Protein AF-A0A954XJX1-F1 (afdb_monomer_lite)

pLDDT: mean 89.87, std 12.23, range [40.66, 98.81]

Foldseek 3Di:
DPPCPCVPDDPVRQLVVVQCVQCVPPPDTDDPVVSVVCVVVVPQPDADDDDDDQAEPDCVVVVCCPPPLNPQARYPVVVVQCVVQVPDPPGGPHHDDDCDGRNVPQPPVPPDDQVNQFAQLLQLFQAAQWAWKFEDDPPDTAGTWIKGQAEPVSQKIFTAHQVQRFTPWIFGDDTWGAGSGRPRLPPMTYDDHGTDDGDDRDGQPADKGWWFWFDAARWIWTWMDGHHFIKIWTWHDDPSDIDIDIDGLVPGPVVCLLLPYDDPWLDKDKFFKAWAPDPPDIDIDADDPCPDPRSDDAQWQEKDADPVRWMWTAHQQFWIKIWDQPDDPPDPDDGTIIMITTADGNAAGFRYWDQDPVAIWTDHPQAIWGFDDNNPSRHGRTTTRPDRD

Radius of gyration: 33.08 Å; chains: 1; bounding box: 94×54×70 Å

Secondary structure (DSSP, 8-state):
--TTTTTTS-HHHHHHHHHHHHHTT-SSPPPHHHHHHHHHHHTTTSPBP-----S-S-GGG-TTTTSGGGTT---SHHHHHHHHHTT-SSPPSSBPPP--TTTTTTGGGTT--TTTT---GGGGS---SEEEEEEEETTEEEEEEEEEEESTT--EEEEEETTTTEEEEEEES--EE--SGGGGTSS-EEE-SEE---------SS-EEEEEEEEETTEEEEEEEETTEEEEEEEEEETTEEEEEEEEGGG-TTGGGGG----S----EEEEEE----SS----EE----S-TT-----EEEEEE-TTS-EEEEETTS-EEEEE--S--S-TTSPPEEEEEEEE---S---EEEEETTEEEEE-SS-EEEEE-SSSSSS--EEEEEE--

Sequence (389 aa):
MPDGLTAAMSREQQVDLIRFLTTLGRPEGLAEPLIDAVVAHAHAHVPAAFEFDRAPLDPRSWPSWEHPVNRDRVYDFYGKQAEYFRRQLPRPSLLSEFPGLDGGQFGHWGNQNDTTWAGDEWNQMRLGSVQSGIFHGGGVTVARGVCVRLGETSELSACFNPDTLSYDAVWSGGFVKFSSFRHGFLHGLIMEGQLRAKPEAKKPSQPHKYLGFYRHGKRVVFAYRIGDVEYLDAPWVENGEFAREVAPVETHPLREVVQGGPSQWPQSLDTKIVYGEGHPYAIDTVELPVDNPWNAPLFCGGHDFLPDGSALVCTMQGDVWHVSGFVGDGRSDRPRKATWRRFASGLHHALGLLVTERGIFVQCRDQLVRLHDRNGDGEADFYECFSNA

Structure (mmCIF, N/CA/C/O backbone):
data_AF-A0A954XJX1-F1
#
_entry.id   AF-A0A954XJX1-F1
#
loop_
_atom_site.group_PDB
_atom_site.id
_atom_site.type_symbol
_atom_site.label_atom_id
_atom_site.label_alt_id
_atom_site.label_comp_id
_atom_site.label_asym_id
_atom_site.label_entity_id
_atom_site.label_seq_id
_atom_site.pdbx_PDB_ins_code
_atom_site.Cartn_x
_atom_site.Cartn_y
_atom_site.Cartn_z
_atom_site.occupancy
_atom_site.B_iso_or_equiv
_atom_site.auth_seq_id
_atom_site.auth_comp_id
_atom_site.auth_asym_id
_atom_site.auth_atom_id
_atom_site.pdbx_PDB_model_num
ATOM 1 N N . MET A 1 1 ? 57.696 -23.082 -15.963 1.00 46.47 1 MET A N 1
ATOM 2 C CA . MET A 1 1 ? 58.788 -22.092 -16.093 1.00 46.47 1 MET A CA 1
ATOM 3 C C . MET A 1 1 ? 58.376 -20.849 -15.322 1.00 46.47 1 MET A C 1
ATOM 5 O O . MET A 1 1 ? 57.176 -20.621 -15.265 1.00 46.47 1 MET A O 1
ATOM 9 N N . PRO A 1 2 ? 59.304 -20.100 -14.703 1.00 40.72 2 PRO A N 1
ATOM 10 C CA . PRO A 1 2 ? 58.972 -18.822 -14.077 1.00 40.72 2 PRO A CA 1
ATOM 11 C C . PRO A 1 2 ? 58.335 -17.880 -15.104 1.00 40.72 2 PRO A C 1
ATOM 13 O O . PRO A 1 2 ? 58.755 -17.879 -16.267 1.00 40.72 2 PRO A O 1
ATOM 16 N N . ASP A 1 3 ? 57.349 -17.093 -14.682 1.00 40.66 3 ASP A N 1
ATOM 17 C CA . ASP A 1 3 ? 56.705 -16.107 -15.549 1.00 40.66 3 ASP A CA 1
ATOM 18 C C . ASP A 1 3 ? 57.731 -15.101 -16.094 1.00 40.66 3 ASP A C 1
ATOM 20 O O . ASP A 1 3 ? 58.612 -14.628 -15.377 1.00 40.66 3 ASP A O 1
ATOM 24 N N . GLY A 1 4 ? 57.634 -14.793 -17.391 1.00 56.50 4 GLY A N 1
ATOM 25 C CA . GLY A 1 4 ? 58.446 -13.763 -18.051 1.00 56.50 4 GLY A CA 1
ATOM 26 C C . GLY A 1 4 ? 59.827 -14.192 -18.564 1.00 56.50 4 GLY A C 1
ATOM 27 O O . GLY A 1 4 ? 60.490 -13.385 -19.213 1.00 56.50 4 GLY A O 1
ATOM 28 N N . LEU A 1 5 ? 60.263 -15.444 -18.364 1.00 59.09 5 LEU A N 1
ATOM 29 C CA . LEU A 1 5 ? 61.597 -15.892 -18.805 1.00 59.09 5 LEU A CA 1
ATOM 30 C C . LEU A 1 5 ? 61.789 -15.803 -20.333 1.00 59.09 5 LEU A C 1
ATOM 32 O O . LEU A 1 5 ? 62.865 -15.446 -20.804 1.00 59.09 5 LEU A O 1
ATOM 36 N N . THR A 1 6 ? 60.743 -16.095 -21.110 1.00 60.44 6 THR A N 1
ATOM 37 C CA . THR A 1 6 ? 60.777 -16.021 -22.580 1.00 60.44 6 THR A CA 1
ATOM 38 C C . THR A 1 6 ? 60.593 -14.600 -23.109 1.00 60.44 6 THR A C 1
ATOM 40 O O . THR A 1 6 ? 60.998 -14.321 -24.232 1.00 60.44 6 THR A O 1
ATOM 43 N N . ALA A 1 7 ? 60.036 -13.680 -22.315 1.00 61.88 7 ALA A N 1
ATOM 44 C CA . ALA A 1 7 ? 59.758 -12.305 -22.739 1.00 61.88 7 ALA A CA 1
ATOM 45 C C . ALA A 1 7 ? 61.032 -11.454 -22.901 1.00 61.88 7 ALA A C 1
ATOM 47 O O . ALA A 1 7 ? 61.037 -10.498 -23.670 1.00 61.88 7 ALA A O 1
ATOM 48 N N . ALA A 1 8 ? 62.113 -11.816 -22.205 1.00 65.88 8 ALA A N 1
ATOM 49 C CA . ALA A 1 8 ? 63.428 -11.188 -22.345 1.00 65.88 8 ALA A CA 1
ATOM 50 C C . ALA A 1 8 ? 64.303 -11.834 -23.441 1.00 65.88 8 ALA A C 1
ATOM 52 O O . ALA A 1 8 ? 65.409 -11.360 -23.695 1.00 65.88 8 ALA A O 1
ATOM 53 N N . MET A 1 9 ? 63.836 -12.921 -24.067 1.00 77.31 9 MET A N 1
ATOM 54 C CA . MET A 1 9 ? 64.569 -13.648 -25.105 1.00 77.31 9 MET A CA 1
ATOM 55 C C . MET A 1 9 ? 64.250 -13.086 -26.490 1.00 77.31 9 MET A C 1
ATOM 57 O O . MET A 1 9 ? 63.100 -12.767 -26.795 1.00 77.31 9 MET A O 1
ATOM 61 N N . SER A 1 10 ? 65.259 -13.013 -27.358 1.00 76.75 10 SER A N 1
ATOM 62 C CA . SER A 1 10 ? 65.035 -12.752 -28.780 1.00 76.75 10 SER A CA 1
ATOM 63 C C . SER A 1 10 ? 64.270 -13.915 -29.426 1.00 76.75 10 SER A C 1
ATOM 65 O O . SER A 1 10 ? 64.261 -15.039 -28.919 1.00 76.75 10 SER A O 1
ATOM 67 N N . ARG A 1 11 ? 63.635 -13.668 -30.578 1.00 67.81 11 ARG A N 1
ATOM 68 C CA . ARG A 1 11 ? 62.880 -14.707 -31.299 1.00 67.81 11 ARG A CA 1
ATOM 69 C C . ARG A 1 11 ? 63.743 -15.928 -31.640 1.00 67.81 11 ARG A C 1
ATOM 71 O O . ARG A 1 11 ? 63.282 -17.054 -31.516 1.00 67.81 11 ARG A O 1
ATOM 78 N N . GLU A 1 12 ? 65.000 -15.700 -32.002 1.00 72.75 12 GLU A N 1
ATOM 79 C CA . GLU A 1 12 ? 65.977 -16.757 -32.285 1.00 72.75 12 GLU A CA 1
ATOM 80 C C . GLU A 1 12 ? 66.280 -17.598 -31.032 1.00 72.75 12 GLU A C 1
ATOM 82 O O . GLU A 1 12 ? 66.227 -18.822 -31.074 1.00 72.75 12 GLU A O 1
ATOM 87 N N . GLN A 1 13 ? 66.449 -16.952 -29.873 1.00 78.00 13 GLN A N 1
ATOM 88 C CA . GLN A 1 13 ? 66.671 -17.640 -28.596 1.00 78.00 13 GLN A CA 1
ATOM 89 C C . GLN A 1 13 ? 65.462 -18.472 -28.146 1.00 78.00 13 GLN A C 1
ATOM 91 O O . GLN A 1 13 ? 65.632 -19.542 -27.562 1.00 78.00 13 GLN A O 1
ATOM 96 N N . GLN A 1 14 ? 64.241 -18.005 -28.416 1.00 71.06 14 GLN A N 1
ATOM 97 C CA . GLN A 1 14 ? 63.025 -18.773 -28.135 1.00 71.06 14 GLN A CA 1
ATOM 98 C C . GLN A 1 14 ? 62.945 -20.031 -29.012 1.00 71.06 14 GLN A C 1
ATOM 100 O O . GLN A 1 14 ? 62.634 -21.111 -28.505 1.00 71.06 14 GLN A O 1
ATOM 105 N N . VAL A 1 15 ? 63.268 -19.904 -30.305 1.00 69.38 15 VAL A N 1
ATOM 106 C CA . VAL A 1 15 ? 63.313 -21.031 -31.251 1.00 69.38 15 VAL A CA 1
ATOM 107 C C . VAL A 1 15 ? 64.370 -22.047 -30.826 1.00 69.38 15 VAL A C 1
ATOM 109 O O . VAL A 1 15 ? 64.064 -23.238 -30.746 1.00 69.38 15 VAL A O 1
ATOM 112 N N . ASP A 1 16 ? 65.570 -21.594 -30.468 1.00 73.44 16 ASP A N 1
ATOM 113 C CA . ASP A 1 16 ? 66.661 -22.464 -30.028 1.00 73.44 16 ASP A CA 1
ATOM 114 C C . ASP A 1 16 ? 66.353 -23.179 -28.712 1.00 73.44 16 ASP A C 1
ATOM 116 O O . ASP A 1 16 ? 66.632 -24.372 -28.583 1.00 73.44 16 ASP A O 1
ATOM 120 N N . LEU A 1 17 ? 65.724 -22.496 -27.749 1.00 75.19 17 LEU A N 1
ATOM 121 C CA . LEU A 1 17 ? 65.303 -23.110 -26.490 1.00 75.19 17 LEU A CA 1
ATOM 122 C C . LEU A 1 17 ? 64.257 -24.205 -26.727 1.00 75.19 17 LEU A C 1
ATOM 124 O O . LEU A 1 17 ? 64.365 -25.297 -26.169 1.00 75.19 17 LEU A O 1
ATOM 128 N N . ILE A 1 18 ? 63.253 -23.936 -27.563 1.00 69.75 18 ILE A N 1
ATOM 129 C CA . ILE A 1 18 ? 62.210 -24.917 -27.886 1.00 69.75 18 ILE A CA 1
ATOM 130 C C . ILE A 1 18 ? 62.810 -26.088 -28.655 1.00 69.75 18 ILE A C 1
ATOM 132 O O . ILE A 1 18 ? 62.503 -27.239 -28.339 1.00 69.75 18 ILE A O 1
ATOM 136 N N . ARG A 1 19 ? 63.704 -25.822 -29.612 1.00 69.12 19 ARG A N 1
ATOM 137 C CA . ARG A 1 19 ? 64.439 -26.861 -30.332 1.00 69.12 19 ARG A CA 1
ATOM 138 C C . ARG A 1 19 ? 65.220 -27.718 -29.344 1.00 69.12 19 ARG A C 1
ATOM 140 O O . ARG A 1 19 ? 64.950 -28.906 -29.262 1.00 69.12 19 ARG A O 1
ATOM 147 N N . PHE A 1 20 ? 66.058 -27.119 -28.501 1.00 72.25 20 PHE A N 1
ATOM 148 C CA . PHE A 1 20 ? 66.832 -27.822 -27.477 1.00 72.25 20 PHE A CA 1
ATOM 149 C C . PHE A 1 20 ? 65.960 -28.716 -26.584 1.00 72.25 20 PHE A C 1
ATOM 151 O O . PHE A 1 20 ? 66.240 -29.909 -26.448 1.00 72.25 20 PHE A O 1
ATOM 158 N N . LEU A 1 21 ? 64.871 -28.172 -26.029 1.00 70.62 21 LEU A N 1
ATOM 159 C CA . LEU A 1 21 ? 63.959 -28.906 -25.147 1.00 70.62 21 LEU A CA 1
ATOM 160 C C . LEU A 1 21 ? 63.218 -30.045 -25.863 1.00 70.62 21 LEU A C 1
ATOM 162 O O . LEU A 1 21 ? 62.930 -31.066 -25.243 1.00 70.62 21 LEU A O 1
ATOM 166 N N . THR A 1 22 ? 62.918 -29.893 -27.153 1.00 64.69 22 THR A N 1
ATOM 167 C CA . THR A 1 22 ? 62.186 -30.898 -27.946 1.00 64.69 22 THR A CA 1
ATOM 168 C C . THR A 1 22 ? 63.097 -31.922 -28.627 1.00 64.69 22 THR A C 1
ATOM 170 O O . THR A 1 22 ? 62.633 -33.009 -28.972 1.00 64.69 22 THR A O 1
ATOM 173 N N . THR A 1 23 ? 64.395 -31.626 -28.766 1.00 66.75 23 THR A N 1
ATOM 174 C CA . THR A 1 23 ? 65.421 -32.529 -29.324 1.00 66.75 23 THR A CA 1
ATOM 175 C C . THR A 1 23 ? 66.234 -33.281 -28.287 1.00 66.75 23 THR A C 1
ATOM 177 O O . THR A 1 23 ? 67.081 -34.099 -28.645 1.00 66.75 23 THR A O 1
ATOM 180 N N . LEU A 1 24 ? 66.006 -33.029 -26.999 1.00 61.38 24 LEU A N 1
ATOM 181 C CA . LEU A 1 24 ? 66.705 -33.718 -25.921 1.00 61.38 24 LEU A CA 1
ATOM 182 C C . LEU A 1 24 ? 66.423 -35.233 -26.007 1.00 61.38 24 LEU A C 1
ATOM 184 O O . LEU A 1 24 ? 65.350 -35.713 -25.651 1.00 61.38 24 LEU A O 1
ATOM 188 N N . GLY A 1 25 ? 67.391 -35.982 -26.545 1.00 58.22 25 GLY A N 1
ATOM 189 C CA . GLY A 1 25 ? 67.302 -37.430 -26.762 1.00 58.22 25 GLY A CA 1
ATOM 190 C C . GLY A 1 25 ? 66.773 -37.890 -28.129 1.00 58.22 25 GLY A C 1
ATOM 191 O O . GLY A 1 25 ? 66.512 -39.083 -28.279 1.00 58.22 25 GLY A O 1
ATOM 192 N N . ARG A 1 26 ? 66.621 -37.010 -29.133 1.00 58.22 26 ARG A N 1
ATOM 193 C CA . ARG A 1 26 ? 66.254 -37.400 -30.513 1.00 58.22 26 ARG A CA 1
ATOM 194 C C . ARG A 1 26 ? 67.144 -36.694 -31.554 1.00 58.22 26 ARG A C 1
ATOM 196 O O . ARG A 1 26 ? 67.339 -35.490 -31.441 1.00 58.22 26 ARG A O 1
ATOM 203 N N . PRO A 1 27 ? 67.682 -37.412 -32.562 1.00 56.59 27 PRO A N 1
ATOM 204 C CA . PRO A 1 27 ? 68.627 -36.853 -33.539 1.00 56.59 27 PRO A CA 1
ATOM 205 C C . PRO A 1 27 ? 67.979 -35.928 -34.580 1.00 56.59 27 PRO A C 1
ATOM 207 O O . PRO A 1 27 ? 68.672 -35.116 -35.184 1.00 56.59 27 PRO A O 1
ATOM 210 N N . GLU A 1 28 ? 66.664 -36.026 -34.780 1.00 63.03 28 GLU A N 1
ATOM 211 C CA . GLU A 1 28 ? 65.924 -35.175 -35.712 1.00 63.03 28 GLU A CA 1
ATOM 212 C C . GLU A 1 28 ? 65.135 -34.122 -34.935 1.00 63.03 28 GLU A C 1
ATOM 214 O O . GLU A 1 28 ? 64.294 -34.445 -34.092 1.00 63.03 28 GLU A O 1
ATOM 219 N N . GLY A 1 29 ? 65.446 -32.851 -35.190 1.00 61.03 29 GLY A N 1
ATOM 220 C CA . GLY A 1 29 ? 64.749 -31.733 -34.571 1.00 61.03 29 GLY A CA 1
ATOM 221 C C . GLY A 1 29 ? 63.379 -31.456 -35.160 1.00 61.03 29 GLY A C 1
ATOM 222 O O . GLY A 1 29 ? 63.112 -31.788 -36.310 1.00 61.03 29 GLY A O 1
ATOM 223 N N . LEU A 1 30 ? 62.506 -30.815 -34.376 1.00 61.50 30 LEU A N 1
ATOM 224 C CA . LEU A 1 30 ? 61.248 -30.295 -34.907 1.00 61.50 30 LEU A CA 1
ATOM 225 C C . LEU A 1 30 ? 61.548 -29.290 -36.026 1.00 61.50 30 LEU A C 1
ATOM 227 O O . LEU A 1 30 ? 62.410 -28.418 -35.883 1.00 61.50 30 LEU A O 1
ATOM 231 N N . ALA A 1 31 ? 60.845 -29.433 -37.149 1.00 64.81 31 ALA A N 1
ATOM 232 C CA . ALA A 1 31 ? 60.938 -28.491 -38.252 1.00 64.81 31 ALA A CA 1
ATOM 233 C C . ALA A 1 31 ? 60.432 -27.111 -37.803 1.00 64.81 31 ALA A C 1
ATOM 235 O O . ALA A 1 31 ? 59.439 -27.008 -37.082 1.00 64.81 31 ALA A O 1
ATOM 236 N N . GLU A 1 32 ? 61.098 -26.058 -38.270 1.00 62.00 32 GLU A N 1
ATOM 237 C CA . GLU A 1 32 ? 60.819 -24.650 -37.947 1.00 62.00 32 GLU A CA 1
ATOM 238 C C . GLU A 1 32 ? 59.324 -24.259 -38.035 1.00 62.00 32 GLU A C 1
ATOM 240 O O . GLU A 1 32 ? 58.823 -23.656 -37.088 1.00 62.00 32 GLU A O 1
ATOM 245 N N . PRO A 1 33 ? 58.542 -24.710 -39.044 1.00 65.25 33 PRO A N 1
ATOM 246 C CA . PRO A 1 33 ? 57.108 -24.405 -39.124 1.00 65.25 33 PRO A CA 1
ATOM 247 C C . PRO A 1 33 ? 56.277 -25.014 -37.986 1.00 65.25 33 PRO A C 1
ATOM 249 O O . PRO A 1 33 ? 55.247 -24.465 -37.597 1.00 65.25 33 PRO A O 1
ATOM 252 N N . LEU A 1 34 ? 56.704 -26.164 -37.450 1.00 61.81 34 LEU A N 1
ATOM 253 C CA . LEU A 1 34 ? 56.042 -26.809 -36.316 1.00 61.81 34 LEU A CA 1
ATOM 254 C C . LEU A 1 34 ? 56.355 -26.067 -35.010 1.00 61.81 34 LEU A C 1
ATOM 256 O O . LEU A 1 34 ? 55.493 -25.971 -34.140 1.00 61.81 34 LEU A O 1
ATOM 260 N N . ILE A 1 35 ? 57.567 -25.519 -34.890 1.00 63.31 35 ILE A N 1
ATOM 261 C CA . ILE A 1 35 ? 57.981 -24.681 -33.759 1.00 63.31 35 ILE A CA 1
ATOM 262 C C . ILE A 1 35 ? 57.202 -23.360 -33.778 1.00 63.31 35 ILE A C 1
ATOM 264 O O . ILE A 1 35 ? 56.626 -22.998 -32.754 1.00 63.31 35 ILE A O 1
ATOM 268 N N . ASP A 1 36 ? 57.086 -22.699 -34.934 1.00 63.34 36 ASP A N 1
ATOM 269 C CA . ASP A 1 36 ? 56.261 -21.492 -35.096 1.00 63.34 36 ASP A CA 1
ATOM 270 C C . ASP A 1 36 ? 54.788 -21.755 -34.734 1.00 63.34 36 ASP A C 1
ATOM 272 O O . ASP A 1 36 ? 54.161 -20.949 -34.043 1.00 63.34 36 ASP A O 1
ATOM 276 N N . ALA A 1 37 ? 54.237 -22.909 -35.133 1.00 59.69 37 ALA A N 1
ATOM 277 C CA . ALA A 1 37 ? 52.882 -23.302 -34.756 1.00 59.69 37 ALA A CA 1
ATOM 278 C C . ALA A 1 37 ? 52.739 -23.493 -33.236 1.00 59.69 37 ALA A C 1
ATOM 280 O O . ALA A 1 37 ? 51.778 -22.997 -32.650 1.00 59.69 37 ALA A O 1
ATOM 281 N N . VAL A 1 38 ? 53.690 -24.162 -32.578 1.00 61.09 38 VAL A N 1
ATOM 282 C CA . VAL A 1 38 ? 53.674 -24.362 -31.119 1.00 61.09 38 VAL A CA 1
ATOM 283 C C . VAL A 1 38 ? 53.823 -23.037 -30.371 1.00 61.09 38 VAL A C 1
ATOM 285 O O . VAL A 1 38 ? 53.090 -22.817 -29.412 1.00 61.09 38 VAL A O 1
ATOM 288 N N . VAL A 1 39 ? 54.690 -22.125 -30.820 1.00 62.12 39 VAL A N 1
ATOM 289 C CA . VAL A 1 39 ? 54.852 -20.786 -30.222 1.00 62.12 39 VAL A CA 1
ATOM 290 C C . VAL A 1 39 ? 53.577 -19.956 -30.377 1.00 62.12 39 VAL A C 1
ATOM 292 O O . VAL A 1 39 ? 53.118 -19.355 -29.406 1.00 62.12 39 VAL A O 1
ATOM 295 N N . ALA A 1 40 ? 52.950 -19.977 -31.557 1.00 60.62 40 ALA A N 1
ATOM 296 C CA . ALA A 1 40 ? 51.678 -19.295 -31.789 1.00 60.62 40 ALA A CA 1
ATOM 297 C C . ALA A 1 40 ? 50.548 -19.826 -30.885 1.00 60.62 40 ALA A C 1
ATOM 299 O O . ALA A 1 40 ? 49.710 -19.047 -30.434 1.00 60.62 40 ALA A O 1
ATOM 300 N N . HIS A 1 41 ? 50.539 -21.128 -30.578 1.00 55.97 41 HIS A N 1
ATOM 301 C CA . HIS A 1 41 ? 49.543 -21.741 -29.689 1.00 55.97 41 HIS A CA 1
ATOM 302 C C . HIS A 1 41 ? 49.895 -21.616 -28.195 1.00 55.97 41 HIS A C 1
ATOM 304 O O . HIS A 1 41 ? 48.991 -21.564 -27.364 1.00 55.97 41 HIS A O 1
ATOM 310 N N . ALA A 1 42 ? 51.179 -21.528 -27.833 1.00 56.78 42 ALA A N 1
ATOM 311 C CA . ALA A 1 42 ? 51.641 -21.447 -26.443 1.00 56.78 42 ALA A CA 1
ATOM 312 C C . ALA A 1 42 ? 51.309 -20.104 -25.764 1.00 56.78 42 ALA A C 1
ATOM 314 O O . ALA A 1 42 ? 51.242 -20.037 -24.538 1.00 56.78 42 ALA A O 1
ATOM 315 N N . HIS A 1 43 ? 51.059 -19.046 -26.542 1.00 52.81 43 HIS A N 1
ATOM 316 C CA . HIS A 1 43 ? 50.682 -17.722 -26.033 1.00 52.81 43 HIS A CA 1
ATOM 317 C C . HIS A 1 43 ? 49.162 -17.483 -25.938 1.00 52.81 43 HIS A C 1
ATOM 319 O O . HIS A 1 43 ? 48.742 -16.397 -25.544 1.00 52.81 43 HIS A O 1
ATOM 325 N N . ALA A 1 44 ? 48.319 -18.471 -26.254 1.00 55.81 44 ALA A N 1
ATOM 326 C CA . ALA A 1 44 ? 46.889 -18.250 -26.484 1.00 55.81 44 ALA A CA 1
ATOM 327 C C . ALA A 1 44 ? 45.961 -18.611 -25.300 1.00 55.81 44 ALA A C 1
ATOM 329 O O . ALA A 1 44 ? 44.795 -18.953 -25.500 1.00 55.81 44 ALA A O 1
ATOM 330 N N . HIS A 1 45 ? 46.462 -18.544 -24.061 1.00 65.31 45 HIS A N 1
ATOM 331 C CA . HIS A 1 45 ? 45.647 -18.761 -22.852 1.00 65.31 45 HIS A CA 1
ATOM 332 C C . HIS A 1 45 ? 44.971 -17.492 -22.317 1.00 65.31 45 HIS A C 1
ATOM 334 O O . HIS A 1 45 ? 44.172 -17.575 -21.387 1.00 65.31 45 HIS A O 1
ATOM 340 N N . VAL A 1 46 ? 45.270 -16.326 -22.890 1.00 77.94 46 VAL A N 1
ATOM 341 C CA . VAL A 1 46 ? 44.595 -15.071 -22.545 1.00 77.94 46 VAL A CA 1
ATOM 342 C C . VAL A 1 46 ? 43.495 -14.811 -23.576 1.00 77.94 46 VAL A C 1
ATOM 344 O O . VAL A 1 46 ? 43.782 -14.876 -24.775 1.00 77.94 46 VAL A O 1
ATOM 347 N N . PRO A 1 47 ? 42.247 -14.530 -23.155 1.00 86.56 47 PRO A N 1
ATOM 348 C CA . PRO A 1 47 ? 41.187 -14.156 -24.079 1.00 86.56 47 PRO A CA 1
ATOM 349 C C . PRO A 1 47 ? 41.584 -12.947 -24.927 1.00 86.56 47 PRO A C 1
ATOM 351 O O . PRO A 1 47 ? 42.110 -11.961 -24.408 1.00 86.56 47 PRO A O 1
ATOM 354 N N . ALA A 1 48 ? 41.309 -13.006 -26.229 1.00 88.75 48 ALA A N 1
ATOM 355 C CA . ALA A 1 48 ? 41.526 -11.872 -27.112 1.00 88.75 48 ALA A CA 1
ATOM 356 C C . ALA A 1 48 ? 40.699 -10.667 -26.649 1.00 88.75 48 ALA A C 1
ATOM 358 O O . ALA A 1 48 ? 39.497 -10.784 -26.393 1.00 88.75 48 ALA A O 1
ATOM 359 N N . ALA A 1 49 ? 41.352 -9.506 -26.566 1.00 87.00 49 ALA A N 1
ATOM 360 C CA . ALA A 1 49 ? 40.684 -8.259 -26.238 1.00 87.00 49 ALA A CA 1
ATOM 361 C C . ALA A 1 49 ? 39.685 -7.890 -27.341 1.00 87.00 49 ALA A C 1
ATOM 363 O O . ALA A 1 49 ? 39.975 -7.997 -28.534 1.00 87.00 49 ALA A O 1
ATOM 364 N N . PHE A 1 50 ? 38.506 -7.446 -26.923 1.00 91.50 50 PHE A N 1
ATOM 365 C CA . PHE A 1 50 ? 37.445 -7.001 -27.808 1.00 91.50 50 PHE A CA 1
ATOM 366 C C . PHE A 1 50 ? 36.854 -5.722 -27.236 1.00 91.50 50 PHE A C 1
ATOM 368 O O . PHE A 1 50 ? 36.128 -5.760 -26.243 1.00 91.50 50 PHE A O 1
ATOM 375 N N . GLU A 1 51 ? 37.193 -4.594 -27.850 1.00 89.31 51 GLU A N 1
ATOM 376 C CA . GLU A 1 51 ? 36.503 -3.339 -27.584 1.00 89.31 51 GLU A CA 1
ATOM 377 C C . GLU A 1 51 ? 35.178 -3.335 -28.341 1.00 89.31 51 GLU A C 1
ATOM 379 O O . GLU A 1 51 ? 35.120 -3.659 -29.530 1.00 89.31 51 GLU A O 1
ATOM 384 N N . PHE A 1 52 ? 34.104 -2.983 -27.644 1.00 88.94 52 PHE A N 1
ATOM 385 C CA . PHE A 1 52 ? 32.760 -2.996 -28.197 1.00 88.94 52 PHE A CA 1
ATOM 386 C C . PHE A 1 52 ? 32.038 -1.689 -27.902 1.00 88.94 52 PHE A C 1
ATOM 388 O O . PHE A 1 52 ? 32.171 -1.103 -26.829 1.00 88.94 52 PHE A O 1
ATOM 395 N N . ASP A 1 53 ? 31.224 -1.267 -28.863 1.00 91.06 53 ASP A N 1
ATOM 396 C CA . ASP A 1 53 ? 30.220 -0.236 -28.645 1.00 91.06 53 ASP A CA 1
ATOM 397 C C . ASP A 1 53 ? 29.031 -0.832 -27.878 1.00 91.06 53 ASP A C 1
ATOM 399 O O . ASP A 1 53 ? 28.627 -1.978 -28.111 1.00 91.06 53 ASP A O 1
ATOM 403 N N . ARG A 1 54 ? 28.457 -0.054 -26.964 1.00 92.06 54 ARG A N 1
ATOM 404 C CA . ARG A 1 54 ? 27.287 -0.438 -26.172 1.00 92.06 54 ARG A CA 1
ATOM 405 C C . ARG A 1 54 ? 25.992 -0.297 -26.965 1.00 92.06 54 ARG A C 1
ATOM 407 O O . ARG A 1 54 ? 25.099 -1.110 -26.744 1.00 92.06 54 ARG A O 1
ATOM 414 N N . ALA A 1 55 ? 25.911 0.636 -27.917 1.00 94.69 55 ALA A N 1
ATOM 415 C CA . ALA A 1 55 ? 24.687 0.914 -28.670 1.00 94.69 55 ALA A CA 1
ATOM 416 C C . ALA A 1 55 ? 24.170 -0.325 -29.426 1.00 94.69 55 ALA A C 1
ATOM 418 O O . ALA A 1 55 ? 24.975 -1.068 -29.987 1.00 94.69 55 ALA A O 1
ATOM 419 N N . PRO A 1 56 ? 22.856 -0.594 -29.455 1.00 96.38 56 PRO A N 1
ATOM 420 C CA . PRO A 1 56 ? 22.302 -1.740 -30.174 1.00 96.38 56 PRO A CA 1
ATOM 421 C C . PRO A 1 56 ? 22.621 -1.686 -31.673 1.00 96.38 56 PRO A C 1
ATOM 423 O O . PRO A 1 56 ? 22.696 -0.613 -32.268 1.00 96.38 56 PRO A O 1
ATOM 426 N N . LEU A 1 57 ? 22.758 -2.857 -32.299 1.00 95.31 57 LEU A N 1
ATOM 427 C CA . LEU A 1 57 ? 22.944 -2.970 -33.750 1.00 95.31 57 LEU A CA 1
ATOM 428 C C . LEU A 1 57 ? 21.727 -2.443 -34.523 1.00 95.31 57 LEU A C 1
ATOM 430 O O . LEU A 1 57 ? 21.892 -1.862 -35.593 1.00 95.31 57 LEU A O 1
ATOM 434 N N . ASP A 1 58 ? 20.519 -2.624 -33.977 1.00 94.56 58 ASP A N 1
ATOM 435 C CA . ASP A 1 58 ? 19.289 -2.005 -34.480 1.00 94.56 58 ASP A CA 1
ATOM 436 C C . ASP A 1 58 ? 18.580 -1.214 -33.367 1.00 94.56 58 ASP A C 1
ATOM 438 O O . ASP A 1 58 ? 17.773 -1.780 -32.622 1.00 94.56 58 ASP A O 1
ATOM 442 N N . PRO A 1 59 ? 18.831 0.104 -33.263 1.00 93.94 59 PRO A N 1
ATOM 443 C CA . PRO A 1 59 ? 18.161 0.989 -32.309 1.00 93.94 59 PRO A CA 1
ATOM 444 C C . PRO A 1 59 ? 16.631 0.929 -32.332 1.00 93.94 59 PRO A C 1
ATOM 446 O O . PRO A 1 59 ? 15.995 1.129 -31.299 1.00 93.94 59 PRO A O 1
ATOM 449 N N . ARG A 1 60 ? 16.016 0.612 -33.480 1.00 89.81 60 ARG A N 1
ATOM 450 C CA . ARG A 1 60 ? 14.548 0.556 -33.613 1.00 89.81 60 ARG A CA 1
ATOM 451 C C . ARG A 1 60 ? 13.947 -0.632 -32.868 1.00 89.81 60 ARG A C 1
ATOM 453 O O . ARG A 1 60 ? 12.795 -0.567 -32.458 1.00 89.81 60 ARG A O 1
ATOM 460 N N . SER A 1 61 ? 14.729 -1.695 -32.680 1.00 87.75 61 SER A N 1
ATOM 461 C CA . SER A 1 61 ? 14.331 -2.863 -31.886 1.00 87.75 61 SER A CA 1
ATOM 462 C C . SER A 1 61 ? 14.450 -2.614 -30.379 1.00 87.75 61 SER A C 1
ATOM 464 O O . SER A 1 61 ? 13.937 -3.393 -29.581 1.00 87.75 61 SER A O 1
ATOM 466 N N . TRP A 1 62 ? 15.103 -1.519 -29.981 1.00 91.19 62 TRP A N 1
ATOM 467 C CA . TRP A 1 62 ? 15.394 -1.189 -28.591 1.00 91.19 62 TRP A CA 1
ATOM 468 C C . TRP A 1 62 ? 15.059 0.273 -28.289 1.00 91.19 62 TRP A C 1
ATOM 470 O O . TRP A 1 62 ? 15.943 1.013 -27.881 1.00 91.19 62 TRP A O 1
ATOM 480 N N . PRO A 1 63 ? 13.806 0.732 -28.438 1.00 89.06 63 PRO A N 1
ATOM 481 C CA . PRO A 1 63 ? 13.460 2.158 -28.365 1.00 89.06 63 PRO A CA 1
ATOM 482 C C . PRO A 1 63 ? 13.888 2.855 -27.061 1.00 89.06 63 PRO A C 1
ATOM 484 O O . PRO A 1 63 ? 14.101 4.061 -27.050 1.00 89.06 63 PRO A O 1
ATOM 487 N N . SER A 1 64 ? 14.065 2.105 -25.969 1.00 92.19 64 SER A N 1
ATOM 488 C CA . SER A 1 64 ? 14.522 2.626 -24.675 1.00 92.19 64 SER A CA 1
ATOM 489 C C . SER A 1 64 ? 16.037 2.543 -24.447 1.00 92.19 64 SER A C 1
ATOM 491 O O . SER A 1 64 ? 16.485 2.734 -23.315 1.00 92.19 64 SER A O 1
ATOM 493 N N . TRP A 1 65 ? 16.849 2.224 -25.458 1.00 94.38 65 TRP A N 1
ATOM 494 C CA . TRP A 1 65 ? 18.289 1.997 -25.272 1.00 94.38 65 TRP A CA 1
ATOM 495 C C . TRP A 1 65 ? 19.043 3.243 -24.786 1.00 94.38 65 TRP A C 1
ATOM 497 O O . TRP A 1 65 ? 20.011 3.107 -24.043 1.00 94.38 65 TRP A O 1
ATOM 507 N N . GLU A 1 66 ? 18.548 4.438 -25.120 1.00 94.75 66 GLU A N 1
ATOM 508 C CA . GLU A 1 66 ? 19.090 5.727 -24.662 1.00 94.75 66 GLU A CA 1
ATOM 509 C C . GLU A 1 66 ? 18.520 6.181 -23.309 1.00 94.75 66 GLU A C 1
ATOM 511 O O . GLU A 1 66 ? 18.933 7.212 -22.776 1.00 94.75 66 GLU A O 1
ATOM 516 N N . HIS A 1 67 ? 17.566 5.443 -22.726 1.00 93.94 67 HIS A N 1
ATOM 517 C CA . HIS A 1 67 ? 17.012 5.824 -21.429 1.00 93.94 67 HIS A CA 1
ATOM 518 C C . HIS A 1 67 ? 18.122 5.828 -20.365 1.00 93.94 67 HIS A C 1
ATOM 520 O O . HIS A 1 67 ? 18.951 4.915 -20.348 1.00 93.94 67 HIS A O 1
ATOM 526 N N . PRO A 1 68 ? 18.107 6.771 -19.401 1.00 91.38 68 PRO A N 1
ATOM 527 C CA . PRO A 1 68 ? 19.162 6.891 -18.391 1.00 91.38 68 PRO A CA 1
ATOM 528 C C . PRO A 1 68 ? 19.435 5.599 -17.609 1.00 91.38 68 PRO A C 1
ATOM 530 O O . PRO A 1 68 ? 20.573 5.329 -17.226 1.00 91.38 68 PRO A O 1
ATOM 533 N N . VAL A 1 69 ? 18.408 4.771 -17.388 1.00 88.62 69 VAL A N 1
ATOM 534 C CA . VAL A 1 69 ? 18.542 3.465 -16.722 1.00 88.62 69 VAL A CA 1
ATOM 535 C C . VAL A 1 69 ? 19.425 2.485 -17.512 1.00 88.62 69 VAL A C 1
ATOM 537 O O . VAL A 1 69 ? 20.144 1.694 -16.910 1.00 88.62 69 VAL A O 1
ATOM 540 N N . ASN A 1 70 ? 19.449 2.600 -18.841 1.00 92.25 70 ASN A N 1
ATOM 541 C CA . ASN A 1 70 ? 20.161 1.720 -19.769 1.00 92.25 70 ASN A CA 1
ATOM 542 C C . ASN A 1 70 ? 21.509 2.286 -20.244 1.00 92.25 70 ASN A C 1
ATOM 544 O O . ASN A 1 70 ? 22.141 1.686 -21.105 1.00 92.25 70 ASN A O 1
ATOM 548 N N . ARG A 1 71 ? 21.982 3.408 -19.687 1.00 91.94 71 ARG A N 1
ATOM 549 C CA . ARG A 1 71 ? 23.213 4.104 -20.123 1.00 91.94 71 ARG A CA 1
ATOM 550 C C . ARG A 1 71 ? 24.483 3.240 -20.138 1.00 91.94 71 ARG A C 1
ATOM 552 O O . ARG A 1 71 ? 25.431 3.558 -20.852 1.00 91.94 71 ARG A O 1
ATOM 559 N N . ASP A 1 72 ? 24.497 2.159 -19.357 1.00 92.00 72 ASP A N 1
ATOM 560 C CA . ASP A 1 72 ? 25.608 1.206 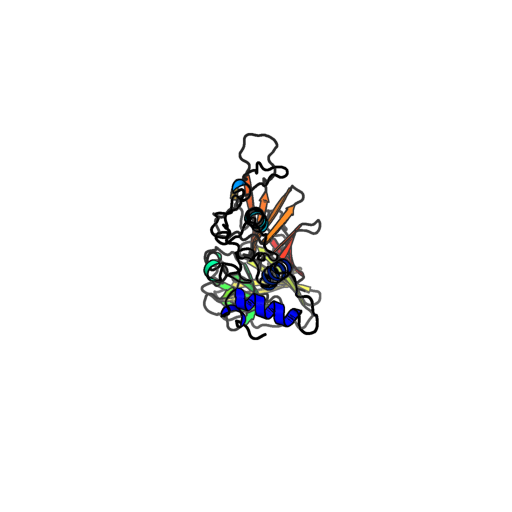-19.290 1.00 92.00 72 ASP A CA 1
ATOM 561 C C . ASP A 1 72 ? 25.309 -0.147 -19.940 1.00 92.00 72 ASP A C 1
ATOM 563 O O . ASP A 1 72 ? 26.197 -0.998 -20.017 1.00 92.00 72 ASP A O 1
ATOM 567 N N . ARG A 1 73 ? 24.087 -0.327 -20.451 1.00 93.38 73 ARG A N 1
ATOM 568 C CA . ARG A 1 73 ? 23.604 -1.578 -21.025 1.00 93.38 73 ARG A CA 1
ATOM 569 C C . ARG A 1 73 ? 24.428 -1.971 -22.239 1.00 93.38 73 ARG A C 1
ATOM 571 O O . ARG A 1 73 ? 24.637 -1.177 -23.153 1.00 93.38 73 ARG A O 1
ATOM 578 N N . VAL A 1 74 ? 24.848 -3.228 -22.271 1.00 93.94 74 VAL A N 1
ATOM 579 C CA . VAL A 1 74 ? 25.545 -3.818 -23.412 1.00 93.94 74 VAL A CA 1
ATOM 580 C C . VAL A 1 74 ? 24.541 -4.558 -24.287 1.00 93.94 74 VAL A C 1
ATOM 582 O O . VAL A 1 74 ? 23.965 -5.561 -23.867 1.00 93.94 74 VAL A O 1
ATOM 585 N N . TYR A 1 75 ? 24.360 -4.088 -25.519 1.00 95.62 75 TYR A N 1
ATOM 586 C CA . TYR A 1 75 ? 23.507 -4.741 -26.512 1.00 95.62 75 TYR A CA 1
ATOM 587 C C . TYR A 1 75 ? 24.336 -5.559 -27.509 1.00 95.62 75 TYR A C 1
ATOM 589 O O . TYR A 1 75 ? 25.443 -5.167 -27.882 1.00 95.62 75 TYR A O 1
ATOM 597 N N . ASP A 1 76 ? 23.793 -6.691 -27.960 1.00 95.75 76 ASP A N 1
ATOM 598 C CA . ASP A 1 76 ? 24.301 -7.489 -29.087 1.00 95.75 76 ASP A CA 1
ATOM 599 C C . ASP A 1 76 ? 25.784 -7.910 -29.000 1.00 95.75 76 ASP A C 1
ATOM 601 O O . ASP A 1 76 ? 26.456 -8.052 -30.025 1.00 95.75 76 ASP A O 1
ATOM 605 N N . PHE A 1 77 ? 26.309 -8.119 -27.784 1.00 96.06 77 PHE A N 1
ATOM 606 C CA . PHE A 1 77 ? 27.738 -8.363 -27.538 1.00 96.06 77 PHE A CA 1
ATOM 607 C C . PHE A 1 77 ? 28.331 -9.450 -28.445 1.00 96.06 77 PHE A C 1
ATOM 609 O O . PHE A 1 77 ? 29.281 -9.190 -29.181 1.00 96.06 77 PHE A O 1
ATOM 616 N N . TYR A 1 78 ? 27.746 -10.652 -28.443 1.00 95.06 78 TYR A N 1
ATOM 617 C CA . TYR A 1 78 ? 28.267 -11.769 -29.235 1.00 95.06 78 TYR A CA 1
ATOM 618 C C . TYR A 1 78 ? 28.119 -11.552 -30.743 1.00 95.06 78 TYR A C 1
ATOM 620 O O . TYR A 1 78 ? 28.983 -11.980 -31.505 1.00 95.06 78 TYR A O 1
ATOM 628 N N . GLY A 1 79 ? 27.071 -10.846 -31.181 1.00 94.94 79 GLY A N 1
ATOM 629 C CA . GLY A 1 79 ? 26.901 -10.480 -32.588 1.00 94.94 79 GLY A CA 1
ATOM 630 C C . GLY A 1 79 ? 28.033 -9.568 -33.062 1.00 94.94 79 GLY A C 1
ATOM 631 O O . GLY A 1 79 ? 28.685 -9.845 -34.069 1.00 94.94 79 GLY A O 1
ATOM 632 N N . LYS A 1 80 ? 28.339 -8.527 -32.281 1.00 95.75 80 LYS A N 1
ATOM 633 C CA . LYS A 1 80 ? 29.450 -7.606 -32.560 1.00 95.75 80 LYS A CA 1
ATOM 634 C C . LYS A 1 80 ? 30.812 -8.300 -32.465 1.00 95.75 80 LYS A C 1
ATOM 636 O O . LYS A 1 80 ? 31.668 -8.071 -33.316 1.00 95.75 80 LYS A O 1
ATOM 641 N N . GLN A 1 81 ? 31.001 -9.174 -31.475 1.00 95.31 81 GLN A N 1
ATOM 642 C CA . GLN A 1 81 ? 32.243 -9.927 -31.289 1.00 95.31 81 GLN A CA 1
ATOM 643 C C . GLN A 1 81 ? 32.520 -10.852 -32.480 1.00 95.31 81 GLN A C 1
ATOM 645 O O . GLN A 1 81 ? 33.635 -10.877 -33.008 1.00 95.31 81 GLN A O 1
ATOM 650 N N . ALA A 1 82 ? 31.497 -11.571 -32.950 1.00 94.00 82 ALA A N 1
ATOM 651 C CA . ALA A 1 82 ? 31.601 -12.421 -34.130 1.00 94.00 82 ALA A CA 1
ATOM 652 C C . ALA A 1 82 ? 31.952 -11.605 -35.386 1.00 94.00 82 ALA A C 1
ATOM 654 O O . ALA A 1 82 ? 32.846 -11.985 -36.145 1.00 94.00 82 ALA A O 1
ATOM 655 N N . GLU A 1 83 ? 31.297 -10.458 -35.585 1.00 93.06 83 GLU A N 1
ATOM 656 C CA . GLU A 1 83 ? 31.559 -9.537 -36.697 1.00 93.06 83 GLU A CA 1
ATOM 657 C C . GLU A 1 83 ? 32.974 -8.947 -36.695 1.00 93.06 83 GLU A C 1
ATOM 659 O O . GLU A 1 83 ? 33.561 -8.745 -37.764 1.00 93.06 83 GLU A O 1
ATOM 664 N N . TYR A 1 84 ? 33.520 -8.686 -35.510 1.00 93.19 84 TYR A N 1
ATOM 665 C CA . TYR A 1 84 ? 34.864 -8.156 -35.327 1.00 93.19 84 TYR A CA 1
ATOM 666 C C . TYR A 1 84 ? 35.934 -9.206 -35.654 1.00 93.19 84 TYR A C 1
ATOM 668 O O . TYR A 1 84 ? 36.772 -8.990 -36.535 1.00 93.19 84 TYR A O 1
ATOM 676 N N . PHE A 1 85 ? 35.879 -10.382 -35.019 1.00 93.31 85 PHE A N 1
ATOM 677 C CA . PHE A 1 85 ? 36.924 -11.400 -35.177 1.00 93.31 85 PHE A CA 1
ATOM 678 C C . PHE A 1 85 ? 36.838 -12.188 -36.484 1.00 93.31 85 PHE A C 1
ATOM 680 O O . PHE A 1 85 ? 37.862 -12.691 -36.947 1.00 93.31 85 PHE A O 1
ATOM 687 N N . ARG A 1 86 ? 35.671 -12.265 -37.144 1.00 92.31 86 ARG A N 1
ATOM 688 C CA . ARG A 1 86 ? 35.579 -12.926 -38.462 1.00 92.31 86 ARG A CA 1
ATOM 689 C C . ARG A 1 86 ? 36.440 -12.255 -39.538 1.00 92.31 86 ARG A C 1
ATOM 691 O O . ARG A 1 86 ? 36.729 -12.885 -40.549 1.00 92.31 86 ARG A O 1
ATOM 698 N N . ARG A 1 87 ? 36.828 -10.990 -39.334 1.00 89.56 87 ARG A N 1
ATOM 699 C CA . ARG A 1 87 ? 37.646 -10.197 -40.268 1.00 89.56 87 ARG A CA 1
ATOM 700 C C . ARG A 1 87 ? 39.152 -10.325 -40.010 1.00 89.56 87 ARG A C 1
ATOM 702 O O . ARG A 1 87 ? 39.931 -9.775 -40.780 1.00 89.56 87 ARG A O 1
ATOM 709 N N . GLN A 1 88 ? 39.564 -11.019 -38.947 1.00 86.69 88 GLN A N 1
ATOM 710 C CA . GLN A 1 88 ? 40.963 -11.124 -38.527 1.00 86.69 88 GLN A CA 1
ATOM 711 C C . GLN A 1 88 ? 41.554 -12.494 -38.870 1.00 86.69 88 GLN A C 1
ATOM 713 O O . GLN A 1 88 ? 40.904 -13.527 -38.695 1.00 86.69 88 GLN A O 1
A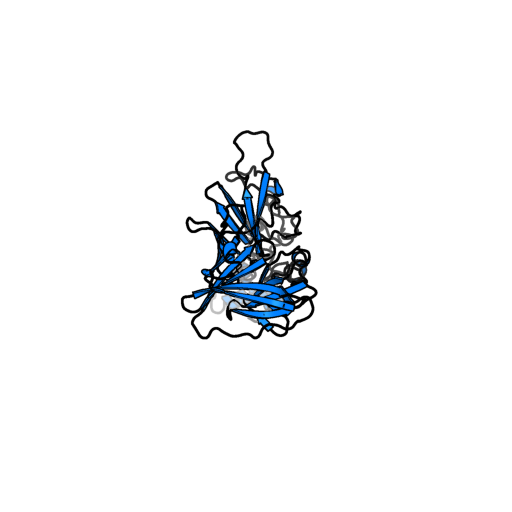TOM 718 N N . LEU A 1 89 ? 42.802 -12.505 -39.345 1.00 83.75 89 LEU A N 1
ATOM 719 C CA . LEU A 1 89 ? 43.572 -13.717 -39.617 1.00 83.75 89 LEU A CA 1
ATOM 720 C C . LEU A 1 89 ? 44.999 -13.568 -39.051 1.00 83.75 89 LEU A C 1
ATOM 722 O O . LEU A 1 89 ? 45.652 -12.574 -39.370 1.00 83.75 89 LEU A O 1
ATOM 726 N N . PRO A 1 90 ? 45.499 -14.541 -38.262 1.00 82.12 90 PRO A N 1
ATOM 727 C CA . PRO A 1 90 ? 44.783 -15.721 -37.768 1.00 82.12 90 PRO A CA 1
ATOM 728 C C . PRO A 1 90 ? 43.708 -15.349 -36.731 1.00 82.12 90 PRO A C 1
ATOM 730 O O . PRO A 1 90 ? 43.824 -14.349 -36.029 1.00 82.12 90 PRO A O 1
ATOM 733 N N . ARG A 1 91 ? 42.644 -16.157 -36.636 1.00 84.38 91 ARG A N 1
ATOM 734 C CA . ARG A 1 91 ? 41.606 -15.961 -35.612 1.00 84.38 91 ARG A CA 1
ATOM 735 C C . ARG A 1 91 ? 42.128 -16.412 -34.241 1.00 84.38 91 ARG A C 1
ATOM 737 O O . ARG A 1 91 ? 42.760 -17.469 -34.188 1.00 84.38 91 ARG A O 1
ATOM 744 N N . PRO A 1 92 ? 41.838 -15.683 -33.149 1.00 85.06 92 PRO A N 1
ATOM 745 C CA . PRO A 1 92 ? 42.217 -16.120 -31.809 1.00 85.06 92 PRO A CA 1
ATOM 746 C C . PRO A 1 92 ? 41.530 -17.433 -31.415 1.00 85.06 92 PRO A C 1
ATOM 748 O O . PRO A 1 92 ? 40.385 -17.678 -31.795 1.00 85.06 92 PRO A O 1
ATOM 751 N N . SER A 1 93 ? 42.209 -18.263 -30.620 1.00 84.12 93 SER A N 1
ATOM 752 C CA . SER A 1 93 ? 41.649 -19.514 -30.086 1.00 84.12 93 SER A CA 1
ATOM 753 C C . SER A 1 93 ? 40.736 -19.308 -28.875 1.00 84.12 93 SER A C 1
ATOM 755 O O . SER A 1 93 ? 39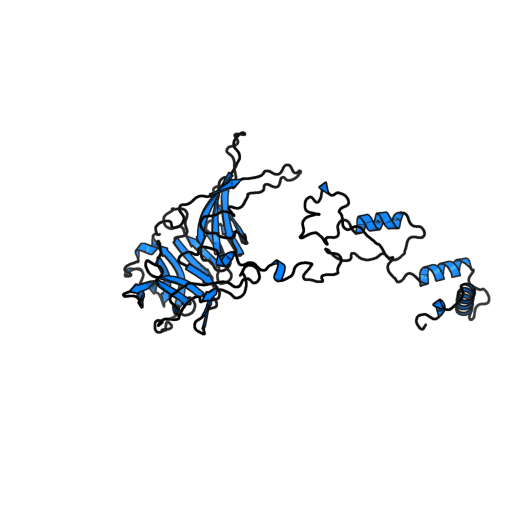.934 -20.186 -28.569 1.00 84.12 93 SER A O 1
ATOM 757 N N . LEU A 1 94 ? 40.857 -18.169 -28.186 1.00 88.00 94 LEU A N 1
ATOM 758 C CA . LEU A 1 94 ? 40.061 -17.808 -27.017 1.00 88.00 94 LEU A CA 1
ATOM 759 C C . LEU A 1 94 ? 39.564 -16.366 -27.158 1.00 88.00 94 LEU A C 1
ATOM 761 O O . LEU A 1 94 ? 40.358 -15.456 -27.394 1.00 88.00 94 LEU A O 1
ATOM 765 N N . LEU A 1 95 ? 38.255 -16.161 -27.023 1.00 91.19 95 LEU A N 1
ATOM 766 C CA . LEU A 1 95 ? 37.607 -14.847 -27.088 1.00 91.19 95 LEU A CA 1
ATOM 767 C C . LEU A 1 95 ? 37.191 -14.397 -25.688 1.00 91.19 95 LEU A C 1
ATOM 769 O O . LEU A 1 95 ? 36.951 -15.236 -24.819 1.00 91.19 95 LEU A O 1
ATOM 773 N N . SER A 1 96 ? 37.098 -13.084 -25.475 1.00 91.12 96 SER A N 1
ATOM 774 C CA . SER A 1 96 ? 36.577 -12.529 -24.226 1.00 91.12 96 SER A CA 1
ATOM 775 C C . SER A 1 96 ? 35.137 -12.976 -23.962 1.00 91.12 96 SER A C 1
ATOM 777 O O . SER A 1 96 ? 34.316 -13.089 -24.875 1.00 91.12 96 SER A O 1
ATOM 779 N N . GLU A 1 97 ? 34.819 -13.242 -22.700 1.00 92.44 97 GLU A N 1
ATOM 780 C CA . GLU A 1 97 ? 33.451 -13.545 -22.290 1.00 92.44 97 GLU A CA 1
ATOM 781 C C . GLU A 1 97 ? 32.572 -12.289 -22.275 1.00 92.44 97 GLU A C 1
ATOM 783 O O . GLU A 1 97 ? 33.061 -11.158 -22.320 1.00 92.44 97 GLU A O 1
ATOM 788 N N . PHE A 1 98 ? 31.254 -12.490 -22.215 1.00 93.12 98 PHE A N 1
ATOM 789 C CA . PHE A 1 98 ? 30.315 -11.391 -22.042 1.00 93.12 98 PHE A CA 1
ATOM 790 C C . PHE A 1 98 ? 30.578 -10.703 -20.694 1.00 93.12 98 PHE A C 1
ATOM 792 O O . PHE A 1 98 ? 30.475 -11.363 -19.661 1.00 93.12 98 PHE A O 1
ATOM 799 N N . PRO A 1 99 ? 30.853 -9.386 -20.664 1.00 91.00 99 PRO A N 1
ATOM 800 C CA . PRO A 1 99 ? 31.225 -8.691 -19.433 1.00 91.00 99 PRO A CA 1
ATOM 801 C C . PRO A 1 99 ? 30.043 -8.481 -18.476 1.00 91.00 99 PRO A C 1
ATOM 803 O O . PRO A 1 99 ? 30.204 -7.882 -17.420 1.00 91.00 99 PRO A O 1
ATOM 806 N N . GLY A 1 100 ? 28.845 -8.945 -18.832 1.00 90.56 100 GLY A N 1
ATOM 807 C CA . GLY A 1 100 ? 27.625 -8.734 -18.072 1.00 90.56 100 GLY A CA 1
ATOM 808 C C . GLY A 1 100 ? 26.759 -7.619 -18.648 1.00 90.56 100 GLY A C 1
ATOM 809 O O . GLY A 1 100 ? 27.167 -6.833 -19.503 1.00 90.56 100 GLY A O 1
ATOM 810 N N . LEU A 1 101 ? 25.528 -7.582 -18.144 1.00 89.25 101 LEU A N 1
ATOM 811 C CA . LEU A 1 101 ? 24.426 -6.750 -18.619 1.00 89.25 101 LEU A CA 1
ATOM 812 C C . LEU A 1 101 ? 24.809 -5.264 -18.760 1.00 89.25 101 LEU A C 1
ATOM 814 O O . LEU A 1 101 ? 24.539 -4.664 -19.794 1.00 89.25 101 LEU A O 1
ATOM 818 N N . ASP A 1 102 ? 25.496 -4.715 -17.756 1.00 91.50 102 ASP A N 1
ATOM 819 C CA . ASP A 1 102 ? 25.960 -3.320 -17.718 1.00 91.50 102 ASP A CA 1
ATOM 820 C C . ASP A 1 102 ? 27.503 -3.226 -17.743 1.00 91.50 102 ASP A C 1
ATOM 822 O O . ASP A 1 102 ? 28.115 -2.384 -17.086 1.00 91.50 102 ASP A O 1
ATOM 826 N N . GLY A 1 103 ? 28.160 -4.163 -18.439 1.00 88.31 103 GLY A N 1
ATOM 827 C CA . GLY A 1 103 ? 29.615 -4.154 -18.640 1.00 88.31 103 GLY A CA 1
ATOM 828 C C . GLY A 1 103 ? 30.455 -4.581 -17.431 1.00 88.31 103 GLY A C 1
ATOM 829 O O . GLY A 1 103 ? 31.668 -4.386 -17.441 1.00 88.31 103 GLY A O 1
ATOM 830 N N . GLY A 1 104 ? 29.834 -5.138 -16.385 1.00 86.19 104 GLY A N 1
ATOM 831 C CA . GLY A 1 104 ? 30.525 -5.822 -15.279 1.00 86.19 104 GLY A CA 1
ATOM 832 C C . GLY A 1 104 ? 31.129 -4.916 -14.207 1.00 86.19 104 GLY A C 1
ATOM 833 O O . GLY A 1 104 ? 31.563 -5.404 -13.167 1.00 86.19 104 GLY A O 1
ATOM 834 N N . GLN A 1 105 ? 31.110 -3.597 -14.408 1.00 86.31 105 GLN A N 1
ATOM 835 C CA . GLN A 1 105 ? 31.728 -2.629 -13.493 1.00 86.31 105 GLN A CA 1
ATOM 836 C C . GLN A 1 105 ? 30.968 -2.461 -12.171 1.00 86.31 105 GLN A C 1
ATOM 838 O O . GLN A 1 105 ? 31.559 -2.094 -11.159 1.00 86.31 105 GLN A O 1
ATOM 843 N N . PHE A 1 106 ? 29.661 -2.727 -12.171 1.00 84.50 106 PHE A N 1
ATOM 844 C CA . PHE A 1 106 ? 28.771 -2.354 -11.070 1.00 84.50 106 PHE A CA 1
ATOM 845 C C . PHE A 1 106 ? 28.353 -3.523 -10.159 1.00 84.50 106 PHE A C 1
ATOM 847 O O . PHE A 1 106 ? 27.556 -3.350 -9.237 1.00 84.50 106 PHE A O 1
ATOM 854 N N . GLY A 1 107 ? 28.896 -4.723 -10.391 1.00 82.81 107 GLY A N 1
ATOM 855 C CA . GLY A 1 107 ? 28.585 -5.915 -9.598 1.00 82.81 107 GLY A CA 1
ATOM 856 C C . GLY A 1 107 ? 27.092 -6.282 -9.594 1.00 82.81 107 GLY A C 1
ATOM 857 O O . GLY A 1 107 ? 26.355 -5.965 -10.524 1.00 82.81 107 GLY A O 1
ATOM 858 N N . HIS A 1 108 ? 26.644 -6.966 -8.535 1.00 80.31 108 HIS A N 1
ATOM 859 C CA . HIS A 1 108 ? 25.266 -7.473 -8.419 1.00 80.31 108 HIS A CA 1
ATOM 860 C C . HIS A 1 108 ? 24.195 -6.370 -8.365 1.00 80.31 108 HIS A C 1
ATOM 862 O O . HIS A 1 108 ? 23.063 -6.595 -8.779 1.00 80.31 108 HIS A O 1
ATOM 868 N N . TRP A 1 109 ? 24.543 -5.187 -7.857 1.00 77.25 109 TRP A N 1
ATOM 869 C CA . TRP A 1 109 ? 23.587 -4.102 -7.614 1.00 77.25 109 TRP A CA 1
ATOM 870 C C . TRP A 1 109 ? 23.344 -3.208 -8.835 1.00 77.25 109 TRP A C 1
ATOM 872 O O . TRP A 1 109 ? 22.402 -2.418 -8.836 1.00 77.25 109 TRP A O 1
ATOM 882 N N . GLY A 1 110 ? 24.147 -3.366 -9.892 1.00 85.50 110 GLY A N 1
ATOM 883 C CA . GLY A 1 110 ? 24.025 -2.567 -11.105 1.00 85.50 110 GLY A CA 1
ATOM 884 C C . GLY A 1 110 ? 24.365 -1.092 -10.879 1.00 85.50 110 GLY A C 1
ATOM 885 O O . GLY A 1 110 ? 24.901 -0.688 -9.848 1.00 85.50 110 GLY A O 1
ATOM 886 N N . ASN A 1 111 ? 24.069 -0.262 -11.874 1.00 86.19 111 ASN A N 1
ATOM 887 C CA . ASN A 1 111 ? 24.458 1.151 -11.886 1.00 86.19 111 ASN A CA 1
ATOM 888 C C . ASN A 1 111 ? 23.527 2.079 -11.068 1.00 86.19 111 ASN A C 1
ATOM 890 O O . ASN A 1 111 ? 23.594 3.299 -11.230 1.00 86.19 111 ASN A O 1
ATOM 894 N N . GLN A 1 112 ? 22.645 1.531 -10.226 1.00 86.69 112 GLN A N 1
ATOM 895 C CA . GLN A 1 112 ? 21.715 2.285 -9.379 1.00 86.69 112 GLN A CA 1
ATOM 896 C C . GLN A 1 112 ? 22.022 2.028 -7.904 1.00 86.69 112 GLN A C 1
ATOM 898 O O . GLN A 1 112 ? 22.322 0.904 -7.512 1.00 86.69 112 GLN A O 1
ATOM 903 N N . ASN A 1 113 ? 21.929 3.065 -7.074 1.00 86.19 113 ASN A N 1
ATOM 904 C CA . ASN A 1 113 ? 22.210 2.978 -5.640 1.00 86.19 113 ASN A CA 1
ATOM 905 C C . ASN A 1 113 ? 21.041 3.533 -4.818 1.00 86.19 113 ASN A C 1
ATOM 907 O O . ASN A 1 113 ? 20.032 3.971 -5.366 1.00 86.19 113 ASN A O 1
ATOM 911 N N . ASP A 1 114 ? 21.165 3.519 -3.492 1.00 87.12 114 ASP A N 1
ATOM 912 C CA . ASP A 1 114 ? 20.079 3.966 -2.617 1.00 87.12 114 ASP A CA 1
ATOM 913 C C . ASP A 1 114 ? 19.709 5.450 -2.806 1.00 87.12 114 ASP A C 1
ATOM 915 O O . ASP A 1 114 ? 18.563 5.811 -2.558 1.00 87.12 114 ASP A O 1
ATOM 919 N N . THR A 1 115 ? 20.624 6.295 -3.300 1.00 88.81 115 THR A N 1
ATOM 920 C CA . THR A 1 115 ? 20.319 7.691 -3.652 1.00 88.81 115 THR A CA 1
ATOM 921 C C . THR A 1 115 ? 19.408 7.773 -4.873 1.00 88.81 115 THR A C 1
ATOM 923 O O . THR A 1 115 ? 18.523 8.621 -4.894 1.00 88.81 115 THR A O 1
ATOM 926 N N . THR A 1 116 ? 19.572 6.887 -5.864 1.00 88.75 116 THR A N 1
ATOM 927 C CA . THR A 1 116 ? 18.640 6.795 -7.003 1.00 88.75 116 THR A CA 1
ATOM 928 C C . THR A 1 116 ? 17.221 6.497 -6.522 1.00 88.75 116 THR A C 1
ATOM 930 O O . THR A 1 116 ? 16.262 7.065 -7.031 1.00 88.75 116 THR A O 1
ATOM 933 N N . TRP A 1 117 ? 17.088 5.592 -5.552 1.00 89.94 117 TRP A N 1
ATOM 934 C CA . TRP A 1 117 ? 15.793 5.114 -5.066 1.00 89.94 117 TRP A CA 1
ATOM 935 C C . TRP A 1 117 ? 15.222 5.961 -3.923 1.00 89.94 117 TRP A C 1
ATOM 937 O O . TRP A 1 117 ? 14.153 5.650 -3.400 1.00 89.94 117 TRP A O 1
ATOM 947 N N . ALA A 1 118 ? 15.931 6.998 -3.478 1.00 94.31 118 ALA A N 1
ATOM 948 C CA . ALA A 1 118 ? 15.432 7.880 -2.438 1.00 94.31 118 ALA A CA 1
ATOM 949 C C . ALA A 1 118 ? 14.253 8.706 -2.973 1.00 94.31 118 ALA A C 1
ATOM 951 O O . ALA A 1 118 ? 14.332 9.290 -4.051 1.00 94.31 118 ALA A O 1
ATOM 952 N N . GLY A 1 119 ? 13.169 8.768 -2.206 1.00 94.81 119 GLY A N 1
ATOM 953 C CA . GLY A 1 119 ? 11.952 9.479 -2.582 1.00 94.81 119 GLY A CA 1
ATOM 954 C C . GLY A 1 119 ? 11.072 9.735 -1.366 1.00 94.81 119 GLY A C 1
ATOM 955 O O . GLY A 1 119 ? 10.974 8.886 -0.480 1.00 94.81 119 GLY A O 1
ATOM 956 N N . ASP A 1 120 ? 10.481 10.925 -1.300 1.00 95.88 120 ASP A N 1
ATOM 957 C CA . ASP A 1 120 ? 9.645 11.3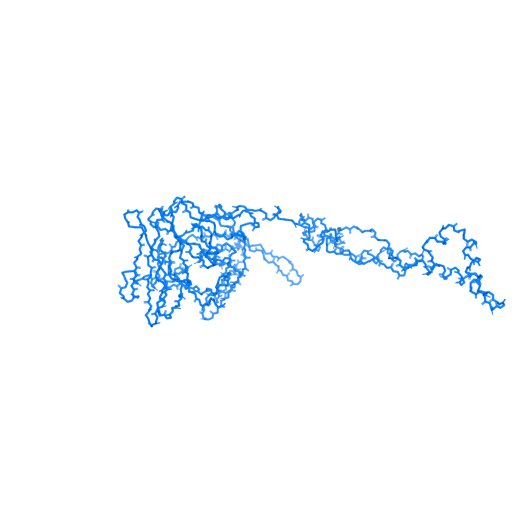84 -0.179 1.00 95.88 120 ASP A CA 1
ATOM 958 C C . ASP A 1 120 ? 8.154 11.456 -0.551 1.00 95.88 120 ASP A C 1
ATOM 960 O O . ASP A 1 120 ? 7.328 11.954 0.210 1.00 95.88 120 ASP A O 1
ATOM 964 N N . GLU A 1 121 ? 7.780 10.953 -1.729 1.00 95.62 121 GLU A N 1
ATOM 965 C CA . GLU A 1 121 ? 6.435 11.111 -2.288 1.00 95.62 121 GLU A CA 1
ATOM 966 C C . GLU A 1 121 ? 5.358 10.516 -1.371 1.00 95.62 121 GLU A C 1
ATOM 968 O O . GLU A 1 121 ? 4.257 11.056 -1.273 1.00 95.62 121 GLU A O 1
ATOM 973 N N . TRP A 1 122 ? 5.678 9.445 -0.636 1.00 96.19 122 TRP A N 1
ATOM 974 C CA . TRP A 1 122 ? 4.738 8.835 0.305 1.00 96.19 122 TRP A CA 1
ATOM 975 C C . TRP A 1 122 ? 4.410 9.749 1.498 1.00 96.19 122 TRP A C 1
ATOM 977 O O . TRP A 1 122 ? 3.268 9.767 1.950 1.00 96.19 122 TRP A O 1
ATOM 987 N N . ASN A 1 123 ? 5.347 10.587 1.960 1.00 96.81 123 ASN A N 1
ATOM 988 C CA . ASN A 1 123 ? 5.057 11.590 2.996 1.00 96.81 123 ASN A CA 1
ATOM 989 C C . ASN A 1 123 ? 4.176 12.740 2.482 1.00 96.81 123 ASN A C 1
ATOM 991 O O . ASN A 1 123 ? 3.539 13.425 3.280 1.00 96.81 123 ASN A O 1
ATOM 995 N N . GLN A 1 124 ? 4.105 12.942 1.164 1.00 96.50 124 GLN A N 1
ATOM 996 C CA . GLN A 1 124 ? 3.239 13.949 0.538 1.00 96.50 124 GLN A CA 1
ATOM 997 C C . GLN A 1 124 ? 1.819 13.427 0.265 1.00 96.50 124 GLN A C 1
ATOM 999 O O . GLN A 1 124 ? 0.923 14.206 -0.089 1.00 96.50 124 GLN A O 1
ATOM 1004 N N . MET A 1 125 ? 1.605 12.117 0.429 1.00 96.25 125 MET A N 1
ATOM 1005 C CA . MET A 1 125 ? 0.312 11.467 0.255 1.00 96.25 125 MET A CA 1
ATOM 1006 C C . MET A 1 125 ? -0.671 11.906 1.346 1.00 96.25 125 MET A C 1
ATOM 1008 O O . MET A 1 125 ? -0.387 11.880 2.544 1.00 96.25 125 MET A O 1
ATOM 1012 N N . ARG A 1 126 ? -1.895 12.240 0.938 1.00 95.62 126 ARG A N 1
ATOM 1013 C CA . ARG A 1 126 ? -3.014 12.504 1.848 1.00 95.62 126 ARG A CA 1
ATOM 1014 C C . ARG A 1 126 ? -3.615 11.181 2.315 1.00 95.62 126 ARG A C 1
ATOM 1016 O O . ARG A 1 126 ? -4.579 10.685 1.729 1.00 95.62 126 ARG A O 1
ATOM 1023 N N . LEU A 1 127 ? -3.021 10.614 3.362 1.00 95.69 127 LEU A N 1
ATOM 1024 C CA . LEU A 1 127 ? -3.497 9.383 3.994 1.00 95.69 127 LEU A CA 1
ATOM 1025 C C . LEU A 1 127 ? -4.927 9.526 4.535 1.00 95.69 127 LEU A C 1
ATOM 1027 O O . LEU A 1 127 ? -5.321 10.587 5.025 1.00 95.69 127 LEU A O 1
ATOM 1031 N N . GLY A 1 128 ? -5.679 8.425 4.479 1.00 94.44 128 GLY A N 1
ATOM 1032 C CA . GLY A 1 128 ? -7.021 8.324 5.050 1.00 94.44 128 GLY A CA 1
ATOM 1033 C C . GLY A 1 128 ? -7.025 8.113 6.568 1.00 94.44 128 GLY A C 1
ATOM 1034 O O . GLY A 1 128 ? -6.095 8.488 7.285 1.00 94.44 128 GLY A O 1
ATOM 1035 N N . SER A 1 129 ? -8.095 7.487 7.062 1.00 95.75 129 SER A N 1
ATOM 1036 C CA . SER A 1 129 ? -8.283 7.183 8.485 1.00 95.75 129 SER A CA 1
ATOM 1037 C C . SER A 1 129 ? -7.469 5.989 8.988 1.00 95.75 129 SER A C 1
ATOM 1039 O O . SER A 1 129 ? -7.424 5.777 10.196 1.00 95.75 129 SER A O 1
ATOM 1041 N N . VAL A 1 130 ? -6.827 5.219 8.103 1.00 97.81 130 VAL A N 1
ATOM 1042 C CA . VAL A 1 130 ? -6.093 3.996 8.449 1.00 97.81 130 VAL A CA 1
ATOM 1043 C C . VAL A 1 130 ? -4.830 3.831 7.604 1.00 97.81 130 VAL A C 1
ATOM 1045 O O . VAL A 1 130 ? -4.829 4.166 6.420 1.00 97.81 130 VAL A O 1
ATOM 1048 N N . GLN A 1 131 ? -3.774 3.301 8.220 1.00 98.50 131 GLN A N 1
ATOM 1049 C CA . GLN A 1 131 ? -2.562 2.822 7.559 1.00 98.50 131 GLN A CA 1
ATOM 1050 C C . GLN A 1 131 ? -1.997 1.630 8.339 1.00 98.50 131 GLN A C 1
ATOM 1052 O O . GLN A 1 131 ? -1.632 1.761 9.509 1.00 98.50 131 GLN A O 1
ATOM 1057 N N . SER A 1 132 ? -1.893 0.479 7.683 1.00 98.62 132 SER A N 1
ATOM 1058 C CA . SER A 1 132 ? -1.264 -0.721 8.231 1.00 98.62 132 SER A CA 1
ATOM 1059 C C . SER A 1 132 ? 0.222 -0.776 7.887 1.00 98.62 132 SER A C 1
ATOM 1061 O O . SER A 1 132 ? 0.647 -0.337 6.814 1.00 98.62 132 SER A O 1
ATOM 1063 N N . GLY A 1 133 ? 1.020 -1.327 8.800 1.00 98.12 133 GLY A N 1
ATOM 1064 C CA . GLY A 1 133 ? 2.459 -1.472 8.625 1.00 98.12 133 GLY A CA 1
ATOM 1065 C C . GLY A 1 133 ? 3.196 -1.932 9.875 1.00 98.12 133 GLY A C 1
ATOM 1066 O O . GLY A 1 133 ? 2.617 -2.091 10.948 1.00 98.12 133 GLY A O 1
ATOM 1067 N N . ILE A 1 134 ? 4.510 -2.122 9.748 1.00 98.38 134 ILE A N 1
ATOM 1068 C CA . ILE A 1 134 ? 5.378 -2.258 10.923 1.00 98.38 134 ILE A CA 1
ATOM 1069 C C . ILE A 1 134 ? 5.439 -0.887 11.592 1.00 98.38 134 ILE A C 1
ATOM 1071 O O . ILE A 1 134 ? 6.034 0.032 11.040 1.00 98.38 134 ILE A O 1
ATOM 1075 N N . PHE A 1 135 ? 4.813 -0.732 12.751 1.00 98.69 135 PHE A N 1
ATOM 1076 C CA . PHE A 1 135 ? 4.788 0.537 13.472 1.00 98.69 135 PHE A CA 1
ATOM 1077 C C . PHE A 1 135 ? 5.985 0.673 14.409 1.00 98.69 135 PHE A C 1
ATOM 1079 O O . PHE A 1 135 ? 6.299 -0.260 15.149 1.00 98.69 135 PHE A O 1
ATOM 1086 N N . HIS A 1 136 ? 6.580 1.864 14.437 1.00 98.38 136 HIS A N 1
ATOM 1087 C CA . HIS A 1 136 ? 7.641 2.272 15.349 1.00 98.38 136 HIS A CA 1
ATOM 1088 C C . HIS A 1 136 ? 7.270 3.595 16.030 1.00 98.38 136 HIS A C 1
ATOM 1090 O O . HIS A 1 136 ? 7.146 4.641 15.388 1.00 98.38 136 HIS A O 1
ATOM 1096 N N . GLY A 1 137 ? 7.129 3.573 17.353 1.00 97.25 137 GLY A N 1
ATOM 1097 C CA . GLY A 1 137 ? 6.760 4.758 18.124 1.00 97.25 137 GLY A CA 1
ATOM 1098 C C . GLY A 1 137 ? 6.508 4.434 19.585 1.00 97.25 137 GLY A C 1
ATOM 1099 O O . GLY A 1 137 ? 6.260 3.288 19.934 1.00 97.25 137 GLY A O 1
ATOM 1100 N N . GLY A 1 138 ? 6.605 5.427 20.468 1.00 92.75 138 GLY A N 1
ATOM 1101 C CA . GLY A 1 138 ? 6.290 5.224 21.887 1.00 92.75 138 GLY A CA 1
ATOM 1102 C C . GLY A 1 138 ? 7.157 4.209 22.632 1.00 92.75 138 GLY A C 1
ATOM 1103 O O . GLY A 1 138 ? 6.719 3.670 23.640 1.00 92.75 138 GLY A O 1
ATOM 1104 N N . GLY A 1 139 ? 8.361 3.919 22.126 1.00 95.50 139 GLY A N 1
ATOM 1105 C CA . GLY A 1 139 ? 9.231 2.873 22.671 1.00 95.50 139 GLY A CA 1
ATOM 1106 C C . GLY A 1 139 ? 8.787 1.444 22.334 1.00 95.50 139 GLY A C 1
ATOM 1107 O O . GLY A 1 139 ? 9.366 0.500 22.865 1.00 95.50 139 GLY A O 1
ATOM 1108 N N . VAL A 1 140 ? 7.794 1.270 21.456 1.00 96.56 140 VAL A N 1
ATOM 1109 C CA . VAL A 1 140 ? 7.305 -0.038 21.006 1.00 96.56 140 VAL A CA 1
ATOM 1110 C C . VAL A 1 140 ? 7.503 -0.227 19.503 1.00 96.56 140 VAL A C 1
ATOM 1112 O O . VAL A 1 140 ? 7.641 0.729 18.736 1.00 96.56 140 VAL A O 1
ATOM 1115 N N . THR A 1 141 ? 7.533 -1.489 19.080 1.00 98.25 141 THR A N 1
ATOM 1116 C CA . THR A 1 141 ? 7.465 -1.885 17.671 1.00 98.25 141 THR A CA 1
ATOM 1117 C C . THR A 1 141 ? 6.356 -2.914 17.506 1.00 98.25 141 THR A C 1
ATOM 1119 O O . THR A 1 141 ? 6.366 -3.934 18.193 1.00 98.25 141 THR A O 1
ATOM 1122 N N . VAL A 1 142 ? 5.413 -2.650 16.602 1.00 98.00 142 VAL A N 1
ATOM 1123 C CA . VAL A 1 142 ? 4.270 -3.534 16.330 1.00 98.00 142 VAL A CA 1
ATOM 1124 C C . VAL A 1 142 ? 4.380 -4.029 14.894 1.00 98.00 142 VAL A C 1
ATOM 1126 O O . VAL A 1 142 ? 4.177 -3.265 13.955 1.00 98.00 142 VAL A O 1
ATOM 1129 N N . ALA A 1 143 ? 4.726 -5.305 14.713 1.00 97.00 143 ALA A N 1
ATOM 1130 C CA . ALA A 1 143 ? 5.030 -5.880 13.397 1.00 97.00 143 ALA A CA 1
ATOM 1131 C C . ALA A 1 143 ? 3.844 -5.854 12.415 1.00 97.00 143 ALA A C 1
ATOM 1133 O O . ALA A 1 143 ? 4.047 -5.747 11.207 1.00 97.00 143 ALA A O 1
ATOM 1134 N N . ARG A 1 144 ? 2.616 -5.935 12.934 1.00 97.00 144 ARG A N 1
ATOM 1135 C CA . ARG A 1 144 ? 1.367 -5.893 12.162 1.00 97.00 144 ARG A CA 1
ATOM 1136 C C . ARG A 1 144 ? 0.460 -4.762 12.639 1.00 97.00 144 ARG A C 1
ATOM 1138 O O . ARG A 1 144 ? -0.728 -4.961 12.856 1.00 97.00 144 ARG A O 1
ATOM 1145 N N . GLY A 1 145 ? 1.042 -3.596 12.905 1.00 98.25 145 GLY A N 1
ATOM 1146 C CA . GLY A 1 145 ? 0.306 -2.456 13.435 1.00 98.25 145 GLY A CA 1
ATOM 1147 C C . GLY A 1 145 ? -0.746 -1.961 12.447 1.00 98.25 145 GLY A C 1
ATOM 1148 O O . GLY A 1 145 ? -0.470 -1.827 11.255 1.00 98.25 145 GLY A O 1
ATOM 1149 N N . VAL A 1 146 ? -1.938 -1.653 12.956 1.00 98.75 146 VAL A N 1
ATOM 1150 C CA . VAL A 1 146 ? -2.970 -0.922 12.214 1.00 98.75 146 VAL A CA 1
ATOM 1151 C C . VAL A 1 146 ? -3.116 0.446 12.865 1.00 98.75 146 VAL A C 1
ATOM 1153 O O . VAL A 1 146 ? -3.709 0.582 13.939 1.00 98.75 146 VAL A O 1
ATOM 1156 N N . CYS A 1 147 ? -2.514 1.462 12.251 1.00 98.81 147 CYS A N 1
ATOM 1157 C CA . CYS A 1 147 ? -2.597 2.830 12.738 1.00 98.81 147 CYS A CA 1
ATOM 1158 C C . CYS A 1 147 ? -3.899 3.467 12.258 1.00 98.81 147 CYS A C 1
ATOM 1160 O O . CYS A 1 147 ? -4.230 3.379 11.079 1.00 98.81 147 CYS A O 1
ATOM 1162 N N . VAL A 1 148 ? -4.620 4.132 13.159 1.00 98.75 148 VAL A N 1
ATOM 1163 C CA . VAL A 1 148 ? -5.893 4.800 12.869 1.00 98.75 148 VAL A CA 1
ATOM 1164 C C . VAL A 1 148 ? -5.883 6.249 13.340 1.00 98.75 148 VAL A C 1
ATOM 1166 O O . VAL A 1 148 ? -5.316 6.551 14.392 1.00 98.75 148 VAL A O 1
ATOM 1169 N N . ARG A 1 149 ? -6.522 7.136 12.572 1.00 98.25 149 ARG A N 1
ATOM 1170 C CA . ARG A 1 149 ? -6.858 8.506 12.991 1.00 98.25 149 ARG A CA 1
ATOM 1171 C C . ARG A 1 149 ? -8.201 8.492 13.716 1.00 98.25 149 ARG A C 1
ATOM 1173 O O . ARG A 1 149 ? -9.134 7.825 13.271 1.00 98.25 149 ARG A O 1
ATOM 1180 N N . LEU A 1 150 ? -8.299 9.226 14.816 1.00 98.12 150 LEU A N 1
ATOM 1181 C CA . LEU A 1 150 ? -9.441 9.217 15.723 1.00 98.12 150 LEU A CA 1
ATOM 1182 C C . LEU A 1 150 ? -9.982 10.626 15.947 1.00 98.12 150 LEU A C 1
ATOM 1184 O O . LEU A 1 150 ? -9.218 11.583 16.066 1.00 98.12 150 LEU A O 1
ATOM 1188 N N . GLY A 1 151 ? -11.304 10.696 16.083 1.00 96.50 151 GLY A N 1
ATOM 1189 C CA . GLY A 1 151 ? -12.040 11.923 16.341 1.00 96.50 151 GLY A CA 1
ATOM 1190 C C . GLY A 1 151 ? -12.362 12.714 15.068 1.00 96.50 151 GLY A C 1
ATOM 1191 O O . GLY A 1 151 ? -11.889 12.414 13.966 1.00 96.50 151 GLY A O 1
ATOM 1192 N N . GLU A 1 152 ? -13.256 13.694 15.195 1.00 93.38 152 GLU A N 1
ATOM 1193 C CA . GLU A 1 152 ? -13.839 14.387 14.042 1.00 93.38 152 GLU A CA 1
ATOM 1194 C C . GLU A 1 152 ? -12.814 15.203 13.263 1.00 93.38 152 GLU A C 1
ATOM 1196 O O . GLU A 1 152 ? -12.894 15.302 12.031 1.00 93.38 152 GLU A O 1
ATOM 1201 N N . THR A 1 153 ? -11.832 15.755 13.971 1.00 93.12 153 THR A N 1
ATOM 1202 C CA . THR A 1 153 ? -10.764 16.564 13.383 1.00 93.12 153 THR A CA 1
ATOM 1203 C C . THR A 1 153 ? -9.422 15.835 13.352 1.00 93.12 153 THR A C 1
ATOM 1205 O O . THR A 1 153 ? -8.405 16.448 13.039 1.00 93.12 153 THR A O 1
ATOM 1208 N N . SER A 1 154 ? -9.421 14.511 13.579 1.00 94.75 154 SER A N 1
ATOM 1209 C CA . SER A 1 154 ? -8.202 13.698 13.719 1.00 94.75 154 SER A CA 1
ATOM 1210 C C . SER A 1 154 ? -7.310 14.182 14.869 1.00 94.75 154 SER A C 1
ATOM 1212 O O . SER A 1 154 ? -6.100 14.341 14.707 1.00 94.75 154 SER A O 1
ATOM 1214 N N . GLU A 1 155 ? -7.923 14.446 16.024 1.00 96.00 155 GLU A N 1
ATOM 1215 C CA . GLU A 1 155 ? -7.276 14.956 17.234 1.00 96.00 155 GLU A CA 1
ATOM 1216 C C . GLU A 1 155 ? -6.222 13.977 17.767 1.00 96.00 155 GLU A C 1
ATOM 1218 O O . GLU A 1 155 ? -5.144 14.390 18.210 1.00 96.00 155 GLU A O 1
ATOM 1223 N N . LEU A 1 156 ? -6.546 12.681 17.717 1.00 98.25 156 LEU A N 1
ATOM 1224 C CA . LEU A 1 156 ? -5.693 11.592 18.177 1.00 98.25 156 LEU A CA 1
ATOM 1225 C C . LEU A 1 156 ? -5.426 10.589 17.057 1.00 98.25 156 LEU A C 1
ATOM 1227 O O . LEU A 1 156 ? -6.176 10.458 16.093 1.00 98.25 156 LEU A O 1
ATOM 1231 N N . SER A 1 157 ? -4.368 9.821 17.250 1.00 98.62 157 SER A N 1
ATOM 1232 C CA . SER A 1 157 ? -4.018 8.655 16.460 1.00 98.62 157 SER A CA 1
ATOM 1233 C C . SER A 1 157 ? -3.684 7.501 17.401 1.00 98.62 157 SER A C 1
ATOM 1235 O O . SER A 1 157 ? -3.221 7.718 18.524 1.00 98.62 157 SER A O 1
ATOM 1237 N N . ALA A 1 158 ? -3.921 6.267 16.968 1.00 98.56 158 ALA A N 1
ATOM 1238 C CA . ALA A 1 158 ? -3.610 5.083 17.762 1.00 98.56 158 ALA A CA 1
ATOM 1239 C C . ALA A 1 158 ? -3.090 3.940 16.891 1.00 98.56 158 ALA A C 1
ATOM 1241 O O . ALA A 1 158 ? -3.429 3.848 15.715 1.00 98.56 158 ALA A O 1
ATOM 1242 N N . CYS A 1 159 ? -2.283 3.055 17.473 1.00 98.69 159 CYS A N 1
ATOM 1243 C CA . CYS A 1 159 ? -1.790 1.843 16.828 1.00 98.69 159 CYS A CA 1
ATOM 1244 C C . CYS A 1 159 ? -2.433 0.633 17.501 1.00 98.69 159 CYS A C 1
ATOM 1246 O O . CYS A 1 159 ? -2.134 0.330 18.661 1.00 98.69 159 CYS A O 1
ATOM 1248 N N . PHE A 1 160 ? -3.335 -0.028 16.777 1.00 98.56 160 PHE A N 1
ATOM 1249 C CA . PHE A 1 160 ? -3.920 -1.296 17.187 1.00 98.56 160 PHE A CA 1
ATOM 1250 C C . PHE A 1 160 ? -2.966 -2.440 16.844 1.00 98.56 160 PHE A C 1
ATOM 1252 O O . PHE A 1 160 ? -2.395 -2.476 15.752 1.00 98.56 160 PHE A O 1
ATOM 1259 N N . ASN A 1 161 ? -2.811 -3.377 17.773 1.00 97.50 161 ASN A N 1
ATOM 1260 C CA . ASN A 1 161 ? -2.015 -4.583 17.617 1.00 97.50 161 ASN A CA 1
ATOM 1261 C C . ASN A 1 161 ? -2.952 -5.799 17.451 1.00 97.50 161 ASN A C 1
ATOM 1263 O O . ASN A 1 161 ? -3.537 -6.259 18.438 1.00 97.50 161 ASN A O 1
ATOM 1267 N N . PRO A 1 162 ? -3.086 -6.349 16.227 1.00 96.69 162 PRO A N 1
ATOM 1268 C CA . PRO A 1 162 ? -3.915 -7.521 15.943 1.00 96.69 162 PRO A CA 1
ATOM 1269 C C . PRO A 1 162 ? -3.539 -8.780 16.732 1.00 96.69 162 PRO A C 1
ATOM 1271 O O . PRO A 1 162 ? -4.386 -9.648 16.939 1.00 96.69 162 PRO A O 1
ATOM 1274 N N . ASP A 1 163 ? -2.292 -8.888 17.195 1.00 94.19 163 ASP A N 1
ATOM 1275 C CA . ASP A 1 163 ? -1.795 -10.089 17.873 1.00 94.19 163 ASP A CA 1
ATOM 1276 C C . ASP A 1 163 ? -2.215 -10.135 19.344 1.00 94.19 163 ASP A C 1
ATOM 1278 O O . ASP A 1 163 ? -2.393 -11.210 19.927 1.00 94.19 163 ASP A O 1
ATOM 1282 N N . THR A 1 164 ? -2.387 -8.963 19.953 1.00 94.62 164 THR A N 1
ATOM 1283 C CA . THR A 1 164 ? -2.751 -8.798 21.366 1.00 94.62 164 THR A CA 1
ATOM 1284 C C . THR A 1 164 ? -4.159 -8.245 21.565 1.00 94.62 164 THR A C 1
ATOM 1286 O O . THR A 1 164 ? -4.649 -8.276 22.694 1.00 94.62 164 THR A O 1
ATOM 1289 N N . LEU A 1 165 ? -4.809 -7.772 20.494 1.00 96.19 165 LEU A N 1
ATOM 1290 C CA . LEU A 1 165 ? -6.107 -7.087 20.509 1.00 96.19 165 LEU A CA 1
ATOM 1291 C C . LEU A 1 165 ? -6.109 -5.852 21.435 1.00 96.19 165 LEU A C 1
ATOM 1293 O O . LEU A 1 165 ? -7.071 -5.577 22.161 1.00 96.19 165 LEU A O 1
ATOM 1297 N N . SER A 1 166 ? -4.994 -5.112 21.432 1.00 95.75 166 SER A N 1
ATOM 1298 C CA . SER A 1 166 ? -4.757 -3.927 22.267 1.00 95.75 166 SER A CA 1
ATOM 1299 C C . SER A 1 166 ? -4.295 -2.716 21.461 1.00 95.75 166 SER A C 1
ATOM 1301 O O . SER A 1 166 ? -3.877 -2.835 20.314 1.00 95.75 166 SER A O 1
ATOM 1303 N N . TYR A 1 167 ? -4.341 -1.540 22.092 1.00 97.56 167 TYR A N 1
ATOM 1304 C CA . TYR A 1 167 ? -3.734 -0.317 21.567 1.00 97.56 167 TYR A CA 1
ATOM 1305 C C . TYR A 1 167 ? -2.383 -0.096 22.241 1.00 97.56 167 TYR A C 1
ATOM 1307 O O . TYR A 1 167 ? -2.307 0.214 23.436 1.00 97.56 167 TYR A O 1
ATOM 1315 N N . ASP A 1 168 ? -1.311 -0.271 21.476 1.00 97.06 168 ASP A N 1
ATOM 1316 C CA . ASP A 1 168 ? 0.053 -0.260 22.012 1.00 97.06 168 ASP A CA 1
ATOM 1317 C C . ASP A 1 168 ? 0.661 1.146 22.018 1.00 97.06 168 ASP A C 1
ATOM 1319 O O . ASP A 1 168 ? 1.564 1.424 22.807 1.00 97.06 168 ASP A O 1
ATOM 1323 N N . ALA A 1 169 ? 0.099 2.058 21.225 1.00 98.19 169 ALA A N 1
ATOM 1324 C CA . ALA A 1 169 ? 0.409 3.480 21.258 1.00 98.19 169 ALA A CA 1
ATOM 1325 C C . ALA A 1 169 ? -0.841 4.318 20.967 1.00 98.19 169 ALA A C 1
ATOM 1327 O O . ALA A 1 169 ? -1.670 3.943 20.138 1.00 98.19 169 ALA A O 1
ATOM 1328 N N . VAL A 1 170 ? -0.933 5.470 21.631 1.00 98.50 170 VAL A N 1
ATOM 1329 C CA . VAL A 1 170 ? -1.895 6.546 21.365 1.00 98.50 170 VAL A CA 1
ATOM 1330 C C . VAL A 1 170 ? -1.106 7.853 21.378 1.00 98.50 170 VAL A C 1
ATOM 1332 O O . VAL A 1 170 ? -0.249 8.041 22.246 1.00 98.50 170 VAL A O 1
ATOM 1335 N N . TRP A 1 171 ? -1.342 8.740 20.418 1.00 98.56 171 TRP A N 1
ATOM 1336 C CA . TRP A 1 171 ? -0.616 10.003 20.290 1.00 98.56 171 TRP A CA 1
ATOM 1337 C C . TRP A 1 171 ? -1.479 11.104 19.666 1.00 98.56 171 TRP A C 1
ATOM 1339 O O . TRP A 1 171 ? -2.536 10.837 19.103 1.00 98.56 171 TRP A O 1
ATOM 1349 N N . SER A 1 172 ? -1.031 12.350 19.787 1.00 98.25 172 SER A N 1
ATOM 1350 C CA . SER A 1 172 ? -1.665 13.546 19.219 1.00 98.25 172 SER A CA 1
ATOM 1351 C C . SER A 1 172 ? -0.684 14.331 18.349 1.00 98.25 172 SER A C 1
ATOM 1353 O O . SER A 1 172 ? 0.529 14.230 18.545 1.00 98.25 172 SER A O 1
ATOM 1355 N N . GLY A 1 173 ? -1.193 15.196 17.469 1.00 96.62 173 GLY A N 1
ATOM 1356 C CA . GLY A 1 173 ? -0.366 16.146 16.709 1.00 96.62 173 GLY A CA 1
ATOM 1357 C C . GLY A 1 173 ? 0.296 15.566 15.458 1.00 96.62 173 GLY A C 1
ATOM 1358 O O . GLY A 1 173 ? 1.322 16.079 15.025 1.00 96.62 173 GLY A O 1
ATOM 1359 N N . GLY A 1 174 ? -0.272 14.497 14.901 1.00 96.75 174 GLY A N 1
ATOM 1360 C CA . GLY A 1 174 ? 0.215 13.845 13.691 1.00 96.75 174 GLY A CA 1
ATOM 1361 C C . GLY A 1 174 ? -0.379 12.450 13.526 1.00 96.75 174 GLY A C 1
ATOM 1362 O O . GLY A 1 174 ? -1.268 12.038 14.280 1.00 96.75 174 GLY A O 1
ATOM 1363 N N . PHE A 1 175 ? 0.107 11.723 12.524 1.00 98.25 175 PHE A N 1
ATOM 1364 C CA . PHE A 1 175 ? -0.269 10.328 12.292 1.00 98.25 175 PHE A CA 1
ATOM 1365 C C . PHE A 1 175 ? 0.979 9.464 12.164 1.00 98.25 175 PHE A C 1
ATOM 1367 O O . PHE A 1 175 ? 1.622 9.174 13.173 1.00 98.25 175 PHE A O 1
ATOM 1374 N N . VAL A 1 176 ? 1.342 9.078 10.948 1.00 98.38 176 VAL A N 1
ATOM 1375 C CA . VAL A 1 176 ? 2.569 8.345 10.660 1.00 98.38 176 VAL A CA 1
ATOM 1376 C C . VAL A 1 176 ? 3.306 9.030 9.524 1.00 98.38 176 VAL A C 1
ATOM 1378 O O . VAL A 1 176 ? 2.685 9.627 8.646 1.00 98.38 176 VAL A O 1
ATOM 1381 N N . LYS A 1 177 ? 4.628 8.910 9.554 1.00 97.88 177 LYS A N 1
ATOM 1382 C CA . LYS A 1 177 ? 5.530 9.325 8.485 1.00 97.88 177 LYS A CA 1
ATOM 1383 C C . LYS A 1 177 ? 6.391 8.152 8.037 1.00 97.88 177 LYS A C 1
ATOM 1385 O O . LYS A 1 177 ? 6.533 7.157 8.752 1.00 97.88 177 LYS A O 1
ATOM 1390 N N . PHE A 1 178 ? 7.003 8.310 6.879 1.00 97.88 178 PHE A N 1
ATOM 1391 C CA . PHE A 1 178 ? 7.829 7.306 6.223 1.00 97.88 178 PHE A CA 1
ATOM 1392 C C . PHE A 1 178 ? 9.264 7.816 6.103 1.00 97.88 178 PHE A C 1
ATOM 1394 O O . PHE A 1 178 ? 9.520 9.022 6.136 1.00 97.88 178 PHE A O 1
ATOM 1401 N N . SER A 1 179 ? 10.229 6.906 5.986 1.00 96.69 179 SER A N 1
ATOM 1402 C CA . SER A 1 179 ? 11.585 7.317 5.608 1.00 96.69 179 SER A CA 1
ATOM 1403 C C . SER A 1 179 ? 11.619 7.716 4.130 1.00 96.69 179 SER A C 1
ATOM 1405 O O . SER A 1 179 ? 10.795 7.247 3.360 1.00 96.69 179 SER A O 1
ATOM 1407 N N . SER A 1 180 ? 12.580 8.529 3.695 1.00 95.62 180 SER A N 1
ATOM 1408 C CA . SER A 1 180 ? 12.785 8.760 2.255 1.00 95.62 180 SER A CA 1
ATOM 1409 C C . SER A 1 180 ? 13.560 7.622 1.578 1.00 95.62 180 SER A C 1
ATOM 1411 O O . SER A 1 180 ? 13.812 7.643 0.375 1.00 95.62 180 SER A O 1
ATOM 1413 N N . PHE A 1 181 ? 13.989 6.617 2.346 1.00 95.00 181 PHE A N 1
ATOM 1414 C CA . PHE A 1 181 ? 14.828 5.535 1.856 1.00 95.00 181 PHE A CA 1
ATOM 1415 C C . PHE A 1 181 ? 13.993 4.559 1.022 1.00 95.00 181 PHE A C 1
ATOM 1417 O O . PHE A 1 181 ? 13.026 3.984 1.527 1.00 95.00 181 PHE A O 1
ATOM 1424 N N . ARG A 1 182 ? 14.369 4.367 -0.251 1.00 92.81 182 ARG A N 1
ATOM 1425 C CA . ARG A 1 182 ? 13.641 3.527 -1.221 1.00 92.81 182 ARG A CA 1
ATOM 1426 C C . ARG A 1 182 ? 12.154 3.889 -1.316 1.00 92.81 182 ARG A C 1
ATOM 1428 O O . ARG A 1 182 ? 11.306 3.040 -1.061 1.00 92.81 182 ARG A O 1
ATOM 1435 N N . HIS A 1 183 ? 11.855 5.155 -1.615 1.00 94.69 183 HIS A N 1
ATOM 1436 C CA . HIS A 1 183 ? 10.494 5.723 -1.675 1.00 94.69 183 HIS A CA 1
ATOM 1437 C C . HIS A 1 183 ? 9.639 5.511 -0.405 1.00 94.69 183 HIS A C 1
ATOM 1439 O O . HIS A 1 183 ? 8.410 5.547 -0.454 1.00 94.69 183 HIS A O 1
ATOM 1445 N N . GLY A 1 184 ? 10.280 5.235 0.735 1.00 94.69 184 GLY A N 1
ATOM 1446 C CA . GLY A 1 184 ? 9.620 4.937 2.006 1.00 94.69 184 GLY A CA 1
ATOM 1447 C C . GLY A 1 184 ? 9.188 3.496 2.217 1.00 94.69 184 GLY A C 1
ATOM 1448 O O . GLY A 1 184 ? 8.623 3.188 3.263 1.00 94.69 184 GLY A O 1
ATOM 1449 N N . PHE A 1 185 ? 9.539 2.575 1.316 1.00 94.25 185 PHE A N 1
ATOM 1450 C CA . PHE A 1 185 ? 9.242 1.144 1.469 1.00 94.25 185 PHE A CA 1
ATOM 1451 C C . PHE A 1 185 ? 10.077 0.446 2.554 1.00 94.25 185 PHE A C 1
ATOM 1453 O O . PHE A 1 185 ? 9.931 -0.754 2.799 1.00 94.25 185 PHE A O 1
ATOM 1460 N N . LEU A 1 186 ? 10.976 1.168 3.217 1.00 93.31 186 LEU A N 1
ATOM 1461 C CA . LEU A 1 186 ? 11.779 0.658 4.318 1.00 93.31 186 LEU A CA 1
ATOM 1462 C C . LEU A 1 186 ? 11.533 1.462 5.596 1.00 93.31 186 LEU A C 1
ATOM 1464 O O . LEU A 1 186 ? 11.040 2.587 5.573 1.00 93.31 186 LEU A O 1
ATOM 1468 N N . HIS A 1 187 ? 11.890 0.846 6.725 1.00 94.75 187 HIS A N 1
ATOM 1469 C CA . HIS A 1 187 ? 11.743 1.380 8.086 1.00 94.75 187 HIS A CA 1
ATOM 1470 C C . HIS A 1 187 ? 10.311 1.507 8.632 1.00 94.75 187 HIS A C 1
ATOM 1472 O O . HIS A 1 187 ? 10.156 1.938 9.769 1.00 94.75 187 HIS A O 1
ATOM 1478 N N . GLY A 1 188 ? 9.290 1.072 7.888 1.00 96.75 188 GLY A N 1
ATOM 1479 C CA . GLY A 1 188 ? 7.918 0.970 8.394 1.00 96.75 188 GLY A CA 1
ATOM 1480 C C . GLY A 1 188 ? 7.249 2.323 8.667 1.00 96.75 188 GLY A C 1
ATOM 1481 O O . GLY A 1 188 ? 7.662 3.358 8.149 1.00 96.75 188 GLY A O 1
ATOM 1482 N N . LEU A 1 189 ? 6.191 2.295 9.477 1.00 98.56 189 LEU A N 1
ATOM 1483 C CA . LEU A 1 189 ? 5.432 3.466 9.909 1.00 98.56 189 LEU A CA 1
ATOM 1484 C C . LEU A 1 189 ? 6.107 4.092 11.127 1.00 98.56 189 LEU A C 1
ATOM 1486 O O . LEU A 1 189 ? 6.216 3.456 12.176 1.00 98.56 189 LEU A O 1
ATOM 1490 N N . ILE A 1 190 ? 6.517 5.350 11.019 1.00 98.50 190 ILE A N 1
ATOM 1491 C CA . ILE A 1 190 ? 7.161 6.080 12.110 1.00 98.50 190 ILE A CA 1
ATOM 1492 C C . ILE A 1 190 ? 6.128 7.012 12.739 1.00 98.50 190 ILE A C 1
ATOM 1494 O O . ILE A 1 190 ? 5.519 7.822 12.043 1.00 98.50 190 ILE A O 1
ATOM 1498 N N . MET A 1 191 ? 5.940 6.925 14.056 1.00 98.44 191 MET A N 1
ATOM 1499 C CA . MET A 1 191 ? 5.026 7.805 14.786 1.00 98.44 191 MET A CA 1
ATOM 1500 C C . MET A 1 191 ? 5.401 9.280 14.598 1.00 98.44 191 MET A C 1
ATOM 1502 O O . MET A 1 191 ? 6.551 9.681 14.807 1.00 98.44 191 MET A O 1
ATOM 1506 N N . GLU A 1 192 ? 4.407 10.096 14.264 1.00 97.75 192 GLU A N 1
ATOM 1507 C CA . GLU A 1 192 ? 4.521 11.548 14.219 1.00 97.75 192 GLU A CA 1
ATOM 1508 C C . GLU A 1 192 ? 3.612 12.170 15.278 1.00 97.75 192 GLU A C 1
ATOM 1510 O O . GLU A 1 192 ? 2.397 11.995 15.238 1.00 97.75 192 GLU A O 1
ATOM 1515 N N . GLY A 1 193 ? 4.202 12.911 16.217 1.00 97.12 193 GLY A N 1
ATOM 1516 C CA . GLY A 1 193 ? 3.468 13.621 17.259 1.00 97.12 193 GLY A CA 1
ATOM 1517 C C . GLY A 1 193 ? 3.943 13.278 18.668 1.00 97.12 193 GLY A C 1
ATOM 1518 O O . GLY A 1 193 ? 5.079 12.849 18.880 1.00 97.12 193 GLY A O 1
ATOM 1519 N N . GLN A 1 194 ? 3.068 13.504 19.643 1.00 97.75 194 GLN A N 1
ATOM 1520 C CA . GLN A 1 194 ? 3.349 13.357 21.071 1.00 97.75 194 GLN A CA 1
ATOM 1521 C C . GLN A 1 194 ? 2.495 12.253 21.684 1.00 97.75 194 GLN A C 1
ATOM 1523 O O . GLN A 1 194 ? 1.283 12.219 21.480 1.00 97.75 194 GLN A O 1
ATOM 1528 N N . LEU A 1 195 ? 3.122 11.374 22.466 1.00 98.12 195 LEU A N 1
ATOM 1529 C CA . LEU A 1 195 ? 2.424 10.290 23.153 1.00 98.12 195 LEU A CA 1
ATOM 1530 C C . LEU A 1 195 ? 1.347 10.810 24.101 1.00 98.12 195 LEU A C 1
ATOM 1532 O O . LEU A 1 195 ? 1.511 11.829 24.773 1.00 98.12 195 LEU A O 1
ATOM 1536 N N . ARG A 1 196 ? 0.272 10.036 24.193 1.00 97.56 196 ARG A N 1
ATOM 1537 C CA . ARG A 1 196 ? -0.830 10.212 25.133 1.00 97.56 196 ARG A CA 1
ATOM 1538 C C . ARG A 1 196 ? -0.984 8.963 25.987 1.00 97.56 196 ARG A C 1
ATOM 1540 O O . ARG A 1 196 ? -0.364 7.927 25.734 1.00 97.56 196 ARG A O 1
ATOM 1547 N N . ALA A 1 197 ? -1.818 9.073 27.016 1.00 94.62 197 ALA A N 1
ATOM 1548 C CA . ALA A 1 197 ? -2.222 7.912 27.786 1.00 94.62 197 ALA A CA 1
ATOM 1549 C C . ALA A 1 197 ? -2.889 6.892 26.850 1.00 94.62 197 ALA A C 1
ATOM 1551 O O . ALA A 1 197 ? -3.771 7.229 26.062 1.00 94.62 197 ALA A O 1
ATOM 1552 N N . LYS A 1 198 ? -2.436 5.642 26.934 1.00 92.75 198 LYS A N 1
ATOM 1553 C CA . LYS A 1 198 ? -3.026 4.511 26.218 1.00 92.75 198 LYS A CA 1
ATOM 1554 C C . LYS A 1 198 ? -3.846 3.664 27.194 1.00 92.75 198 LYS A C 1
ATOM 1556 O O . LYS A 1 198 ? -3.520 3.652 28.385 1.00 92.75 198 LYS A O 1
ATOM 1561 N N . PRO A 1 199 ? -4.865 2.929 26.727 1.00 90.44 199 PRO A N 1
ATOM 1562 C CA . PRO A 1 199 ? -5.614 2.028 27.592 1.00 90.44 199 PRO A CA 1
ATOM 1563 C C . PRO A 1 199 ? -4.709 0.923 28.158 1.00 90.44 199 PRO A C 1
ATOM 1565 O O . PRO A 1 199 ? -3.702 0.528 27.555 1.00 90.44 199 PRO A O 1
ATOM 1568 N N . GLU A 1 200 ? -5.085 0.397 29.323 1.00 87.38 200 GLU A N 1
ATOM 1569 C CA . GLU A 1 200 ? -4.439 -0.784 29.889 1.00 87.38 200 GLU A CA 1
ATOM 1570 C C . GLU A 1 200 ? -4.629 -1.973 28.935 1.00 87.38 200 GLU A C 1
ATOM 1572 O O . GLU A 1 200 ? -5.747 -2.302 28.534 1.00 87.38 200 GLU A O 1
ATOM 1577 N N . ALA A 1 201 ? -3.527 -2.617 28.547 1.00 81.00 201 ALA A N 1
ATOM 1578 C CA . ALA A 1 201 ? -3.585 -3.778 27.674 1.00 81.00 201 ALA A CA 1
ATOM 1579 C C . ALA A 1 201 ? -3.968 -5.012 28.499 1.00 81.00 201 ALA A C 1
ATOM 1581 O O . ALA A 1 201 ? -3.191 -5.472 29.334 1.00 81.00 201 ALA A O 1
ATOM 1582 N N . LYS A 1 202 ? -5.152 -5.571 28.242 1.00 80.38 202 LYS A N 1
ATOM 1583 C CA . LYS A 1 202 ? -5.574 -6.858 28.803 1.00 80.38 202 LYS A CA 1
ATOM 1584 C C . LYS A 1 202 ? -5.597 -7.889 27.692 1.00 80.38 202 LYS A C 1
ATOM 1586 O O . LYS A 1 202 ? -6.526 -7.919 26.891 1.00 80.38 202 LYS A O 1
ATOM 1591 N N . LYS A 1 203 ? -4.559 -8.725 27.645 1.00 79.94 203 LYS A N 1
ATOM 1592 C CA . LYS A 1 203 ? -4.528 -9.852 26.714 1.00 79.94 203 LYS A CA 1
ATOM 1593 C C . LYS A 1 203 ? -5.713 -10.780 27.025 1.00 79.94 203 LYS A C 1
ATOM 1595 O O . LYS A 1 203 ? -5.903 -11.106 28.202 1.00 79.94 203 LYS A O 1
ATOM 1600 N N . PRO A 1 204 ? -6.490 -11.214 26.019 1.00 86.88 204 PRO A N 1
ATOM 1601 C CA . PRO A 1 204 ? -7.555 -12.182 26.236 1.00 86.88 204 PRO A CA 1
ATOM 1602 C C . PRO A 1 204 ? -7.021 -13.445 26.921 1.00 86.88 204 PRO A C 1
ATOM 1604 O O . PRO A 1 204 ? -5.964 -13.961 26.557 1.00 86.88 204 PRO A O 1
ATOM 1607 N N . SER A 1 205 ? -7.745 -13.937 27.928 1.00 88.69 205 SER A N 1
ATOM 1608 C CA . SER A 1 205 ? -7.419 -15.195 28.615 1.00 88.69 205 SER A CA 1
ATOM 1609 C C . SER A 1 205 ? -7.855 -16.431 27.824 1.00 88.69 205 SER A C 1
ATOM 1611 O O . SER A 1 205 ? -7.338 -17.523 28.048 1.00 88.69 205 SER A O 1
ATOM 1613 N N . GLN A 1 206 ? -8.808 -16.262 26.908 1.00 94.50 206 GLN A N 1
ATOM 1614 C CA . GLN A 1 206 ? -9.314 -17.295 26.008 1.00 94.50 206 GLN A CA 1
ATOM 1615 C C . GLN A 1 206 ? -8.616 -17.221 24.642 1.00 94.50 206 GLN A C 1
ATOM 1617 O O . GLN A 1 206 ? -8.076 -16.166 24.299 1.00 94.50 206 GLN A O 1
ATOM 1622 N N . PRO A 1 207 ? -8.656 -18.301 23.835 1.00 95.44 207 PRO A N 1
ATOM 1623 C CA . PRO A 1 207 ? -8.202 -18.257 22.450 1.00 95.44 207 PRO A CA 1
ATOM 1624 C C . PRO A 1 207 ? -8.861 -17.106 21.693 1.00 95.44 207 PRO A C 1
ATOM 1626 O O . PRO A 1 207 ? -10.077 -16.922 21.771 1.00 95.44 207 PRO A O 1
ATOM 1629 N N . HIS A 1 208 ? -8.063 -16.346 20.951 1.00 95.44 208 HIS A N 1
ATOM 1630 C CA . HIS A 1 208 ? -8.541 -15.195 20.202 1.00 95.44 208 HIS A CA 1
ATOM 1631 C C . HIS A 1 208 ? -8.073 -15.226 18.751 1.00 95.44 208 HIS A C 1
ATOM 1633 O O . HIS A 1 208 ? -7.045 -15.817 18.420 1.00 95.44 208 HIS A O 1
ATOM 1639 N N . LYS A 1 209 ? -8.848 -14.589 17.874 1.00 96.62 209 LYS A N 1
ATOM 1640 C CA . LYS A 1 209 ? -8.538 -14.446 16.450 1.00 96.62 209 LYS A CA 1
ATOM 1641 C C . LYS A 1 209 ? -8.899 -13.042 15.986 1.00 96.62 209 LYS A C 1
ATOM 1643 O O . LYS A 1 209 ? -10.042 -12.622 16.139 1.00 96.62 209 LYS A O 1
ATOM 1648 N N . TYR A 1 210 ? -7.947 -12.348 15.375 1.00 97.94 210 TYR A N 1
ATOM 1649 C CA . TYR A 1 210 ? -8.231 -11.125 14.636 1.00 97.94 210 TYR A CA 1
ATOM 1650 C C . TYR A 1 210 ? -8.984 -11.452 13.340 1.00 97.94 210 TYR A C 1
ATOM 1652 O O . TYR A 1 210 ? -8.583 -12.361 12.612 1.00 97.94 210 TYR A O 1
ATOM 1660 N N . LEU A 1 211 ? -10.088 -10.752 13.076 1.00 98.62 211 LEU A N 1
ATOM 1661 C CA . LEU A 1 211 ? -10.926 -10.979 11.894 1.00 98.62 211 LEU A CA 1
ATOM 1662 C C . LEU A 1 211 ? -10.758 -9.887 10.839 1.00 98.62 211 LEU A C 1
ATOM 1664 O O . LEU A 1 211 ? -11.064 -10.134 9.678 1.00 98.62 211 LEU A O 1
ATOM 1668 N N . GLY A 1 212 ? -10.261 -8.706 11.211 1.00 98.62 212 GLY A N 1
ATOM 1669 C CA . GLY A 1 212 ? -10.099 -7.581 10.296 1.00 98.62 212 GLY A CA 1
ATOM 1670 C C . GLY A 1 212 ? -10.601 -6.268 10.883 1.00 98.62 212 GLY A C 1
ATOM 1671 O O . GLY A 1 212 ? -10.720 -6.107 12.102 1.00 98.62 212 GLY A O 1
ATOM 1672 N N . PHE A 1 213 ? -10.916 -5.319 10.009 1.00 98.75 213 PHE A N 1
ATOM 1673 C CA . PHE A 1 213 ? -11.562 -4.070 10.400 1.00 98.75 213 PHE A CA 1
ATOM 1674 C C . PHE A 1 213 ? -12.600 -3.624 9.373 1.00 98.75 213 PHE A C 1
ATOM 1676 O O . PHE A 1 213 ? -12.450 -3.845 8.171 1.00 98.75 213 PHE A O 1
ATOM 1683 N N . TYR A 1 214 ? -13.645 -2.975 9.873 1.00 98.44 214 TYR A N 1
ATOM 1684 C CA . TYR A 1 214 ? -14.651 -2.283 9.086 1.00 98.44 214 TYR A CA 1
ATOM 1685 C C . TYR A 1 214 ? -14.302 -0.801 8.967 1.00 98.44 214 TYR A C 1
ATOM 1687 O O . TYR A 1 214 ? -13.755 -0.201 9.900 1.00 98.44 214 TYR A O 1
ATOM 1695 N N . ARG A 1 215 ? -14.667 -0.198 7.839 1.00 95.19 215 ARG A N 1
ATOM 1696 C CA . ARG A 1 215 ? -14.632 1.247 7.622 1.00 95.19 215 ARG A CA 1
ATOM 1697 C C . ARG A 1 215 ? -16.053 1.772 7.499 1.00 95.19 215 ARG A C 1
ATOM 1699 O O . ARG A 1 215 ? -16.882 1.184 6.821 1.00 95.19 215 ARG A O 1
ATOM 1706 N N . HIS A 1 216 ? -16.320 2.901 8.146 1.00 91.31 216 HIS A N 1
ATOM 1707 C CA . HIS A 1 216 ? -17.598 3.594 8.022 1.00 91.31 216 HIS A CA 1
ATOM 1708 C C . HIS A 1 216 ? -17.376 5.097 8.170 1.00 91.31 216 HIS A C 1
ATOM 1710 O O . HIS A 1 216 ? -17.195 5.622 9.275 1.00 91.31 216 HIS A O 1
ATOM 1716 N N . GLY A 1 217 ? -17.306 5.789 7.030 1.00 88.12 217 GLY A N 1
ATOM 1717 C CA . GLY A 1 217 ? -16.812 7.161 6.972 1.00 88.12 217 GLY A CA 1
ATOM 1718 C C . GLY A 1 217 ? -15.410 7.266 7.584 1.00 88.12 217 GLY A C 1
ATOM 1719 O O . GLY A 1 217 ? -14.503 6.514 7.231 1.00 88.12 217 GLY A O 1
ATOM 1720 N N . LYS A 1 218 ? -15.233 8.173 8.550 1.00 90.31 218 LYS A N 1
ATOM 1721 C CA . LYS A 1 218 ? -13.954 8.351 9.262 1.00 90.31 218 LYS A CA 1
ATOM 1722 C C . LYS A 1 218 ? -13.660 7.252 10.287 1.00 90.31 218 LYS A C 1
ATOM 1724 O O . LYS A 1 218 ? -12.534 7.176 10.772 1.00 90.31 218 LYS A O 1
ATOM 1729 N N . ARG A 1 219 ? -14.646 6.426 10.648 1.00 94.56 219 ARG A N 1
ATOM 1730 C CA . ARG A 1 219 ? -14.492 5.426 11.707 1.00 94.56 219 ARG A CA 1
ATOM 1731 C C . ARG A 1 219 ? -13.860 4.151 11.173 1.00 94.56 219 ARG A C 1
ATOM 1733 O O . ARG A 1 219 ? -14.208 3.674 10.094 1.00 94.56 219 ARG A O 1
ATOM 1740 N N . VAL A 1 220 ? -12.970 3.592 11.983 1.00 97.81 220 VAL A N 1
ATOM 1741 C CA . VAL A 1 220 ? -12.395 2.259 11.805 1.00 97.81 220 VAL A CA 1
ATOM 1742 C C . VAL A 1 220 ? -12.820 1.436 13.011 1.00 97.81 220 VAL A C 1
ATOM 1744 O O . VAL A 1 220 ? -12.580 1.852 14.143 1.00 97.81 220 VAL A O 1
ATOM 1747 N N . VAL A 1 221 ? -13.486 0.310 12.774 1.00 98.50 221 VAL A N 1
ATOM 1748 C CA . VAL A 1 221 ? -13.996 -0.576 13.828 1.00 98.50 221 VAL A CA 1
ATOM 1749 C C . VAL A 1 221 ? -13.339 -1.935 13.664 1.00 98.50 221 VAL A C 1
ATOM 1751 O O . VAL A 1 221 ? -13.491 -2.583 12.630 1.00 98.50 221 VAL A O 1
ATOM 1754 N N . PHE A 1 222 ? -12.587 -2.368 14.666 1.00 98.75 222 PHE A N 1
ATOM 1755 C CA . PHE A 1 222 ? -11.895 -3.649 14.623 1.00 98.75 222 PHE A CA 1
ATOM 1756 C C . PHE A 1 222 ? -12.858 -4.784 14.943 1.00 98.75 222 PHE A C 1
ATOM 1758 O O . PHE A 1 222 ? -13.725 -4.650 15.803 1.00 98.75 222 PHE A O 1
ATOM 1765 N N . ALA A 1 223 ? -12.680 -5.907 14.254 1.00 98.69 223 ALA A N 1
ATOM 1766 C CA . ALA A 1 223 ? -13.432 -7.125 14.488 1.00 98.69 223 ALA A CA 1
ATOM 1767 C C . ALA A 1 223 ? -12.480 -8.241 14.911 1.00 98.69 223 ALA A C 1
ATOM 1769 O O . ALA A 1 223 ? -11.443 -8.489 14.283 1.00 98.69 223 ALA A O 1
ATOM 1770 N N . TYR A 1 224 ? -12.834 -8.933 15.984 1.00 98.19 224 TYR A N 1
ATOM 1771 C CA . TYR A 1 224 ? -12.083 -10.078 16.475 1.00 98.19 224 TYR A CA 1
ATOM 1772 C C . TYR A 1 224 ? -12.988 -11.031 17.245 1.00 98.19 224 TYR A C 1
ATOM 1774 O O . TYR A 1 224 ? -14.065 -10.666 17.706 1.00 98.19 224 TYR A O 1
ATOM 1782 N N . ARG A 1 225 ? -12.530 -12.266 17.413 1.00 98.06 225 ARG A N 1
ATOM 1783 C CA . ARG A 1 225 ? -13.216 -13.300 18.184 1.00 98.06 225 ARG A CA 1
ATOM 1784 C C . ARG A 1 225 ? -12.412 -13.654 19.425 1.00 98.06 225 ARG A C 1
ATOM 1786 O O . ARG A 1 225 ? -11.196 -13.810 19.325 1.00 98.06 225 ARG A O 1
ATOM 1793 N N . ILE A 1 226 ? -13.084 -13.806 20.563 1.00 97.00 226 ILE A N 1
ATOM 1794 C CA . ILE A 1 226 ? -12.522 -14.323 21.819 1.00 97.00 226 ILE A CA 1
ATOM 1795 C C . ILE A 1 226 ? -13.420 -15.481 22.268 1.00 97.00 226 ILE A C 1
ATOM 1797 O O . ILE A 1 226 ? -14.621 -15.292 22.463 1.00 97.00 226 ILE A O 1
ATOM 1801 N N . GLY A 1 227 ? -12.857 -16.686 22.374 1.00 96.81 227 GLY A N 1
ATOM 1802 C CA . GLY A 1 227 ? -13.651 -17.907 22.504 1.00 96.81 227 GLY A CA 1
ATOM 1803 C C . GLY A 1 227 ? -14.574 -18.075 21.293 1.00 96.81 227 GLY A C 1
ATOM 1804 O O . GLY A 1 227 ? -14.107 -18.070 20.153 1.00 96.81 227 GLY A O 1
ATOM 1805 N N . ASP A 1 228 ? -15.878 -18.158 21.548 1.00 96.62 228 ASP A N 1
ATOM 1806 C CA . ASP A 1 228 ? -16.917 -18.298 20.517 1.00 96.62 228 ASP A CA 1
ATOM 1807 C C . ASP A 1 228 ? -17.660 -16.985 20.217 1.00 96.62 228 ASP A C 1
ATOM 1809 O O . ASP A 1 228 ? -18.599 -16.972 19.425 1.00 96.62 228 ASP A O 1
ATOM 1813 N N . VAL A 1 229 ? -17.253 -15.873 20.839 1.00 97.81 229 VAL A N 1
ATOM 1814 C CA . VAL A 1 229 ? -17.947 -14.584 20.722 1.00 97.81 229 VAL A CA 1
ATOM 1815 C C . VAL A 1 229 ? -17.150 -13.637 19.835 1.00 97.81 229 VAL A C 1
ATOM 1817 O O . VAL A 1 229 ? -15.969 -13.375 20.081 1.00 97.81 229 VAL A O 1
ATOM 1820 N N . GLU A 1 230 ? -17.803 -13.110 18.801 1.00 98.38 230 GLU A N 1
ATOM 1821 C CA . GLU A 1 230 ? -17.268 -12.033 17.972 1.00 98.38 230 GLU A CA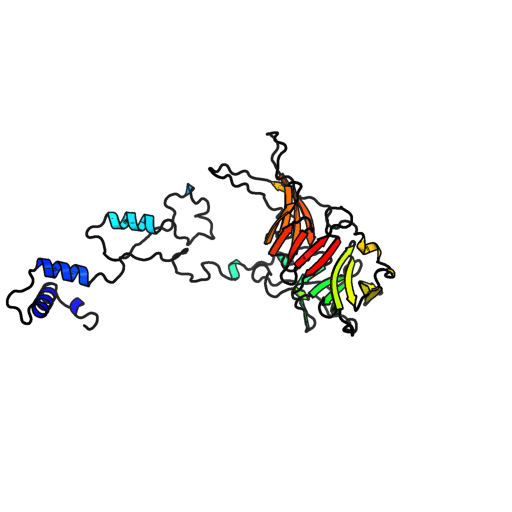 1
ATOM 1822 C C . GLU A 1 230 ? -17.575 -10.676 18.603 1.00 98.38 230 GLU A C 1
ATOM 1824 O O . GLU A 1 230 ? -18.685 -10.422 19.076 1.00 98.38 230 GLU A O 1
ATOM 1829 N N . TYR A 1 231 ? -16.578 -9.801 18.599 1.00 98.38 231 TYR A N 1
ATOM 1830 C CA . TYR A 1 231 ? -16.621 -8.468 19.176 1.00 98.38 231 TYR A CA 1
ATOM 1831 C C . TYR A 1 231 ? -16.330 -7.425 18.108 1.00 98.38 231 TYR A C 1
ATOM 1833 O O . TYR A 1 231 ? -15.505 -7.640 17.214 1.00 98.38 231 TYR A O 1
ATOM 1841 N N . LEU A 1 232 ? -16.969 -6.271 18.272 1.00 98.69 232 LEU A N 1
ATOM 1842 C CA . LEU A 1 232 ? -16.538 -5.027 17.658 1.00 98.69 232 LEU A CA 1
ATOM 1843 C C . LEU A 1 232 ? -15.804 -4.183 18.702 1.00 98.69 232 LEU A C 1
ATOM 1845 O O . LEU A 1 232 ? -16.180 -4.169 19.876 1.00 98.69 232 LEU A O 1
ATOM 1849 N N . ASP A 1 233 ? -14.754 -3.508 18.250 1.00 97.94 233 ASP A N 1
ATOM 1850 C CA . ASP A 1 233 ? -13.939 -2.582 19.029 1.00 97.94 233 ASP A CA 1
ATOM 1851 C C . ASP A 1 233 ? -13.781 -1.271 18.265 1.00 97.94 233 ASP A C 1
ATOM 1853 O O . ASP A 1 233 ? -13.110 -1.198 17.228 1.00 97.94 233 ASP A O 1
ATOM 1857 N N . ALA A 1 234 ? -14.459 -0.242 18.757 1.00 97.75 234 ALA A N 1
ATOM 1858 C CA . ALA A 1 234 ? -14.568 1.056 18.120 1.00 97.75 234 ALA A CA 1
ATOM 1859 C C . ALA A 1 234 ? -13.777 2.114 18.908 1.00 97.75 234 ALA A C 1
ATOM 1861 O O . ALA A 1 234 ? -14.318 2.711 19.844 1.00 97.75 234 ALA A O 1
ATOM 1862 N N . PRO A 1 235 ? -12.516 2.402 18.537 1.00 97.88 235 PRO A N 1
ATOM 1863 C CA . PRO A 1 235 ? -11.756 3.490 19.139 1.00 97.88 235 PRO A CA 1
ATOM 1864 C C . PRO A 1 235 ? -12.303 4.853 18.697 1.00 97.88 235 PRO A C 1
ATOM 1866 O O . PRO A 1 235 ? -12.844 5.006 17.594 1.00 97.88 235 PRO A O 1
ATOM 1869 N N . TRP A 1 236 ? -12.151 5.857 19.557 1.00 97.56 236 TRP A N 1
ATOM 1870 C CA . TRP A 1 236 ? -12.513 7.246 19.292 1.00 97.56 236 TRP A CA 1
ATOM 1871 C C . TRP A 1 236 ? -11.830 8.241 20.230 1.00 97.56 236 TRP A C 1
ATOM 1873 O O . TRP A 1 236 ? -10.924 7.899 20.990 1.00 97.56 236 TRP A O 1
ATOM 1883 N N . VAL A 1 237 ? -12.305 9.485 20.158 1.00 97.38 237 VAL A N 1
ATOM 1884 C CA . VAL A 1 237 ? -11.989 10.568 21.079 1.00 97.38 237 VAL A CA 1
ATOM 1885 C C . VAL A 1 237 ? -13.257 10.960 21.836 1.00 97.38 237 VAL A C 1
ATOM 1887 O O . VAL A 1 237 ? -14.260 11.326 21.221 1.00 97.38 237 VAL A O 1
ATOM 1890 N N . GLU A 1 238 ? -13.202 10.926 23.164 1.00 95.50 238 GLU A N 1
ATOM 1891 C CA . GLU A 1 238 ? -14.242 11.445 24.055 1.00 95.50 238 GLU A CA 1
ATOM 1892 C C . GLU A 1 238 ? -13.612 12.452 25.013 1.00 95.50 238 GLU A C 1
ATOM 1894 O O . GLU A 1 238 ? -12.621 12.160 25.679 1.00 95.50 238 GLU A O 1
ATOM 1899 N N . ASN A 1 239 ? -14.162 13.668 25.072 1.00 93.50 239 ASN A N 1
ATOM 1900 C CA . ASN A 1 239 ? -13.631 14.759 25.902 1.00 93.50 239 ASN A CA 1
ATOM 1901 C C . ASN A 1 239 ? -12.126 15.042 25.682 1.00 93.50 239 ASN A C 1
ATOM 1903 O O . ASN A 1 239 ? -11.421 15.432 26.608 1.00 93.50 239 ASN A O 1
ATOM 1907 N N . GLY A 1 240 ? -11.634 14.849 24.452 1.00 93.31 240 GLY A N 1
ATOM 1908 C CA . GLY A 1 240 ? -10.229 15.066 24.084 1.00 93.31 240 GLY A CA 1
ATOM 1909 C C . GLY A 1 240 ? -9.273 13.935 24.477 1.00 93.31 240 GLY A C 1
ATOM 1910 O O . GLY A 1 240 ? -8.078 14.034 24.204 1.00 93.31 240 GLY A O 1
ATOM 1911 N N . GLU A 1 241 ? -9.779 12.859 25.076 1.00 95.88 241 GLU A N 1
ATOM 1912 C CA . GLU A 1 241 ? -8.998 11.687 25.462 1.00 95.88 241 GLU A CA 1
ATOM 1913 C C . GLU A 1 241 ? -9.395 10.464 24.634 1.00 95.88 241 GLU A C 1
ATOM 1915 O O . GLU A 1 241 ? -10.474 10.397 24.042 1.00 95.88 241 GLU A O 1
ATOM 1920 N N . PHE A 1 242 ? -8.496 9.483 24.579 1.00 97.69 242 PHE A N 1
ATOM 1921 C CA . PHE A 1 242 ? -8.770 8.223 23.902 1.00 97.69 242 PHE A CA 1
ATOM 1922 C C . PHE A 1 242 ? -9.878 7.455 24.627 1.00 97.69 242 PHE A C 1
ATOM 1924 O O . PHE A 1 242 ? -9.778 7.184 25.825 1.00 97.69 242 PHE A O 1
ATOM 1931 N N . ALA A 1 243 ? -10.880 7.032 23.867 1.00 96.12 243 ALA A N 1
ATOM 1932 C CA . ALA A 1 243 ? -11.924 6.124 24.312 1.00 96.12 243 ALA A CA 1
ATOM 1933 C C . ALA A 1 243 ? -12.029 4.945 23.342 1.00 96.12 243 ALA A C 1
ATOM 1935 O O . ALA A 1 243 ? -11.666 5.049 22.170 1.00 96.12 243 ALA A O 1
ATOM 1936 N N . ARG A 1 244 ? -12.530 3.809 23.826 1.00 95.19 244 ARG A N 1
ATOM 1937 C CA . ARG A 1 244 ? -12.921 2.686 22.972 1.00 95.19 244 ARG A CA 1
ATOM 1938 C C . ARG A 1 244 ? -14.180 2.044 23.514 1.00 95.19 244 ARG A C 1
ATOM 1940 O O . ARG A 1 244 ? -14.312 1.868 24.725 1.00 95.19 244 ARG A O 1
ATOM 1947 N N . GLU A 1 245 ? -15.061 1.663 22.608 1.00 96.12 245 GLU A N 1
ATOM 1948 C CA . GLU A 1 245 ? -16.249 0.887 22.922 1.00 96.12 245 GLU A CA 1
ATOM 1949 C C . GLU A 1 245 ? -16.057 -0.547 22.437 1.00 96.12 245 GLU A C 1
ATOM 1951 O O . GLU A 1 245 ? -15.662 -0.766 21.295 1.00 96.12 245 GLU A O 1
ATOM 1956 N N . VAL A 1 246 ? -16.281 -1.517 23.327 1.00 96.38 246 VAL A N 1
ATOM 1957 C CA . VAL A 1 246 ? -16.086 -2.943 23.042 1.00 96.38 246 VAL A CA 1
ATOM 1958 C C . VAL A 1 246 ? -17.307 -3.711 23.503 1.00 96.38 246 VAL A C 1
ATOM 1960 O O . VAL A 1 246 ? -17.653 -3.686 24.684 1.00 96.38 246 VAL A O 1
ATOM 1963 N N . ALA A 1 247 ? -17.929 -4.441 22.587 1.00 97.81 247 ALA A N 1
ATOM 1964 C CA . ALA A 1 247 ? -19.088 -5.274 22.878 1.00 97.81 247 ALA A CA 1
ATOM 1965 C C . ALA A 1 247 ? -19.218 -6.398 21.839 1.00 97.81 247 ALA A C 1
ATOM 1967 O O . ALA A 1 247 ? -18.701 -6.259 20.724 1.00 97.81 247 ALA A O 1
ATOM 1968 N N . PRO A 1 248 ? -19.902 -7.509 22.176 1.00 98.31 248 PRO A N 1
ATOM 1969 C CA . PRO A 1 248 ? -20.297 -8.504 21.187 1.00 98.31 248 PRO A CA 1
ATOM 1970 C C . PRO A 1 248 ? -21.032 -7.849 20.015 1.00 98.31 248 PRO A C 1
ATOM 1972 O O . PRO A 1 248 ? -21.830 -6.936 20.255 1.00 98.31 248 PRO A O 1
ATOM 1975 N N . VAL A 1 249 ? -20.800 -8.331 18.786 1.00 98.06 249 VAL A N 1
ATOM 1976 C CA . VAL A 1 249 ? -21.360 -7.747 17.545 1.00 98.06 249 VAL A CA 1
ATOM 1977 C C . VAL A 1 249 ? -22.858 -7.454 17.692 1.00 98.06 249 VAL A C 1
ATOM 1979 O O . VAL A 1 249 ? -23.281 -6.329 17.453 1.00 98.06 249 VAL A O 1
ATOM 1982 N N . GLU A 1 250 ? -23.636 -8.414 18.199 1.00 96.81 250 GLU A N 1
ATOM 1983 C CA . GLU A 1 250 ? -25.098 -8.313 18.364 1.00 96.81 250 GLU A CA 1
ATOM 1984 C C . GLU A 1 250 ? -25.564 -7.144 19.246 1.00 96.81 250 GLU A C 1
ATOM 1986 O O . GLU A 1 250 ? -26.667 -6.622 19.093 1.00 96.81 250 GLU A O 1
ATOM 1991 N N . THR A 1 251 ? -24.724 -6.723 20.191 1.00 97.94 251 THR A N 1
ATOM 1992 C CA . THR A 1 251 ? -25.061 -5.704 21.200 1.00 97.94 251 THR A CA 1
ATOM 1993 C C . THR A 1 251 ? -24.303 -4.395 21.019 1.00 97.94 251 THR A C 1
ATOM 1995 O O . THR A 1 251 ? -24.612 -3.416 21.695 1.00 97.94 251 THR A O 1
ATOM 1998 N N . HIS A 1 252 ? -23.321 -4.354 20.118 1.00 98.25 252 HIS A N 1
ATOM 1999 C CA . HIS A 1 252 ? -22.488 -3.176 19.921 1.00 98.25 252 HIS A CA 1
ATOM 2000 C C . HIS A 1 252 ? -23.319 -2.012 19.345 1.00 98.25 252 HIS A C 1
ATOM 2002 O O . HIS A 1 252 ? -24.089 -2.220 18.399 1.00 98.25 252 HIS A O 1
ATOM 2008 N N . PRO A 1 253 ? -23.175 -0.767 19.838 1.00 96.81 253 PRO A N 1
ATOM 2009 C CA . PRO A 1 253 ? -23.943 0.362 19.300 1.00 96.81 253 PRO A CA 1
ATOM 2010 C C . PRO A 1 253 ? -23.668 0.655 17.825 1.00 96.81 253 PRO A C 1
ATOM 2012 O O . PRO A 1 253 ? -24.573 1.039 17.093 1.00 96.81 253 PRO A O 1
ATOM 2015 N N . LEU A 1 254 ? -22.440 0.395 17.367 1.00 95.81 254 LEU A N 1
ATOM 2016 C CA . LEU A 1 254 ? -22.044 0.478 15.953 1.00 95.81 254 LEU A CA 1
ATOM 2017 C C . LEU A 1 254 ? -22.205 -0.833 15.160 1.00 95.81 254 LEU A C 1
ATOM 2019 O O . LEU A 1 254 ? -21.537 -1.002 14.146 1.00 95.81 254 LEU A O 1
ATOM 2023 N N . ARG A 1 255 ? -23.047 -1.780 15.588 1.00 96.25 255 ARG A N 1
ATOM 2024 C CA . ARG A 1 255 ? -23.218 -3.069 14.883 1.00 96.25 255 ARG A CA 1
ATOM 2025 C C . ARG A 1 255 ? -23.604 -2.936 13.407 1.00 96.25 255 ARG A C 1
ATOM 2027 O O . ARG A 1 255 ? -23.221 -3.780 12.613 1.00 96.25 255 ARG A O 1
ATOM 2034 N N . GLU A 1 256 ? -24.288 -1.857 13.020 1.00 95.56 256 GLU A N 1
ATOM 2035 C CA . GLU A 1 256 ? -24.688 -1.607 11.626 1.00 95.56 256 GLU A CA 1
ATOM 2036 C C . GLU A 1 256 ? -23.483 -1.394 10.686 1.00 95.56 256 GLU A C 1
ATOM 2038 O O . GLU A 1 256 ? -23.623 -1.518 9.474 1.00 95.56 256 GLU A O 1
ATOM 2043 N N . VAL A 1 257 ? -22.274 -1.159 11.223 1.00 95.50 257 VAL A N 1
ATOM 2044 C CA . VAL A 1 257 ? -21.025 -1.050 10.445 1.00 95.50 257 VAL A CA 1
ATOM 2045 C C . VAL A 1 257 ? -20.771 -2.277 9.557 1.00 95.50 257 VAL A C 1
ATOM 2047 O O . VAL A 1 257 ? -20.123 -2.168 8.520 1.00 95.50 257 VAL A O 1
ATOM 2050 N N . VAL A 1 258 ? -21.303 -3.445 9.940 1.00 96.19 258 VAL A N 1
ATOM 2051 C CA . VAL A 1 258 ? -21.132 -4.703 9.197 1.00 96.19 258 VAL A CA 1
ATOM 2052 C C . VAL A 1 258 ? -21.878 -4.724 7.859 1.00 96.19 258 VAL A C 1
ATOM 2054 O O . VAL A 1 258 ? -21.589 -5.574 7.018 1.00 96.19 258 VAL A O 1
ATOM 2057 N N . GLN A 1 259 ? -22.823 -3.801 7.659 1.00 95.56 259 GLN A N 1
ATOM 2058 C CA . GLN A 1 259 ? -23.605 -3.660 6.426 1.00 95.56 259 GLN A CA 1
ATOM 2059 C C . GLN A 1 259 ? -22.934 -2.743 5.393 1.00 95.56 259 GLN A C 1
ATOM 2061 O O . GLN A 1 259 ? -23.401 -2.667 4.262 1.00 95.56 259 GLN A O 1
ATOM 2066 N N . GLY A 1 260 ? -21.845 -2.071 5.771 1.00 94.56 260 GLY A N 1
ATOM 2067 C CA . GLY A 1 260 ? -21.143 -1.093 4.946 1.00 94.56 260 GLY A CA 1
ATOM 2068 C C . GLY A 1 260 ? -21.363 0.349 5.398 1.00 94.56 260 GLY A C 1
ATOM 2069 O O . GLY A 1 260 ? -22.213 0.652 6.243 1.00 94.56 260 GLY A O 1
ATOM 2070 N N . GLY A 1 261 ? -20.533 1.253 4.891 1.00 91.81 261 GLY A N 1
ATOM 2071 C CA . GLY A 1 261 ? -20.556 2.673 5.226 1.00 91.81 261 GLY A CA 1
ATOM 2072 C C . GLY A 1 261 ? -20.672 3.572 4.003 1.00 91.81 261 GLY A C 1
ATOM 2073 O O . GLY A 1 261 ? -20.756 3.096 2.884 1.00 91.81 261 GLY A O 1
ATOM 2074 N N . PRO A 1 262 ? -20.717 4.897 4.188 1.00 92.69 262 PRO A N 1
ATOM 2075 C CA . PRO A 1 262 ? -20.683 5.810 3.054 1.00 92.69 262 PRO A CA 1
ATOM 2076 C C . PRO A 1 262 ? -19.310 5.788 2.359 1.00 92.69 262 PRO A C 1
ATOM 2078 O O . PRO A 1 262 ? -18.281 5.896 3.038 1.00 92.69 262 PRO A O 1
ATOM 2081 N N . SER A 1 263 ? -19.325 5.754 1.022 1.00 92.44 263 SER A N 1
ATOM 2082 C CA . SER A 1 263 ? -18.174 5.968 0.131 1.00 92.44 263 SER A CA 1
ATOM 2083 C C . SER A 1 263 ? -17.284 7.142 0.575 1.00 92.44 263 SER A C 1
ATOM 2085 O O . SER A 1 263 ? -17.745 8.264 0.820 1.00 92.44 263 SER A O 1
ATOM 2087 N N . GLN A 1 264 ? -15.982 6.875 0.680 1.00 92.31 264 GLN A N 1
ATOM 2088 C CA . GLN A 1 264 ? -14.938 7.834 1.052 1.00 92.31 264 GLN A CA 1
ATOM 2089 C C . GLN A 1 264 ? -14.257 8.457 -0.165 1.00 92.31 264 GLN A C 1
ATOM 2091 O O . GLN A 1 264 ? -13.694 9.555 -0.063 1.00 92.31 264 GLN A O 1
ATOM 2096 N N . TRP A 1 265 ? -14.292 7.770 -1.303 1.00 94.31 265 TRP A N 1
ATOM 2097 C CA . TRP A 1 265 ? -13.603 8.152 -2.528 1.00 94.31 265 TRP A CA 1
ATOM 2098 C C . TRP A 1 265 ? -14.546 8.100 -3.737 1.00 94.31 265 TRP A C 1
ATOM 2100 O O . TRP A 1 265 ? -14.302 7.365 -4.696 1.00 94.31 265 TRP A O 1
ATOM 2110 N N . PRO A 1 266 ? -15.603 8.936 -3.762 1.00 93.38 266 PRO A N 1
ATOM 2111 C CA . PRO A 1 266 ? -16.560 8.943 -4.863 1.00 93.38 266 PRO A CA 1
ATOM 2112 C C . PRO A 1 266 ? -15.964 9.421 -6.200 1.00 93.38 266 PRO A C 1
ATOM 2114 O O . PRO A 1 266 ? -16.627 9.328 -7.234 1.00 93.38 266 PRO A O 1
ATOM 2117 N N . GLN A 1 267 ? -14.746 9.971 -6.198 1.00 96.00 267 GLN A N 1
ATOM 2118 C CA . GLN A 1 267 ? -14.081 10.517 -7.375 1.00 96.00 267 GLN A CA 1
ATOM 2119 C C . GLN A 1 267 ? -13.716 9.419 -8.380 1.00 96.00 267 GLN A C 1
ATOM 2121 O O . GLN A 1 267 ? -13.277 8.331 -8.018 1.00 96.00 267 GLN A O 1
ATOM 2126 N N . SER A 1 268 ? -13.848 9.744 -9.664 1.00 96.12 268 SER A N 1
ATOM 2127 C CA . SER A 1 268 ? -13.348 8.936 -10.777 1.00 96.12 268 SER A CA 1
ATOM 2128 C C . SER A 1 268 ? -12.334 9.751 -11.571 1.00 96.12 268 SER A C 1
ATOM 2130 O O . SER A 1 268 ? -12.539 10.948 -11.786 1.00 96.12 268 SER A O 1
ATOM 2132 N N . LEU A 1 269 ? -11.234 9.117 -11.966 1.00 97.31 269 LEU A N 1
ATOM 2133 C CA . LEU A 1 269 ? -10.120 9.744 -12.671 1.00 97.31 269 LEU A CA 1
ATOM 2134 C C . LEU A 1 269 ? -9.955 9.078 -14.033 1.00 97.31 269 LEU A C 1
ATOM 2136 O O . LEU A 1 269 ? -9.827 7.861 -14.108 1.00 97.31 269 LEU A O 1
ATOM 2140 N N . ASP A 1 270 ? -9.928 9.867 -15.099 1.00 95.94 270 ASP A N 1
ATOM 2141 C CA . ASP A 1 270 ? -9.744 9.348 -16.452 1.00 95.94 270 ASP A CA 1
ATOM 2142 C C . ASP A 1 270 ? -8.287 9.482 -16.893 1.00 95.94 270 ASP A C 1
ATOM 2144 O O . ASP A 1 270 ? -7.694 10.557 -16.788 1.00 95.94 270 ASP A O 1
ATOM 2148 N N . THR A 1 271 ? -7.745 8.423 -17.483 1.00 96.12 271 THR A N 1
ATOM 2149 C CA . THR A 1 271 ? -6.435 8.432 -18.139 1.00 96.12 271 THR A CA 1
ATOM 2150 C C . THR A 1 271 ? -6.521 7.900 -19.559 1.00 96.12 271 THR A C 1
ATOM 2152 O O . THR A 1 271 ? -7.496 7.256 -19.956 1.00 96.12 271 THR A O 1
ATOM 2155 N N . LYS A 1 272 ? -5.517 8.212 -20.378 1.00 93.94 272 LYS A N 1
ATOM 2156 C CA . LYS A 1 272 ? -5.483 7.786 -21.775 1.00 93.94 272 LYS A CA 1
ATOM 2157 C C . LYS A 1 272 ? -5.042 6.324 -21.885 1.00 93.94 272 LYS A C 1
ATOM 2159 O O . LYS A 1 272 ? -4.185 5.860 -21.136 1.00 93.94 272 LYS A O 1
ATOM 2164 N N . ILE A 1 273 ? -5.589 5.625 -22.878 1.00 92.19 273 ILE A N 1
ATOM 2165 C CA . ILE A 1 273 ? -5.052 4.349 -23.359 1.00 92.19 273 ILE A CA 1
ATOM 2166 C C . ILE A 1 273 ? -4.346 4.604 -24.697 1.00 92.19 273 ILE A C 1
ATOM 2168 O O . ILE A 1 273 ? -4.944 5.149 -25.630 1.00 92.19 273 ILE A O 1
ATOM 2172 N N . VAL A 1 274 ? -3.066 4.246 -24.789 1.00 89.81 274 VAL A N 1
ATOM 2173 C CA . VAL A 1 274 ? -2.240 4.356 -26.000 1.00 89.81 274 VAL A CA 1
ATOM 2174 C C . VAL A 1 274 ? -2.082 2.968 -26.608 1.00 89.81 274 VAL A C 1
ATOM 2176 O O . VAL A 1 274 ? -1.455 2.109 -26.000 1.00 89.81 274 VAL A O 1
ATOM 2179 N N . TYR A 1 275 ? -2.642 2.746 -27.796 1.00 86.00 275 TYR A N 1
ATOM 2180 C CA . TYR A 1 275 ? -2.543 1.457 -28.482 1.00 86.00 275 TYR A CA 1
ATOM 2181 C C . TYR A 1 275 ? -1.152 1.213 -29.056 1.00 86.00 275 TYR A C 1
ATOM 2183 O O . TYR A 1 275 ? -0.533 2.123 -29.612 1.00 86.00 275 TYR A O 1
ATOM 2191 N N . GLY A 1 276 ? -0.694 -0.029 -28.959 1.00 84.56 276 GLY A N 1
ATOM 2192 C CA . GLY A 1 276 ? 0.495 -0.480 -29.666 1.00 84.56 276 GLY A CA 1
ATOM 2193 C C . GLY A 1 276 ? 0.183 -0.809 -31.123 1.00 84.56 276 GLY A C 1
ATOM 2194 O O . GLY A 1 276 ? -0.852 -1.386 -31.435 1.00 84.56 276 GLY A O 1
ATOM 2195 N N . GLU A 1 277 ? 1.118 -0.510 -32.022 1.00 84.69 277 GLU A N 1
ATOM 2196 C CA . GLU A 1 277 ? 1.029 -0.881 -33.448 1.00 84.69 277 GLU A CA 1
ATOM 2197 C C . GLU A 1 277 ? 1.899 -2.110 -33.788 1.00 84.69 277 GLU A C 1
ATOM 2199 O O . GLU A 1 277 ? 2.126 -2.437 -34.950 1.00 84.69 277 GLU A O 1
ATOM 2204 N N . GLY A 1 278 ? 2.440 -2.779 -32.764 1.00 79.81 278 GLY A N 1
ATOM 2205 C CA . GLY A 1 278 ? 3.385 -3.885 -32.912 1.00 79.81 278 GLY A CA 1
ATOM 2206 C C . GLY A 1 278 ? 2.773 -5.172 -33.479 1.00 79.81 278 GLY A C 1
ATOM 2207 O O . GLY A 1 278 ? 1.599 -5.480 -33.274 1.00 79.81 278 GLY A O 1
ATOM 2208 N N . HIS A 1 279 ? 3.614 -5.970 -34.142 1.00 82.44 279 HIS A N 1
ATOM 2209 C CA . HIS A 1 279 ? 3.305 -7.325 -34.603 1.00 82.44 279 HIS A CA 1
ATOM 2210 C C . HIS A 1 279 ? 4.435 -8.301 -34.219 1.00 82.44 279 HIS A C 1
ATOM 2212 O O . HIS A 1 279 ? 5.599 -7.899 -34.217 1.00 82.44 279 HIS A O 1
ATOM 2218 N N . PRO A 1 280 ? 4.138 -9.584 -33.920 1.00 89.31 280 PRO A N 1
ATOM 2219 C CA . PRO A 1 280 ? 2.811 -10.215 -33.926 1.00 89.31 280 PRO A CA 1
ATOM 2220 C C . PRO A 1 280 ? 1.929 -9.844 -32.722 1.00 89.31 280 PRO A C 1
ATOM 2222 O O . PRO A 1 280 ? 0.742 -10.151 -32.744 1.00 89.31 280 PRO A O 1
ATOM 2225 N N . TYR A 1 281 ? 2.480 -9.164 -31.712 1.00 86.00 281 TYR A N 1
ATOM 2226 C CA . TYR A 1 281 ? 1.739 -8.672 -30.549 1.00 86.00 281 TYR A CA 1
ATOM 2227 C C . TYR A 1 281 ? 1.784 -7.145 -30.488 1.00 86.00 281 TYR A C 1
ATOM 2229 O O . TYR A 1 281 ? 2.857 -6.552 -30.618 1.00 86.00 281 TYR A O 1
ATOM 2237 N N . ALA A 1 282 ? 0.626 -6.534 -30.244 1.00 85.88 282 ALA A N 1
ATOM 2238 C CA . ALA A 1 282 ? 0.506 -5.130 -29.880 1.00 85.88 282 ALA A CA 1
ATOM 2239 C C . ALA A 1 282 ? 0.568 -4.988 -28.353 1.00 85.88 282 ALA A C 1
ATOM 2241 O O . ALA A 1 282 ? 0.044 -5.835 -27.628 1.00 85.88 282 ALA A O 1
ATOM 2242 N N . ILE A 1 283 ? 1.223 -3.931 -27.871 1.00 88.19 283 ILE A N 1
ATOM 2243 C CA . ILE A 1 283 ? 1.303 -3.598 -26.446 1.00 88.19 283 ILE A CA 1
ATOM 2244 C C . ILE A 1 283 ? 0.596 -2.268 -26.238 1.00 88.19 283 ILE A C 1
ATOM 2246 O O . ILE A 1 283 ? 1.077 -1.236 -26.702 1.00 88.19 283 ILE A O 1
ATOM 2250 N N . ASP A 1 284 ? -0.508 -2.301 -25.505 1.00 88.38 284 ASP A N 1
ATOM 2251 C CA . ASP A 1 284 ? -1.249 -1.100 -25.147 1.00 88.38 284 ASP A CA 1
ATOM 2252 C C . ASP A 1 284 ? -0.743 -0.557 -23.812 1.00 88.38 284 ASP A C 1
ATOM 2254 O O . ASP A 1 284 ? -0.495 -1.303 -22.865 1.00 88.38 284 ASP A O 1
ATOM 2258 N N . THR A 1 285 ? -0.595 0.761 -23.725 1.00 91.50 285 THR A N 1
ATOM 2259 C CA . THR A 1 285 ? -0.227 1.457 -22.492 1.00 91.50 285 THR A CA 1
ATOM 2260 C C . THR A 1 285 ? -1.458 2.111 -21.894 1.00 91.50 285 THR A C 1
ATOM 2262 O O . THR A 1 285 ? -2.022 3.037 -22.477 1.00 91.50 285 THR A O 1
ATOM 2265 N N . VAL A 1 286 ? -1.858 1.659 -20.710 1.00 93.88 286 VAL A N 1
ATOM 2266 C CA . VAL A 1 286 ? -2.838 2.365 -19.882 1.00 93.88 286 VAL A CA 1
ATOM 2267 C C . VAL A 1 286 ? -2.075 3.343 -18.996 1.00 93.88 286 VAL A C 1
ATOM 2269 O O . VAL A 1 286 ? -1.282 2.926 -18.153 1.00 93.88 286 VAL A O 1
ATOM 2272 N N . GLU A 1 287 ? -2.277 4.642 -19.197 1.00 95.69 287 GLU A N 1
ATOM 2273 C CA . GLU A 1 287 ? -1.632 5.656 -18.361 1.00 95.69 287 GLU A CA 1
ATOM 2274 C C . GLU A 1 287 ? -2.168 5.599 -16.919 1.00 95.69 287 GLU A C 1
ATOM 2276 O O . GLU A 1 287 ? -3.342 5.300 -16.685 1.00 95.69 287 GLU A O 1
ATOM 2281 N N . LEU A 1 288 ? -1.311 5.898 -15.940 1.00 96.69 288 LEU A N 1
ATOM 2282 C CA . LEU A 1 288 ? -1.677 5.925 -14.520 1.00 96.69 288 LEU A CA 1
ATOM 2283 C C . LEU A 1 288 ? -2.172 7.324 -14.109 1.00 96.69 288 LEU A C 1
ATOM 2285 O O . LEU A 1 288 ? -1.634 8.317 -14.606 1.00 96.69 288 LEU A O 1
ATOM 2289 N N . PRO A 1 289 ? -3.139 7.447 -13.176 1.00 96.69 289 PRO A N 1
ATOM 2290 C CA . PRO A 1 289 ? -3.626 8.734 -12.668 1.00 96.69 289 PRO A CA 1
ATOM 2291 C C . PRO A 1 289 ? -2.627 9.359 -11.676 1.00 96.69 289 PRO A C 1
ATOM 2293 O O . PRO A 1 289 ? -2.893 9.495 -10.481 1.00 96.69 289 PRO A O 1
ATOM 2296 N N . VAL A 1 290 ? -1.436 9.705 -12.169 1.00 95.19 290 VAL A N 1
ATOM 2297 C CA . VAL A 1 290 ? -0.330 10.243 -11.355 1.00 95.19 290 VAL A CA 1
ATOM 2298 C C . VAL A 1 290 ? -0.648 11.611 -10.750 1.00 95.19 290 VAL A C 1
ATOM 2300 O O . VAL A 1 290 ? -0.151 11.927 -9.675 1.00 95.19 290 VAL A O 1
ATOM 2303 N N . ASP A 1 291 ? -1.515 12.387 -11.403 1.00 95.12 291 ASP A N 1
ATOM 2304 C CA . ASP A 1 291 ? -2.152 13.567 -10.823 1.00 95.12 291 ASP A CA 1
ATOM 2305 C C . ASP A 1 291 ? -3.506 13.151 -10.234 1.00 95.12 291 ASP A C 1
ATOM 2307 O O . ASP A 1 291 ? -4.478 12.925 -10.959 1.00 95.12 291 ASP A O 1
ATOM 2311 N N . ASN A 1 292 ? -3.552 12.962 -8.914 1.00 96.38 292 ASN A N 1
ATOM 2312 C CA . ASN A 1 292 ? -4.758 12.547 -8.205 1.00 96.38 292 ASN A CA 1
ATOM 2313 C C . ASN A 1 292 ? -4.971 13.353 -6.911 1.00 96.38 292 ASN A C 1
ATOM 2315 O O . ASN A 1 292 ? -4.002 13.802 -6.296 1.00 96.38 292 ASN A O 1
ATOM 2319 N N . PRO A 1 293 ? -6.225 13.483 -6.424 1.00 96.75 293 PRO A N 1
ATOM 2320 C CA . PRO A 1 293 ? -6.569 14.332 -5.273 1.00 96.75 293 PRO A CA 1
ATOM 2321 C C . PRO A 1 293 ? -5.869 13.987 -3.952 1.00 96.75 293 PRO A C 1
ATOM 2323 O O . PRO A 1 293 ? -5.937 14.760 -2.991 1.00 96.75 293 PRO A O 1
ATOM 2326 N N . TRP A 1 294 ? -5.245 12.812 -3.877 1.00 96.62 294 TRP A N 1
ATOM 2327 C CA . TRP A 1 294 ? -4.604 12.296 -2.676 1.00 96.62 294 TRP A CA 1
ATOM 2328 C C . TRP A 1 294 ? -3.083 12.349 -2.740 1.00 96.62 294 TRP A C 1
ATOM 2330 O O . TRP A 1 294 ? -2.451 11.904 -1.785 1.00 96.62 294 TRP A O 1
ATOM 2340 N N . ASN A 1 295 ? -2.498 12.860 -3.829 1.00 97.00 295 ASN A N 1
ATOM 2341 C CA . ASN A 1 295 ? -1.062 12.765 -4.103 1.00 97.00 295 ASN A CA 1
ATOM 2342 C C . ASN A 1 295 ? -0.543 11.323 -3.947 1.00 97.00 295 ASN A C 1
ATOM 2344 O O . ASN A 1 295 ? 0.574 11.106 -3.483 1.00 97.00 295 ASN A O 1
ATOM 2348 N N . ALA A 1 296 ? -1.385 10.327 -4.237 1.00 95.44 296 ALA A N 1
ATOM 2349 C CA . ALA A 1 296 ? -1.041 8.929 -4.050 1.00 95.44 296 ALA A CA 1
ATOM 2350 C C . ALA A 1 296 ? -0.065 8.503 -5.154 1.00 95.44 296 ALA A C 1
ATOM 2352 O O . ALA A 1 296 ? -0.427 8.584 -6.333 1.00 95.44 296 ALA A O 1
ATOM 2353 N N . PRO A 1 297 ? 1.145 8.035 -4.813 1.00 94.00 297 PRO A N 1
ATOM 2354 C CA . PRO A 1 297 ? 2.021 7.423 -5.795 1.00 94.00 297 PRO A CA 1
ATOM 2355 C C . PRO A 1 297 ? 1.437 6.072 -6.242 1.00 94.00 297 PRO A C 1
ATOM 2357 O O . PRO A 1 297 ? 0.898 5.319 -5.431 1.00 94.00 297 PRO A O 1
ATOM 2360 N N . LEU A 1 298 ? 1.559 5.740 -7.531 1.00 94.94 298 LEU A N 1
ATOM 2361 C CA . LEU A 1 298 ? 1.007 4.506 -8.111 1.00 94.94 298 LEU A CA 1
ATOM 2362 C C . LEU A 1 298 ? 2.093 3.469 -8.423 1.00 94.94 298 LEU A C 1
ATOM 2364 O O . LEU A 1 298 ? 2.251 3.030 -9.563 1.00 94.94 298 LEU A O 1
ATOM 2368 N N . PHE A 1 299 ? 2.840 3.045 -7.400 1.00 95.81 299 PHE A N 1
ATOM 2369 C CA . PHE A 1 299 ? 3.773 1.922 -7.539 1.00 95.81 299 PHE A CA 1
ATOM 2370 C C . PHE A 1 299 ? 2.975 0.621 -7.538 1.00 95.81 299 PHE A C 1
ATOM 2372 O O . PHE A 1 299 ? 2.727 0.039 -6.484 1.00 95.81 299 PHE A O 1
ATOM 2379 N N . CYS A 1 300 ? 2.514 0.207 -8.715 1.00 96.69 300 CYS A N 1
ATOM 2380 C CA . CYS A 1 300 ? 1.653 -0.959 -8.875 1.00 96.69 300 CYS A CA 1
ATOM 2381 C C . CYS A 1 300 ? 2.376 -2.234 -8.405 1.00 96.69 300 CYS A C 1
ATOM 2383 O O . CYS A 1 300 ? 3.465 -2.542 -8.886 1.00 96.69 300 CYS A O 1
ATOM 2385 N N . GLY A 1 301 ? 1.772 -2.955 -7.459 1.00 95.19 301 GLY A N 1
ATOM 2386 C CA . GLY A 1 301 ? 2.279 -4.228 -6.938 1.00 95.19 301 GLY A CA 1
ATOM 2387 C C . GLY A 1 301 ? 1.666 -5.435 -7.647 1.00 95.19 301 GLY A C 1
ATOM 2388 O O . GLY A 1 301 ? 2.360 -6.400 -7.943 1.00 95.19 301 GLY A O 1
ATOM 2389 N N . GLY A 1 302 ? 0.380 -5.359 -7.987 1.00 96.88 302 GLY A N 1
ATOM 2390 C CA . GLY A 1 302 ? -0.345 -6.443 -8.641 1.00 96.88 302 GLY A CA 1
ATOM 2391 C C . GLY A 1 302 ? -1.668 -5.976 -9.231 1.00 96.88 302 GLY A C 1
ATOM 2392 O O . GLY A 1 302 ? -2.146 -4.881 -8.931 1.00 96.88 302 GLY A O 1
ATOM 2393 N N . HIS A 1 303 ? -2.251 -6.806 -10.087 1.00 97.75 303 HIS A N 1
ATOM 2394 C CA . HIS A 1 303 ? -3.566 -6.579 -10.667 1.00 97.75 303 HIS A CA 1
ATOM 2395 C C . HIS A 1 303 ? -4.251 -7.909 -10.975 1.00 97.75 303 HIS A C 1
ATOM 2397 O O . HIS A 1 303 ? -3.574 -8.927 -11.111 1.00 97.75 303 HIS A O 1
ATOM 2403 N N . ASP A 1 304 ? -5.571 -7.878 -11.109 1.00 98.12 304 ASP A N 1
ATOM 2404 C CA . ASP A 1 304 ? -6.366 -8.982 -11.645 1.00 98.12 304 ASP A CA 1
ATOM 2405 C C . ASP A 1 304 ? -7.696 -8.448 -12.198 1.00 98.12 304 ASP A C 1
ATOM 2407 O O . ASP A 1 304 ? -8.078 -7.305 -11.919 1.00 98.12 304 ASP A O 1
ATOM 2411 N N . PHE A 1 305 ? -8.396 -9.258 -12.984 1.00 96.50 305 PHE A N 1
ATOM 2412 C CA . PHE A 1 305 ? -9.621 -8.866 -13.673 1.00 96.50 305 PHE A CA 1
ATOM 2413 C C . PHE A 1 305 ? -10.881 -9.351 -12.956 1.00 96.50 305 PHE A C 1
ATOM 2415 O O . PHE A 1 305 ? -10.970 -10.472 -12.458 1.00 96.50 305 PHE A O 1
ATOM 2422 N N . LEU A 1 306 ? -11.890 -8.487 -12.949 1.00 95.38 306 LEU A N 1
ATOM 2423 C CA . LEU A 1 306 ? -13.253 -8.812 -12.564 1.00 95.38 306 LEU A CA 1
ATOM 2424 C C . LEU A 1 306 ? -13.985 -9.484 -13.745 1.00 95.38 306 LEU A C 1
ATOM 2426 O O . LEU A 1 306 ? -13.604 -9.293 -14.904 1.00 95.38 306 LEU A O 1
ATOM 2430 N N . PRO A 1 307 ? -15.063 -10.255 -13.492 1.00 92.56 307 PRO A N 1
ATOM 2431 C CA . PRO A 1 307 ? -15.801 -10.957 -14.550 1.00 92.56 307 PRO A CA 1
ATOM 2432 C C . PRO A 1 307 ? -16.394 -10.055 -15.644 1.00 92.56 307 PRO A C 1
ATOM 2434 O O . PRO A 1 307 ? -16.677 -10.530 -16.741 1.00 92.56 307 PRO A O 1
ATOM 2437 N N . ASP A 1 308 ? -16.593 -8.767 -15.356 1.00 92.12 308 ASP A N 1
ATOM 2438 C CA . ASP A 1 308 ? -17.083 -7.766 -16.310 1.00 92.12 308 ASP A CA 1
ATOM 2439 C C . ASP A 1 308 ? -15.982 -7.216 -17.242 1.00 92.12 308 ASP A C 1
ATOM 2441 O O . ASP A 1 308 ? -16.261 -6.393 -18.115 1.00 92.12 308 ASP A O 1
ATOM 2445 N N . GLY A 1 309 ? -14.735 -7.669 -17.074 1.00 92.31 309 GLY A N 1
ATOM 2446 C CA . GLY A 1 309 ? -13.573 -7.236 -17.847 1.00 92.31 309 GLY A CA 1
ATOM 2447 C C . GLY A 1 309 ? -12.909 -5.960 -17.329 1.00 92.31 309 GLY A C 1
ATOM 2448 O O . GLY A 1 309 ? -11.922 -5.518 -17.918 1.00 92.31 309 GLY A O 1
ATOM 2449 N N . SER A 1 310 ? -13.410 -5.364 -16.243 1.00 95.06 310 SER A N 1
ATOM 2450 C CA . SER A 1 310 ? -12.675 -4.348 -15.486 1.00 95.06 310 SER A CA 1
ATOM 2451 C C . SER A 1 310 ? -11.576 -4.999 -14.635 1.00 95.06 310 SER A C 1
ATOM 2453 O O . SER A 1 310 ? -11.502 -6.221 -14.530 1.00 95.06 310 SER A O 1
ATOM 2455 N N . ALA A 1 311 ? -10.683 -4.206 -14.053 1.00 97.00 311 ALA A N 1
ATOM 2456 C CA . ALA A 1 311 ? -9.545 -4.695 -13.286 1.00 97.00 311 ALA A CA 1
ATOM 2457 C C . ALA A 1 311 ? -9.485 -4.037 -11.915 1.00 97.00 311 ALA A C 1
ATOM 2459 O O . ALA A 1 311 ? -9.963 -2.922 -11.710 1.00 97.00 311 ALA A O 1
ATOM 2460 N N . LEU A 1 312 ? -8.838 -4.724 -10.986 1.00 98.38 312 LEU A N 1
ATOM 2461 C CA . LEU A 1 312 ? -8.360 -4.150 -9.743 1.00 98.38 312 LEU A CA 1
ATOM 2462 C C . LEU A 1 312 ? -6.837 -4.082 -9.792 1.00 98.38 312 LEU A C 1
ATOM 2464 O O . LEU A 1 312 ? -6.194 -5.047 -10.195 1.00 98.38 312 LEU A O 1
ATOM 2468 N N . VAL A 1 313 ? -6.259 -2.966 -9.359 1.00 98.44 313 VAL A N 1
ATOM 2469 C CA . VAL A 1 313 ? -4.811 -2.730 -9.322 1.00 98.44 313 VAL A CA 1
ATOM 2470 C C . VAL A 1 313 ? -4.421 -2.290 -7.918 1.00 98.44 313 VAL A C 1
ATOM 2472 O O . VAL A 1 313 ? -4.919 -1.276 -7.432 1.00 98.44 313 VAL A O 1
ATOM 2475 N N . CYS A 1 314 ? -3.531 -3.024 -7.254 1.00 98.44 314 CYS A N 1
ATOM 2476 C CA . CYS A 1 314 ? -3.013 -2.639 -5.944 1.00 98.44 314 CYS A CA 1
ATOM 2477 C C . CYS A 1 314 ? -1.672 -1.908 -6.052 1.00 98.44 314 CYS A C 1
ATOM 2479 O O . CYS A 1 314 ? -0.889 -2.156 -6.972 1.00 98.44 314 CYS A O 1
ATOM 2481 N N . THR A 1 315 ? -1.382 -1.025 -5.098 1.00 97.75 315 THR A N 1
ATOM 2482 C CA . THR A 1 315 ? -0.121 -0.278 -5.029 1.00 97.75 315 THR A CA 1
ATOM 2483 C C . THR A 1 315 ? 0.662 -0.605 -3.761 1.00 97.75 315 THR A C 1
ATOM 2485 O O . THR A 1 315 ? 0.090 -0.910 -2.712 1.00 97.75 315 THR A O 1
ATOM 2488 N N . MET A 1 316 ? 1.989 -0.484 -3.821 1.00 96.44 316 MET A N 1
ATOM 2489 C CA . MET A 1 316 ? 2.862 -0.720 -2.667 1.00 96.44 316 MET A CA 1
ATOM 2490 C C . MET A 1 316 ? 2.611 0.259 -1.510 1.00 96.44 316 MET A C 1
ATOM 2492 O O . MET A 1 316 ? 2.976 -0.031 -0.379 1.00 96.44 316 MET A O 1
ATOM 2496 N N . GLN A 1 317 ? 1.947 1.388 -1.747 1.00 95.88 317 GLN A N 1
ATOM 2497 C CA . GLN A 1 317 ? 1.501 2.313 -0.700 1.00 95.88 317 GLN A CA 1
ATOM 2498 C C . GLN A 1 317 ? 0.298 1.784 0.093 1.00 95.88 317 GLN A C 1
ATOM 2500 O O . GLN A 1 317 ? 0.012 2.282 1.179 1.00 95.88 317 GLN A O 1
ATOM 2505 N N . GLY A 1 318 ? -0.391 0.764 -0.426 1.00 97.06 318 GLY A N 1
ATOM 2506 C CA . GLY A 1 318 ? -1.532 0.135 0.229 1.00 97.06 318 GLY A CA 1
ATOM 2507 C C . GLY A 1 318 ? -2.898 0.537 -0.317 1.00 97.06 318 GLY A C 1
ATOM 2508 O O . GLY A 1 318 ? -3.896 0.292 0.363 1.00 97.06 318 GLY A O 1
ATOM 2509 N N . ASP A 1 319 ? -2.956 1.139 -1.507 1.00 97.94 319 ASP A N 1
ATOM 2510 C CA . ASP A 1 319 ? -4.213 1.425 -2.201 1.00 97.94 319 ASP A CA 1
ATOM 2511 C C . ASP A 1 319 ? -4.602 0.265 -3.129 1.00 97.94 319 ASP A C 1
ATOM 2513 O O . ASP A 1 319 ? -3.747 -0.457 -3.645 1.00 97.94 319 ASP A O 1
ATOM 2517 N N . VAL A 1 320 ? -5.902 0.112 -3.377 1.00 98.56 320 VAL A N 1
ATOM 2518 C CA . VAL A 1 320 ? -6.456 -0.713 -4.457 1.00 98.56 320 VAL A CA 1
ATOM 2519 C C . VAL A 1 320 ? -7.366 0.164 -5.296 1.00 98.56 320 VAL A C 1
ATOM 2521 O O . VAL A 1 320 ? -8.207 0.884 -4.759 1.00 98.56 320 VAL A O 1
ATOM 2524 N N . TRP A 1 321 ? -7.204 0.095 -6.609 1.00 98.50 321 TRP A N 1
ATOM 2525 C CA . TRP A 1 321 ? -7.935 0.882 -7.589 1.00 98.50 321 TRP A CA 1
ATOM 2526 C C . TRP A 1 321 ? -8.762 -0.035 -8.470 1.00 98.50 321 TRP A C 1
ATOM 2528 O O . TRP A 1 321 ? -8.235 -1.002 -9.008 1.00 98.50 321 TRP A O 1
ATOM 2538 N N . HIS A 1 322 ? -10.036 0.285 -8.642 1.00 98.19 322 HIS A N 1
ATOM 2539 C CA . HIS A 1 322 ? -10.857 -0.246 -9.716 1.00 98.19 322 HIS A CA 1
ATOM 2540 C C . HIS A 1 322 ? -10.593 0.536 -10.995 1.00 98.19 322 HIS A C 1
ATOM 2542 O O . HIS A 1 322 ? -10.567 1.766 -10.984 1.00 98.19 322 HIS A O 1
ATOM 2548 N N . VAL A 1 323 ? -10.364 -0.188 -12.083 1.00 97.62 323 VAL A N 1
ATOM 2549 C CA . VAL A 1 323 ? -10.010 0.358 -13.387 1.00 97.62 323 VAL A CA 1
ATOM 2550 C C . VAL A 1 323 ? -10.940 -0.244 -14.423 1.00 97.62 323 VAL A C 1
ATOM 2552 O O . VAL A 1 323 ? -11.017 -1.460 -14.580 1.00 97.62 323 VAL A O 1
ATOM 2555 N N . SER A 1 324 ? -11.655 0.607 -15.142 1.00 95.25 324 SER A N 1
ATOM 2556 C CA . SER A 1 324 ? -12.617 0.206 -16.169 1.00 95.25 324 SER A CA 1
ATOM 2557 C C . SER A 1 324 ? -12.359 0.947 -17.481 1.00 95.25 324 SER A C 1
ATOM 2559 O O . SER A 1 324 ? -11.479 1.801 -17.559 1.00 95.25 324 SER A O 1
ATOM 2561 N N . GLY A 1 325 ? -13.104 0.606 -18.536 1.00 90.81 325 GLY A N 1
ATOM 2562 C CA . GLY A 1 325 ? -12.990 1.281 -19.836 1.00 90.81 325 GLY A CA 1
ATOM 2563 C C . GLY A 1 325 ? -11.922 0.715 -20.781 1.00 90.81 325 GLY A C 1
ATOM 2564 O O . GLY A 1 325 ? -11.649 1.318 -21.816 1.00 90.81 325 GLY A O 1
ATOM 2565 N N . PHE A 1 326 ? -11.348 -0.459 -20.482 1.00 84.25 326 PHE A N 1
ATOM 2566 C CA . PHE A 1 326 ? -10.344 -1.107 -21.343 1.00 84.25 326 PHE A CA 1
ATOM 2567 C C . PHE A 1 326 ? -10.869 -1.451 -22.743 1.00 84.25 326 PHE A C 1
ATOM 2569 O O . PHE A 1 326 ? -10.153 -1.339 -23.742 1.00 84.25 326 PHE A O 1
ATOM 2576 N N . VAL A 1 327 ? -12.130 -1.877 -22.827 1.00 68.69 327 VAL A N 1
ATOM 2577 C CA . VAL A 1 327 ? -12.764 -2.303 -24.075 1.00 68.69 327 VAL A CA 1
ATOM 2578 C C . VAL A 1 327 ? -13.584 -1.144 -24.629 1.00 68.69 327 VAL A C 1
ATOM 2580 O O . VAL A 1 327 ? -14.568 -0.725 -24.027 1.00 68.69 327 VAL A O 1
ATOM 2583 N N . GLY A 1 328 ? -13.194 -0.615 -25.790 1.00 58.72 328 GLY A N 1
ATOM 2584 C CA . GLY A 1 328 ? -14.069 0.293 -26.534 1.00 58.72 328 GLY A CA 1
ATOM 2585 C C . GLY A 1 328 ? -15.218 -0.468 -27.190 1.00 58.72 328 GLY A C 1
ATOM 2586 O O . GLY A 1 328 ? -15.061 -1.622 -27.579 1.00 58.72 328 GLY A O 1
ATOM 2587 N N . ASP A 1 329 ? -16.347 0.205 -27.378 1.00 55.81 329 ASP A N 1
ATOM 2588 C CA . ASP A 1 329 ? -17.616 -0.297 -27.935 1.00 55.81 329 ASP A CA 1
ATOM 2589 C C . ASP A 1 329 ? -17.571 -0.728 -29.422 1.00 55.81 329 ASP A C 1
ATOM 2591 O O . ASP A 1 329 ? -18.606 -0.831 -30.083 1.00 55.81 329 ASP A O 1
ATOM 2595 N N . GLY A 1 330 ? -16.380 -0.958 -29.983 1.00 51.97 330 GLY A N 1
ATOM 2596 C CA . GLY A 1 330 ? -16.181 -1.286 -31.396 1.00 51.97 330 GLY A CA 1
ATOM 2597 C C . GLY A 1 330 ? -16.499 -0.139 -32.363 1.00 51.97 330 GLY A C 1
ATOM 2598 O O . GLY A 1 330 ? -16.335 -0.316 -33.569 1.00 51.97 330 GLY A O 1
ATOM 2599 N N . ARG A 1 331 ? -16.913 1.038 -31.873 1.00 52.41 331 ARG A N 1
ATOM 2600 C CA . ARG A 1 331 ? -17.132 2.230 -32.693 1.00 52.41 331 ARG A CA 1
ATOM 2601 C C . ARG A 1 331 ? -15.848 3.045 -32.673 1.00 52.41 331 ARG A C 1
ATOM 2603 O O . ARG A 1 331 ? -15.521 3.722 -31.698 1.00 52.41 331 ARG A O 1
ATOM 2610 N N . SER A 1 332 ? -15.069 2.909 -33.745 1.00 60.12 332 SER A N 1
ATOM 2611 C CA . SER A 1 332 ? -13.953 3.810 -34.017 1.00 60.12 332 SER A CA 1
ATOM 2612 C C . SER A 1 332 ? -14.477 5.242 -33.963 1.00 60.12 332 SER A C 1
ATOM 2614 O O . SER A 1 332 ? -15.573 5.477 -34.460 1.00 60.12 332 SER A O 1
ATOM 2616 N N . ASP A 1 333 ? -13.741 6.120 -33.271 1.00 56.62 333 ASP A N 1
ATOM 2617 C CA . ASP A 1 333 ? -13.681 7.592 -33.409 1.00 56.62 333 ASP A CA 1
ATOM 2618 C C . ASP A 1 333 ? -13.507 8.288 -32.040 1.00 56.62 333 ASP A C 1
ATOM 2620 O O . ASP A 1 333 ? -13.055 9.431 -31.982 1.00 56.62 333 ASP A O 1
ATOM 2624 N N . ARG A 1 334 ? -13.803 7.619 -30.911 1.00 58.50 334 ARG A N 1
ATOM 2625 C CA . ARG A 1 334 ? -13.532 8.170 -29.566 1.00 58.50 334 ARG A CA 1
ATOM 2626 C C . ARG A 1 334 ? -12.172 7.707 -29.023 1.00 58.50 334 ARG A C 1
ATOM 2628 O O . ARG A 1 334 ? -11.888 6.509 -29.078 1.00 58.50 334 ARG A O 1
ATOM 2635 N N . PRO A 1 335 ? -11.348 8.608 -28.445 1.00 63.84 335 PRO A N 1
ATOM 2636 C CA . PRO A 1 335 ? -10.155 8.196 -27.713 1.00 63.84 335 PRO A CA 1
ATOM 2637 C C . PRO A 1 335 ? -10.585 7.341 -26.520 1.00 63.84 335 PRO A C 1
ATOM 2639 O O . PRO A 1 335 ? -11.386 7.784 -25.692 1.00 63.84 335 PRO A O 1
ATOM 2642 N N . ARG A 1 336 ? -10.083 6.106 -26.455 1.00 78.31 336 ARG A N 1
ATOM 2643 C CA . ARG A 1 336 ? -10.371 5.197 -25.344 1.00 78.31 336 ARG A CA 1
ATOM 2644 C C . ARG A 1 336 ? -9.628 5.664 -24.096 1.00 78.31 336 ARG A C 1
ATOM 2646 O O . ARG A 1 336 ? -8.494 6.143 -24.170 1.00 78.31 336 ARG A O 1
ATOM 2653 N N . LYS A 1 337 ? -10.305 5.556 -22.961 1.00 90.94 337 LYS A N 1
ATOM 2654 C CA . LYS A 1 337 ? -9.834 6.034 -21.667 1.00 90.94 337 LYS A CA 1
ATOM 2655 C C . LYS A 1 337 ? -10.030 4.943 -20.634 1.00 90.94 337 LYS A C 1
ATOM 2657 O O . LYS A 1 337 ? -11.026 4.226 -20.700 1.00 90.94 337 LYS A O 1
ATOM 2662 N N . ALA A 1 338 ? -9.099 4.857 -19.697 1.00 95.25 338 ALA A N 1
ATOM 2663 C CA . ALA A 1 338 ? -9.289 4.079 -18.490 1.00 95.25 338 ALA A CA 1
ATOM 2664 C C . ALA A 1 338 ? -9.867 4.989 -17.407 1.00 95.25 338 ALA A C 1
ATOM 2666 O O . ALA A 1 338 ? -9.364 6.092 -17.197 1.00 95.25 338 ALA A O 1
ATOM 2667 N N . THR A 1 339 ? -10.905 4.524 -16.724 1.00 96.75 339 THR A N 1
ATOM 2668 C CA . THR A 1 339 ? -11.507 5.232 -15.593 1.00 96.75 339 THR A CA 1
ATOM 2669 C C . THR A 1 339 ? -11.114 4.521 -14.308 1.00 96.75 339 THR A C 1
ATOM 2671 O O . THR A 1 339 ? -11.393 3.334 -14.138 1.00 96.75 339 THR A O 1
ATOM 2674 N N . TRP A 1 340 ? -10.469 5.262 -13.415 1.00 98.06 340 TRP A N 1
ATOM 2675 C CA . TRP A 1 340 ? -9.921 4.804 -12.149 1.00 98.06 340 TRP A CA 1
ATOM 2676 C C . TRP A 1 340 ? -10.778 5.305 -10.992 1.00 98.06 340 TRP A C 1
ATOM 2678 O O . TRP A 1 340 ? -11.056 6.502 -10.891 1.00 98.06 340 TRP A O 1
ATOM 2688 N N . ARG A 1 341 ? -11.132 4.412 -10.075 1.00 97.56 341 ARG A N 1
ATOM 2689 C CA . ARG A 1 341 ? -11.779 4.734 -8.799 1.00 97.56 341 ARG A CA 1
ATOM 2690 C C . ARG A 1 341 ? -11.039 4.007 -7.688 1.00 97.56 341 ARG A C 1
ATOM 2692 O O . ARG A 1 341 ? -10.674 2.846 -7.843 1.00 97.56 341 ARG A O 1
ATOM 2699 N N . ARG A 1 342 ? -10.780 4.672 -6.565 1.00 97.50 342 ARG A N 1
ATOM 2700 C CA . ARG A 1 342 ? -10.147 3.998 -5.428 1.00 97.50 342 ARG A CA 1
ATOM 2701 C C . ARG A 1 342 ? -11.165 3.065 -4.769 1.00 97.50 342 ARG A C 1
ATOM 2703 O O . ARG A 1 342 ? -12.223 3.518 -4.360 1.00 97.50 342 ARG A O 1
ATOM 2710 N N . PHE A 1 343 ? -10.811 1.790 -4.659 1.00 98.00 343 PHE A N 1
ATOM 2711 C CA . PHE A 1 343 ? -11.620 0.732 -4.053 1.00 98.00 343 PHE A CA 1
ATOM 2712 C C . PHE A 1 343 ? -11.235 0.488 -2.586 1.00 98.00 343 PHE A C 1
ATOM 2714 O O . PHE A 1 343 ? -12.092 0.268 -1.738 1.00 98.00 343 PHE A O 1
ATOM 2721 N N . ALA A 1 344 ? -9.941 0.548 -2.257 1.00 97.88 344 ALA A N 1
ATOM 2722 C CA . ALA A 1 344 ? -9.441 0.367 -0.893 1.00 97.88 344 ALA A CA 1
ATOM 2723 C C . ALA A 1 344 ? -8.181 1.208 -0.635 1.00 97.88 344 ALA A C 1
ATOM 2725 O O . ALA A 1 344 ? -7.516 1.646 -1.574 1.00 97.88 344 ALA A O 1
ATOM 2726 N N . SER A 1 345 ? -7.842 1.432 0.638 1.00 97.50 345 SER A N 1
ATOM 2727 C CA . SER A 1 345 ? -6.624 2.150 1.049 1.00 97.50 345 SER A CA 1
ATOM 2728 C C . SER A 1 345 ? -6.198 1.795 2.469 1.00 97.50 345 SER A C 1
ATOM 2730 O O . SER A 1 345 ? -7.037 1.426 3.297 1.00 97.50 345 SER A O 1
ATOM 2732 N N . GLY A 1 346 ? -4.910 1.981 2.759 1.00 97.44 346 GLY A N 1
ATOM 2733 C CA . GLY A 1 346 ? -4.312 1.795 4.079 1.00 97.44 346 GLY A CA 1
ATOM 2734 C C . GLY A 1 346 ? -3.803 0.378 4.341 1.00 97.44 346 GLY A C 1
ATOM 2735 O O . GLY A 1 346 ? -3.577 0.025 5.494 1.00 97.44 346 GLY A O 1
ATOM 2736 N N . LEU A 1 347 ? -3.625 -0.443 3.302 1.00 98.31 347 LEU A N 1
ATOM 2737 C CA . LEU A 1 347 ? -3.020 -1.774 3.412 1.00 98.31 347 LEU A CA 1
ATOM 2738 C C . LEU A 1 347 ? -1.496 -1.696 3.634 1.00 98.31 347 LEU A C 1
ATOM 2740 O O . LEU A 1 347 ? -0.845 -0.718 3.272 1.00 98.31 347 LEU A O 1
ATOM 2744 N N . HIS A 1 348 ? -0.896 -2.746 4.197 1.00 97.44 348 HIS A N 1
ATOM 2745 C CA . HIS A 1 348 ? 0.551 -2.803 4.417 1.00 97.44 348 HIS A CA 1
ATOM 2746 C C . HIS A 1 348 ? 1.274 -3.393 3.205 1.00 97.44 348 HIS A C 1
ATOM 2748 O O . HIS A 1 348 ? 1.418 -4.612 3.108 1.00 97.44 348 HIS A O 1
ATOM 2754 N N . HIS A 1 349 ? 1.765 -2.525 2.317 1.00 96.31 349 HIS A N 1
ATOM 2755 C CA . HIS A 1 349 ? 2.448 -2.915 1.078 1.00 96.31 349 HIS A CA 1
ATOM 2756 C C . HIS A 1 349 ? 1.672 -3.980 0.302 1.00 96.31 349 HIS A C 1
ATOM 2758 O O . HIS A 1 349 ? 1.963 -5.169 0.407 1.00 96.31 349 HIS A O 1
ATOM 2764 N N . ALA A 1 350 ? 0.677 -3.563 -0.479 1.00 97.06 350 ALA A N 1
ATOM 2765 C CA . ALA A 1 350 ? -0.069 -4.498 -1.309 1.00 97.06 350 ALA A CA 1
ATOM 2766 C C . ALA A 1 350 ? 0.793 -4.941 -2.507 1.00 97.06 350 ALA A C 1
ATOM 2768 O O . ALA A 1 350 ? 1.082 -4.150 -3.407 1.00 97.06 350 ALA A O 1
ATOM 2769 N N . LEU A 1 351 ? 1.228 -6.203 -2.490 1.00 94.94 351 LEU A N 1
ATOM 2770 C CA . LEU A 1 351 ? 2.203 -6.777 -3.429 1.00 94.94 351 LEU A CA 1
ATOM 2771 C C . LEU A 1 351 ? 1.577 -7.678 -4.496 1.00 94.94 351 LEU A C 1
ATOM 2773 O O . LEU A 1 351 ? 2.249 -8.041 -5.452 1.00 94.94 351 LEU A O 1
ATOM 2777 N N . GLY A 1 352 ? 0.319 -8.073 -4.330 1.00 95.38 352 GLY A N 1
ATOM 2778 C CA . GLY A 1 352 ? -0.352 -8.982 -5.249 1.00 95.38 352 GLY A CA 1
ATOM 2779 C C . GLY A 1 352 ? -1.858 -8.930 -5.070 1.00 95.38 352 GLY A C 1
ATOM 2780 O O . GLY A 1 352 ? -2.345 -8.626 -3.979 1.00 95.38 352 GLY A O 1
ATOM 2781 N N . LEU A 1 353 ? -2.587 -9.233 -6.140 1.00 96.00 353 LEU A N 1
ATOM 2782 C CA . LEU A 1 353 ? -4.043 -9.223 -6.168 1.00 96.00 353 LEU A CA 1
ATOM 2783 C C . LEU A 1 353 ? -4.543 -10.489 -6.868 1.00 96.00 353 LEU A C 1
ATOM 2785 O O . LEU A 1 353 ? -3.928 -10.939 -7.830 1.00 96.00 353 LEU A O 1
ATOM 2789 N N . LEU A 1 354 ? -5.622 -11.071 -6.348 1.00 97.69 354 LEU A N 1
ATOM 2790 C CA . LEU A 1 354 ? -6.285 -12.239 -6.919 1.00 97.69 354 LEU A CA 1
ATOM 2791 C C . LEU A 1 354 ? -7.803 -12.077 -6.796 1.00 97.69 354 LEU A C 1
ATOM 2793 O O . LEU A 1 354 ? -8.334 -11.924 -5.693 1.00 97.69 354 LEU A O 1
ATOM 2797 N N . VAL A 1 355 ? -8.502 -12.167 -7.918 1.00 97.88 355 VAL A N 1
ATOM 2798 C CA . VAL A 1 355 ? -9.959 -12.177 -8.008 1.00 97.88 355 VAL A CA 1
ATOM 2799 C C . VAL A 1 355 ? -10.422 -13.600 -8.299 1.00 97.88 355 VAL A C 1
ATOM 2801 O O . VAL A 1 355 ? -9.953 -14.274 -9.209 1.00 97.88 355 VAL A O 1
ATOM 2804 N N . THR A 1 356 ? -11.372 -14.083 -7.503 1.00 96.69 356 THR A N 1
ATOM 2805 C CA . THR A 1 356 ? -12.001 -15.397 -7.698 1.00 96.69 356 THR A CA 1
ATOM 2806 C C . THR A 1 356 ? -13.500 -15.304 -7.437 1.00 96.69 356 THR A C 1
ATOM 2808 O O . THR A 1 356 ? -13.983 -14.306 -6.907 1.00 96.69 356 THR A O 1
ATOM 2811 N N . GLU A 1 357 ? -14.240 -16.389 -7.673 1.00 94.94 357 GLU A N 1
ATOM 2812 C CA . GLU A 1 357 ? -15.637 -16.516 -7.219 1.00 94.94 357 GLU A CA 1
ATOM 2813 C C . GLU A 1 357 ? -15.791 -16.337 -5.698 1.00 94.94 357 GLU A C 1
ATOM 2815 O O . GLU A 1 357 ? -16.857 -15.982 -5.202 1.00 94.94 357 GLU A O 1
ATOM 2820 N N . ARG A 1 358 ? -14.712 -16.560 -4.934 1.00 94.62 358 ARG A N 1
ATOM 2821 C CA . ARG A 1 358 ? -14.687 -16.343 -3.486 1.00 94.62 358 ARG A CA 1
ATOM 2822 C C . ARG A 1 358 ? -14.441 -14.878 -3.121 1.00 94.62 358 ARG A C 1
ATOM 2824 O O . ARG A 1 358 ? -14.525 -14.557 -1.945 1.00 94.62 358 ARG A O 1
ATOM 2831 N N . GLY A 1 359 ? -14.158 -13.984 -4.061 1.00 96.38 359 GLY A N 1
ATOM 2832 C CA . GLY A 1 359 ? -13.960 -12.554 -3.817 1.00 96.38 359 GLY A CA 1
ATOM 2833 C C . GLY A 1 359 ? -12.550 -12.066 -4.143 1.00 96.38 359 GLY A C 1
ATOM 2834 O O . GLY A 1 359 ? -11.797 -12.736 -4.854 1.00 96.38 359 GLY A O 1
ATOM 2835 N N . ILE A 1 360 ? -12.230 -10.881 -3.621 1.00 98.38 360 ILE A N 1
ATOM 2836 C CA . ILE A 1 360 ? -11.017 -10.115 -3.926 1.00 98.38 360 ILE A CA 1
ATOM 2837 C C . ILE A 1 360 ? -10.002 -10.318 -2.804 1.00 98.38 360 ILE A C 1
ATOM 2839 O O . ILE A 1 360 ? -10.264 -9.959 -1.655 1.00 98.38 360 ILE A O 1
ATOM 2843 N N . PHE A 1 361 ? -8.839 -10.866 -3.137 1.00 98.56 361 PHE A N 1
ATOM 2844 C CA . PHE A 1 361 ? -7.746 -11.119 -2.207 1.00 98.56 361 PHE A CA 1
ATOM 2845 C C . PHE A 1 361 ? -6.551 -10.231 -2.536 1.00 98.56 361 PHE A C 1
ATOM 2847 O O . PHE A 1 361 ? -6.172 -10.095 -3.697 1.00 98.56 361 PHE A O 1
ATOM 2854 N N . VAL A 1 362 ? -5.935 -9.662 -1.504 1.00 98.56 362 VAL A N 1
ATOM 2855 C CA . VAL A 1 362 ? -4.745 -8.819 -1.617 1.00 98.56 362 VAL A CA 1
ATOM 2856 C C . VAL A 1 362 ? -3.655 -9.375 -0.716 1.00 98.56 362 VAL A C 1
ATOM 2858 O O . VAL A 1 362 ? -3.839 -9.504 0.497 1.00 98.56 362 VAL A O 1
ATOM 2861 N N . GLN A 1 363 ? -2.514 -9.713 -1.311 1.00 97.88 363 GLN A N 1
ATOM 2862 C CA . GLN A 1 363 ? -1.328 -10.110 -0.567 1.00 97.88 363 GLN A CA 1
ATOM 2863 C C . GLN A 1 363 ? -0.652 -8.857 -0.009 1.00 97.88 363 GLN A C 1
ATOM 2865 O O . GLN A 1 363 ? -0.086 -8.058 -0.759 1.00 97.88 363 GLN A O 1
ATOM 2870 N N . CYS A 1 364 ? -0.690 -8.711 1.310 1.00 97.44 364 CYS A N 1
ATOM 2871 C CA . CYS A 1 364 ? 0.033 -7.683 2.045 1.00 97.44 364 CYS A CA 1
ATOM 2872 C C . CYS A 1 364 ? 1.252 -8.306 2.735 1.00 97.44 364 CYS A C 1
ATOM 2874 O O . CYS A 1 364 ? 1.391 -9.529 2.829 1.00 97.44 364 CYS A O 1
ATOM 2876 N N . ARG A 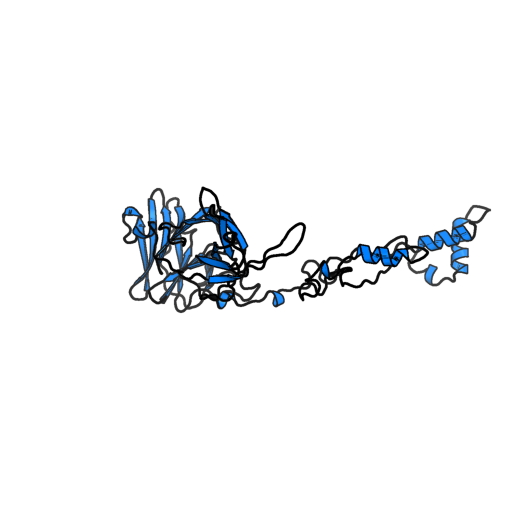1 365 ? 2.155 -7.468 3.243 1.00 95.50 365 ARG A N 1
ATOM 2877 C CA . ARG A 1 365 ? 3.359 -7.945 3.942 1.00 95.50 365 ARG A CA 1
ATOM 2878 C C . ARG A 1 365 ? 3.057 -8.578 5.308 1.00 95.50 365 ARG A C 1
ATOM 2880 O O . ARG A 1 365 ? 3.851 -9.373 5.800 1.00 95.50 365 ARG A O 1
ATOM 2887 N N . ASP A 1 366 ? 1.948 -8.201 5.934 1.00 95.31 366 ASP A N 1
ATOM 2888 C CA . ASP A 1 366 ? 1.498 -8.675 7.247 1.00 95.31 366 ASP A CA 1
ATOM 2889 C C . ASP A 1 366 ? 0.484 -9.824 7.193 1.00 95.31 366 ASP A C 1
ATOM 2891 O O . ASP A 1 366 ? 0.389 -10.581 8.162 1.00 95.31 366 ASP A O 1
ATOM 2895 N N . GLN A 1 367 ? -0.302 -9.920 6.117 1.00 96.62 367 GLN A N 1
ATOM 2896 C CA . GLN A 1 367 ? -1.437 -10.839 6.008 1.00 96.62 367 GLN A CA 1
ATOM 2897 C C . GLN A 1 367 ? -1.956 -10.959 4.563 1.00 96.62 367 GLN A C 1
ATOM 2899 O O . GLN A 1 367 ? -1.668 -10.131 3.700 1.00 96.62 367 GLN A O 1
ATOM 2904 N N . LEU A 1 368 ? -2.794 -11.964 4.317 1.00 98.00 368 LEU A N 1
ATOM 2905 C CA . LEU A 1 368 ? -3.683 -12.025 3.161 1.00 98.00 368 LEU A CA 1
ATOM 2906 C C . LEU A 1 368 ? -5.015 -11.371 3.539 1.00 98.00 368 LEU A C 1
ATOM 2908 O O . LEU A 1 368 ? -5.729 -11.875 4.413 1.00 98.00 368 LEU A O 1
ATOM 2912 N N . VAL A 1 369 ? -5.342 -10.257 2.885 1.00 98.69 369 VAL A N 1
ATOM 2913 C CA . VAL A 1 369 ? -6.595 -9.527 3.108 1.00 98.69 369 VAL A CA 1
ATOM 2914 C C . VAL A 1 369 ? -7.632 -9.971 2.089 1.00 98.69 369 VAL A C 1
ATOM 2916 O O . VAL A 1 369 ? -7.324 -10.049 0.902 1.00 98.69 369 VAL A O 1
ATOM 2919 N N . ARG A 1 370 ? -8.869 -10.217 2.524 1.00 98.75 370 ARG A N 1
ATOM 2920 C CA . ARG A 1 370 ? -10.020 -10.321 1.620 1.00 98.75 370 ARG A CA 1
ATOM 2921 C C . ARG A 1 370 ? -10.868 -9.061 1.748 1.00 98.75 370 ARG A C 1
ATOM 2923 O O . ARG A 1 370 ? -11.298 -8.710 2.844 1.00 98.75 370 ARG A O 1
ATOM 2930 N N . LEU A 1 371 ? -11.061 -8.366 0.635 1.00 98.69 371 LEU A N 1
ATOM 2931 C CA . LEU A 1 371 ? -11.816 -7.118 0.589 1.00 98.69 371 LEU A CA 1
ATOM 2932 C C . LEU A 1 371 ? -13.282 -7.406 0.271 1.00 98.69 371 LEU A C 1
ATOM 2934 O O . LEU A 1 371 ? -13.582 -8.186 -0.637 1.00 98.69 371 LEU A O 1
ATOM 2938 N N . HIS A 1 372 ? -14.181 -6.757 1.008 1.00 98.38 372 HIS A N 1
ATOM 2939 C CA . HIS A 1 372 ? -15.623 -6.868 0.806 1.00 98.38 372 HIS A CA 1
ATOM 2940 C C . HIS A 1 372 ? -16.230 -5.485 0.645 1.00 98.38 372 HIS A C 1
ATOM 2942 O O . HIS A 1 372 ? -16.147 -4.677 1.567 1.00 98.38 372 HIS A O 1
ATOM 2948 N N . ASP A 1 373 ? -16.877 -5.268 -0.491 1.00 97.19 373 ASP A N 1
ATOM 2949 C CA . ASP A 1 373 ? -17.871 -4.216 -0.679 1.00 97.19 373 ASP A CA 1
ATOM 2950 C C . ASP A 1 373 ? -19.218 -4.779 -0.194 1.00 97.19 373 ASP A C 1
ATOM 2952 O O . ASP A 1 373 ? -19.723 -5.764 -0.745 1.00 97.19 373 ASP A O 1
ATOM 2956 N N . ARG A 1 374 ? -19.730 -4.266 0.928 1.00 96.38 374 ARG A N 1
ATOM 2957 C CA . ARG A 1 374 ? -20.922 -4.812 1.600 1.00 96.38 374 ARG A CA 1
ATOM 2958 C C . ARG A 1 374 ? -22.206 -4.151 1.119 1.00 96.38 374 ARG A C 1
ATOM 2960 O O . ARG A 1 374 ? -23.267 -4.763 1.255 1.00 96.38 374 ARG A O 1
ATOM 2967 N N . ASN A 1 375 ? -22.111 -2.952 0.555 1.00 95.56 375 ASN A N 1
ATOM 2968 C CA . ASN A 1 375 ? -23.252 -2.140 0.147 1.00 95.56 375 ASN A CA 1
ATOM 2969 C C . ASN A 1 375 ? -23.347 -1.930 -1.382 1.00 95.56 375 ASN A C 1
ATOM 2971 O O . ASN A 1 375 ? -24.353 -1.402 -1.856 1.00 95.56 375 ASN A O 1
ATOM 2975 N N . GLY A 1 376 ? -22.354 -2.387 -2.148 1.00 95.25 376 GLY A N 1
ATOM 2976 C CA . GLY A 1 376 ? -22.288 -2.290 -3.604 1.00 95.25 376 GLY A CA 1
ATOM 2977 C C . GLY A 1 376 ? -21.923 -0.899 -4.125 1.00 95.25 376 GLY A C 1
ATOM 2978 O O . GLY A 1 376 ? -22.298 -0.574 -5.256 1.00 95.25 376 GLY A O 1
ATOM 2979 N N . ASP A 1 377 ? -21.264 -0.054 -3.327 1.00 95.00 377 ASP A N 1
ATOM 2980 C CA . ASP A 1 377 ? -20.917 1.323 -3.706 1.00 95.00 377 ASP A CA 1
ATOM 2981 C C . ASP A 1 377 ? -19.567 1.460 -4.443 1.00 95.00 377 ASP A C 1
ATOM 2983 O O . ASP A 1 377 ? -19.164 2.567 -4.839 1.00 95.00 377 ASP A O 1
ATOM 2987 N N . GLY A 1 378 ? -18.896 0.332 -4.690 1.00 94.50 378 GLY A N 1
ATOM 2988 C CA . GLY A 1 378 ? -17.607 0.278 -5.364 1.00 94.50 378 GLY A CA 1
ATOM 2989 C C . GLY A 1 378 ? -16.429 0.607 -4.448 1.00 94.50 378 GLY A C 1
ATOM 2990 O O . GLY A 1 378 ? -15.384 1.020 -4.960 1.00 94.50 378 GLY A O 1
ATOM 2991 N N . GLU A 1 379 ? -16.576 0.450 -3.131 1.00 96.12 379 GLU A N 1
ATOM 2992 C CA . GLU A 1 379 ? -15.505 0.543 -2.136 1.00 96.12 379 GLU A CA 1
ATOM 2993 C C . GLU A 1 379 ? -15.526 -0.640 -1.157 1.00 96.12 379 GLU A C 1
ATOM 2995 O O . GLU A 1 379 ? -16.555 -1.233 -0.859 1.00 96.12 379 GLU A O 1
ATOM 3000 N N . ALA A 1 380 ? -14.358 -1.013 -0.633 1.00 97.62 380 ALA A N 1
ATOM 3001 C CA . ALA A 1 380 ? -14.267 -2.035 0.397 1.00 97.62 380 ALA A CA 1
ATOM 3002 C C . ALA A 1 380 ? -14.650 -1.464 1.773 1.00 97.62 380 ALA A C 1
ATOM 3004 O O . ALA A 1 380 ? -13.959 -0.591 2.311 1.00 97.62 380 ALA A O 1
ATOM 3005 N N . ASP A 1 381 ? -15.680 -2.042 2.384 1.00 97.75 381 ASP A N 1
ATOM 3006 C CA . ASP A 1 381 ? -16.123 -1.754 3.749 1.00 97.75 381 ASP A CA 1
ATOM 3007 C C . ASP A 1 381 ? -15.409 -2.616 4.785 1.00 97.75 381 ASP A C 1
ATOM 3009 O O . ASP A 1 381 ? -15.119 -2.152 5.887 1.00 97.75 381 ASP A O 1
ATOM 3013 N N . PHE A 1 382 ? -15.134 -3.881 4.453 1.00 98.62 382 PHE A N 1
ATOM 3014 C CA . PHE A 1 382 ? -14.509 -4.836 5.365 1.00 98.62 382 PHE A CA 1
ATOM 3015 C C . PHE A 1 382 ? -13.192 -5.361 4.806 1.00 98.62 382 PHE A C 1
ATOM 3017 O O . PHE A 1 382 ? -13.123 -5.908 3.703 1.00 98.62 382 PHE A O 1
ATOM 3024 N N . TYR A 1 383 ? -12.151 -5.206 5.616 1.00 98.62 383 TYR A N 1
ATOM 3025 C CA . TYR A 1 383 ? -10.790 -5.638 5.350 1.00 98.62 383 TYR A CA 1
ATOM 3026 C C . TYR A 1 383 ? -10.565 -6.893 6.185 1.00 98.62 383 TYR A C 1
ATOM 3028 O O . TYR A 1 383 ? -10.062 -6.822 7.308 1.00 98.62 383 TYR A O 1
ATOM 3036 N N . GLU A 1 384 ? -11.024 -8.032 5.669 1.00 98.75 384 GLU A N 1
ATOM 3037 C CA . GLU A 1 384 ? -10.965 -9.312 6.371 1.00 98.75 384 GLU A CA 1
ATOM 3038 C C . GLU A 1 384 ? -9.514 -9.786 6.464 1.00 98.75 384 GLU A C 1
ATOM 3040 O O . GLU A 1 384 ? -8.844 -9.960 5.443 1.00 98.75 384 GLU A O 1
ATOM 3045 N N . CYS A 1 385 ? -9.053 -10.084 7.677 1.00 98.50 385 CYS A N 1
ATOM 3046 C CA . CYS A 1 385 ? -7.849 -10.872 7.905 1.00 98.50 385 CYS A CA 1
ATOM 3047 C C . CYS A 1 385 ? -8.148 -12.334 7.544 1.00 98.50 385 CYS A C 1
ATOM 3049 O O . CYS A 1 385 ? -8.487 -13.157 8.401 1.00 98.50 385 CYS A O 1
ATOM 3051 N N . PHE A 1 386 ? -8.073 -12.655 6.252 1.00 97.88 386 PHE A N 1
ATOM 3052 C CA . PHE A 1 386 ? -8.366 -14.003 5.773 1.00 97.88 386 PHE A CA 1
ATOM 3053 C C . PHE A 1 386 ? -7.321 -14.999 6.291 1.00 97.88 386 PHE A C 1
ATOM 3055 O O . PHE A 1 386 ? -7.664 -16.090 6.755 1.00 97.88 386 PHE A O 1
ATOM 3062 N N . SER A 1 387 ? -6.045 -14.603 6.256 1.00 96.19 387 SER A N 1
ATOM 3063 C CA . SER A 1 387 ? -4.940 -15.359 6.844 1.00 96.19 387 SER A CA 1
ATOM 3064 C C . SER A 1 387 ? -3.810 -14.435 7.287 1.00 96.19 387 SER A C 1
ATOM 3066 O O . SER A 1 387 ? -3.375 -13.582 6.522 1.00 96.19 387 SER A O 1
ATOM 3068 N N . ASN A 1 388 ? -3.288 -14.655 8.490 1.00 89.81 388 ASN A N 1
ATOM 3069 C CA . ASN A 1 388 ? -2.073 -14.031 9.028 1.00 89.81 388 ASN A CA 1
ATOM 3070 C C . ASN A 1 388 ? -1.001 -15.079 9.398 1.00 89.81 388 ASN A C 1
ATOM 3072 O O . ASN A 1 388 ? -0.165 -14.818 10.270 1.00 89.81 388 ASN A O 1
ATOM 3076 N N . ALA A 1 389 ? -1.111 -16.267 8.787 1.00 75.50 389 ALA A N 1
ATOM 3077 C CA . ALA A 1 389 ? -0.260 -17.434 9.014 1.00 75.50 389 ALA A CA 1
ATOM 3078 C C . ALA A 1 389 ? 1.175 -17.244 8.514 1.00 75.50 389 ALA A C 1
ATOM 3080 O O . ALA A 1 389 ? 1.351 -16.584 7.464 1.00 75.50 389 ALA A O 1
#